Protein AF-A0A1B6LNS9-F1 (afdb_monomer_lite)

Sequence (409 aa):
MNVAPANTCTLLCARPTGAHHRATQEPPLPLADITKCLQHINFNLSKGTQAITKIANSSTQQGFLENQSQLHEGCPKKGENLPAFSAVLKTSTVKKISEDALFKELREEKDKRQRTENQVKSLKDELKKTQLELQEKADSISQLEKELKDTLNKLEEAKLMLEKHTQEHRCSEYIWPVKFNNICKELQEEQVKRKEAEINLQKMQDMLQRMYVDIEEQFTVKKTVDWLKDQNQKLMCLTDKLQSEIDVMSGNAARKDKTIEENLRRMKQLTCLCERLRDQLILARETTAAGEEKLRMSGLRCQRLTDKFLETQLTLEGFKKCQIQNQQETTRLSELLKTVKATNGSLQVRVDEMSEIMNHQNSVISHQYETINDKEEQLKLAYENIKLQSQRLEDLERKSHSTPEDLEA

Foldseek 3Di:
DDDDDDDDDDDDDDDDDDDDDDDDDDDDDDPVVVVVVVVVVVVVVVVVVVVVVVVVVVVVPPPPDDDDDDDDDDDDDDDDDDPDPVVVPPPDPDDPDDPVNVVVVVVVVVVVVVVVVVVVVVVVVVVVVVVVVVVVVVVVVVVVVVVVVVVVVVVVVVVVVVVVVVVPDDDDDPCVVVVVVVVVVVVVVVVVVVVVVVVVVVVVVVVVVVVVVVVVVVVVVVVVVVVVVVVVVVVVVVVVVVVVVVVVVVVVVVVVVVVVVVVVVVVVVVVVVVVVVVVVVVVVVVVVVVVVVVVVVVVVVVVVVVVVVVVVVVVVVVVVVVVVVVVVVVVVVVVVVVVVVVVVVVVVVVVVVVVVVVVVVVVVVVVVVVVVVVVVVVVVVVVVVVVVVVVVVVVVVVVPDDDDDDDDD

Organism: NCBI:txid36148

Secondary structure (DSSP, 8-state):
----PPPP----------------PPPPP-HHHHHHHHHHHHHHHHHHHHHHHHHHHHTTSTTS-----------------PPPTTSGGGS-------HHHHHHHHHHHHHHHHHHHHHHHHHHHHHHHHHHHHHHHHHHHHHHHHHHHHHHHHHHHHHHHHHHHHHS-S--S--HHHHHHHHHHHHHHHHHHHHHHHHHHHHHHHHHHHHHHHHHHTTHHHHHHHHHHHHHHHHHHHHHHHHHHHHHHHHHHHHHHHHHHHHHHHHHHHHHHHHHHHHHHHHHHHHHHHHHHHHHHHHHHHHHHHHHHHHHHHHHHHHHHHHHHHHHHHHHHHHHHHHHHHHHHHHHHHHHHHHHHHHHHHHHHHHHHHHHHHHHHHHHHHHHHHHHHHHHHHHHHTTSS--------

pLDDT: mean 74.54, std 21.71, range [28.25, 98.0]

Radius of gyration: 95.23 Å; chains: 1; bounding box: 154×95×312 Å

Structure (mmCIF, N/CA/C/O backbone):
data_AF-A0A1B6LNS9-F1
#
_entry.id   AF-A0A1B6LNS9-F1
#
loop_
_atom_site.group_PDB
_atom_site.id
_atom_site.type_symbol
_atom_site.label_atom_id
_atom_site.label_alt_id
_atom_site.label_comp_id
_atom_site.label_asym_id
_atom_site.label_entity_id
_atom_site.label_seq_id
_atom_site.pdbx_PDB_ins_code
_atom_site.Cartn_x
_atom_site.Cartn_y
_atom_site.Cartn_z
_atom_site.occupancy
_atom_site.B_iso_or_equiv
_atom_site.auth_seq_id
_atom_site.auth_comp_id
_atom_site.auth_asym_id
_atom_site.auth_atom_id
_atom_site.pdbx_PDB_model_num
ATOM 1 N N . MET A 1 1 ? 27.261 30.081 11.780 1.00 39.28 1 MET A N 1
ATOM 2 C CA . MET A 1 1 ? 28.380 29.324 12.382 1.00 39.28 1 MET A CA 1
ATOM 3 C C . MET A 1 1 ? 27.928 28.797 13.736 1.00 39.28 1 MET A C 1
ATOM 5 O O . MET A 1 1 ? 27.213 29.517 14.418 1.00 39.28 1 MET A O 1
ATOM 9 N N . ASN A 1 2 ? 28.355 27.577 14.072 1.00 33.09 2 ASN A N 1
ATOM 10 C CA . ASN A 1 2 ? 28.093 26.779 15.281 1.00 33.09 2 ASN A CA 1
ATOM 11 C C . ASN A 1 2 ? 26.891 25.823 15.229 1.00 33.09 2 ASN A C 1
ATOM 13 O O . ASN A 1 2 ? 25.733 26.165 15.440 1.00 33.09 2 ASN A O 1
ATOM 17 N N . VAL A 1 3 ? 27.290 24.593 14.905 1.00 33.69 3 VAL A N 1
ATOM 18 C CA . VAL A 1 3 ? 26.586 23.323 14.779 1.00 33.69 3 VAL A CA 1
ATOM 19 C C . VAL A 1 3 ? 26.727 22.586 16.113 1.00 33.69 3 VAL A C 1
ATOM 21 O O . VAL A 1 3 ? 27.832 22.516 16.648 1.00 33.69 3 VAL A O 1
ATOM 24 N N . ALA A 1 4 ? 25.639 22.008 16.619 1.00 34.44 4 ALA A N 1
ATOM 25 C CA . ALA A 1 4 ? 25.660 20.968 17.649 1.00 34.44 4 ALA A CA 1
ATOM 26 C C . ALA A 1 4 ? 25.230 19.631 17.005 1.00 34.44 4 ALA A C 1
ATOM 28 O O . ALA A 1 4 ? 24.354 19.653 16.135 1.00 34.44 4 ALA A O 1
ATOM 29 N N . PRO A 1 5 ? 25.842 18.483 17.358 1.00 42.62 5 PRO A N 1
ATOM 30 C CA . PRO A 1 5 ? 25.693 17.254 16.588 1.00 42.62 5 PRO A CA 1
ATOM 31 C C . PRO A 1 5 ? 24.476 16.428 17.020 1.00 42.62 5 PRO A C 1
ATOM 33 O O . PRO A 1 5 ? 24.202 16.247 18.206 1.00 42.62 5 PRO A O 1
ATOM 36 N N . ALA A 1 6 ? 23.779 15.887 16.022 1.00 34.38 6 ALA A N 1
ATOM 37 C CA . ALA A 1 6 ? 22.733 14.889 16.172 1.00 34.38 6 ALA A CA 1
ATOM 38 C C . ALA A 1 6 ? 23.346 13.480 16.142 1.00 34.38 6 ALA A C 1
ATOM 40 O O . ALA A 1 6 ? 24.061 13.120 15.205 1.00 34.38 6 ALA A O 1
ATOM 41 N N . ASN A 1 7 ? 23.033 12.677 17.160 1.00 32.75 7 ASN A N 1
ATOM 42 C CA . ASN A 1 7 ? 23.381 11.262 17.218 1.00 32.75 7 ASN A CA 1
ATOM 43 C C . ASN A 1 7 ? 22.667 10.488 16.105 1.00 32.75 7 ASN A C 1
ATOM 45 O O . ASN A 1 7 ? 21.440 10.460 16.020 1.00 32.75 7 ASN A O 1
ATOM 49 N N . THR A 1 8 ? 23.467 9.849 15.259 1.00 34.00 8 THR A N 1
ATOM 50 C CA . THR A 1 8 ? 23.050 8.973 14.166 1.0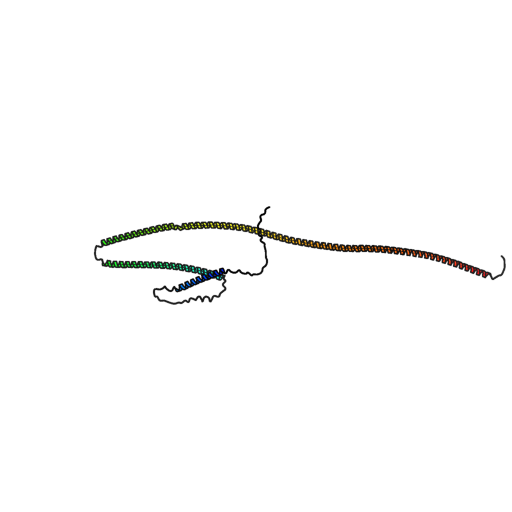0 34.00 8 THR A CA 1
ATOM 51 C C . THR A 1 8 ? 23.047 7.533 14.678 1.00 34.00 8 THR A C 1
ATOM 53 O O . THR A 1 8 ? 24.064 7.055 15.173 1.00 34.00 8 THR A O 1
ATOM 56 N N . CYS A 1 9 ? 21.921 6.827 14.557 1.00 30.69 9 CYS A N 1
ATOM 57 C CA . CYS A 1 9 ? 21.875 5.375 14.719 1.00 30.69 9 CYS A CA 1
ATOM 58 C C . CYS A 1 9 ? 21.388 4.758 13.409 1.00 30.69 9 CYS A C 1
ATOM 60 O O . CYS A 1 9 ? 20.229 4.886 13.016 1.00 30.69 9 CYS A O 1
ATOM 62 N N . THR A 1 10 ? 22.340 4.156 12.709 1.00 32.84 10 THR A N 1
ATOM 63 C CA . THR A 1 10 ? 22.212 3.487 11.420 1.00 32.84 10 THR A CA 1
ATOM 64 C C . THR A 1 10 ? 21.592 2.107 11.628 1.00 32.84 10 THR A C 1
ATOM 66 O O . THR A 1 10 ? 22.176 1.275 12.317 1.00 32.84 10 THR A O 1
ATOM 69 N N . LEU A 1 11 ? 20.444 1.828 11.006 1.00 30.53 11 LEU A N 1
ATOM 70 C CA . LEU A 1 11 ? 19.939 0.462 10.846 1.00 30.53 11 LEU A CA 1
ATOM 71 C C . LEU A 1 11 ? 20.036 0.070 9.372 1.00 30.53 11 LEU A C 1
ATOM 73 O O . LEU A 1 11 ? 19.261 0.506 8.523 1.00 30.53 11 LEU A O 1
ATOM 77 N N . LEU A 1 12 ? 21.059 -0.736 9.096 1.00 30.47 12 LEU A N 1
ATOM 78 C CA . LEU A 1 12 ? 21.311 -1.412 7.832 1.00 30.47 12 LEU A CA 1
ATOM 79 C C . LEU A 1 12 ? 20.279 -2.524 7.616 1.00 30.47 12 LEU A C 1
ATOM 81 O O . LEU A 1 12 ? 20.099 -3.401 8.458 1.00 30.47 12 LEU A O 1
ATOM 85 N N . CYS A 1 13 ? 19.644 -2.506 6.445 1.00 29.80 13 CYS A N 1
ATOM 86 C CA . CYS A 1 13 ? 18.943 -3.655 5.888 1.00 29.80 13 CYS A CA 1
ATOM 87 C C . CYS A 1 13 ? 19.957 -4.681 5.370 1.00 29.80 13 CYS A C 1
ATOM 89 O O . CYS A 1 13 ? 20.807 -4.345 4.548 1.00 29.80 13 CYS A O 1
ATOM 91 N N . ALA A 1 14 ? 19.789 -5.946 5.751 1.00 31.16 14 ALA A N 1
ATOM 92 C CA . ALA A 1 14 ? 20.340 -7.079 5.020 1.00 31.16 14 ALA A CA 1
ATOM 93 C C . ALA A 1 14 ? 19.259 -8.159 4.866 1.00 31.16 14 ALA A C 1
ATOM 95 O O . ALA A 1 14 ? 18.731 -8.688 5.841 1.00 31.16 14 ALA A O 1
ATOM 96 N N . ARG A 1 15 ? 18.924 -8.459 3.608 1.00 34.47 15 ARG A N 1
ATOM 97 C CA . ARG A 1 15 ? 18.214 -9.673 3.178 1.00 34.47 15 ARG A CA 1
ATOM 98 C C . ARG A 1 15 ? 19.166 -10.869 3.297 1.00 34.47 15 ARG A C 1
ATOM 100 O O . ARG A 1 15 ? 20.350 -10.708 3.008 1.00 34.47 15 ARG A O 1
ATOM 107 N N . PRO A 1 16 ? 18.638 -12.076 3.552 1.00 36.22 16 PRO A N 1
ATOM 108 C CA . PRO A 1 16 ? 18.945 -13.153 2.611 1.00 36.22 16 PRO A CA 1
ATOM 109 C C . PRO A 1 16 ? 17.730 -14.008 2.226 1.00 36.22 16 PRO A C 1
ATOM 111 O O . PRO A 1 16 ? 16.860 -14.343 3.025 1.00 36.22 16 PRO A O 1
ATOM 114 N N . THR A 1 17 ? 17.719 -14.363 0.947 1.00 37.78 17 THR A N 1
ATOM 115 C CA . THR A 1 17 ? 16.977 -15.450 0.304 1.00 37.78 17 THR A CA 1
ATOM 116 C C . THR A 1 17 ? 17.564 -16.816 0.666 1.00 37.78 17 THR A C 1
ATOM 118 O O . THR A 1 17 ? 18.783 -16.936 0.745 1.00 37.78 17 THR A O 1
ATOM 121 N N . GLY A 1 18 ? 16.726 -17.857 0.731 1.00 29.67 18 GLY A N 1
ATOM 122 C CA . GLY A 1 18 ? 17.164 -19.249 0.557 1.00 29.67 18 GLY A CA 1
ATOM 123 C C . GLY A 1 18 ? 16.618 -20.226 1.595 1.00 29.67 18 GLY A C 1
ATOM 124 O O . GLY A 1 18 ? 17.073 -20.262 2.730 1.00 29.67 18 GLY A O 1
ATOM 125 N N . ALA A 1 19 ? 15.647 -21.036 1.180 1.00 34.97 19 ALA A N 1
ATOM 126 C CA . ALA A 1 19 ? 15.143 -22.187 1.918 1.00 34.97 19 ALA A CA 1
ATOM 127 C C . ALA A 1 19 ? 16.135 -23.365 1.856 1.00 34.97 19 ALA A C 1
ATOM 129 O O . ALA A 1 19 ? 16.691 -23.608 0.792 1.00 34.97 19 ALA A O 1
ATOM 130 N N . HIS A 1 20 ? 16.310 -24.106 2.959 1.00 32.81 20 HIS A N 1
ATOM 131 C CA . HIS A 1 20 ? 16.128 -25.569 3.041 1.00 32.81 20 HIS A CA 1
ATOM 132 C C . HIS A 1 20 ? 16.375 -26.108 4.474 1.00 32.81 20 HIS A C 1
ATOM 134 O O . HIS A 1 20 ? 17.384 -25.825 5.104 1.00 32.81 20 HIS A O 1
ATOM 140 N N . HIS A 1 21 ? 15.400 -26.898 4.940 1.00 33.62 21 HIS A N 1
ATOM 141 C CA . HIS A 1 21 ? 15.407 -27.985 5.937 1.00 33.62 21 HIS A CA 1
ATOM 142 C C . HIS A 1 21 ? 16.047 -27.854 7.343 1.00 33.62 21 HIS A C 1
ATOM 144 O O . HIS A 1 21 ? 17.241 -28.018 7.544 1.00 33.62 21 HIS A O 1
ATOM 150 N N . ARG A 1 22 ? 15.134 -27.745 8.329 1.00 38.44 22 ARG A N 1
ATOM 151 C CA . ARG A 1 22 ? 15.019 -28.483 9.614 1.00 38.44 22 ARG A CA 1
ATOM 152 C C . ARG A 1 22 ? 16.282 -29.150 10.193 1.00 38.44 22 ARG A C 1
ATOM 154 O O . ARG A 1 22 ? 16.620 -30.262 9.805 1.00 38.44 22 ARG A O 1
ATOM 161 N N . ALA A 1 23 ? 16.770 -28.578 11.294 1.00 34.66 23 ALA A N 1
ATOM 162 C CA . ALA A 1 23 ? 17.200 -29.305 12.493 1.00 34.66 23 ALA A CA 1
ATOM 163 C C . ALA A 1 23 ? 17.217 -28.327 13.685 1.00 34.66 23 ALA A C 1
ATOM 165 O O . ALA A 1 23 ? 18.172 -27.582 13.875 1.00 34.66 23 ALA A O 1
ATOM 166 N N . THR A 1 24 ? 16.136 -28.272 14.464 1.00 29.97 24 THR A N 1
ATOM 167 C CA . THR A 1 24 ? 16.111 -27.554 15.747 1.00 29.97 24 THR A CA 1
ATOM 168 C C . THR A 1 24 ? 16.654 -28.473 16.834 1.00 29.97 24 THR A C 1
ATOM 170 O O . THR A 1 24 ? 16.001 -29.445 17.206 1.00 29.97 24 THR A O 1
ATOM 173 N N . GLN A 1 25 ? 17.855 -28.159 17.321 1.00 36.62 25 GLN A N 1
ATOM 174 C CA . GLN A 1 25 ? 18.319 -28.563 18.646 1.00 36.62 25 GLN A CA 1
ATOM 175 C C . GLN A 1 25 ? 17.427 -27.878 19.693 1.00 36.62 25 GLN A C 1
ATOM 177 O O . GLN A 1 25 ? 17.315 -26.652 19.705 1.00 36.62 25 GLN A O 1
ATOM 182 N N . GLU A 1 26 ? 16.769 -28.673 20.535 1.00 35.00 26 GLU A N 1
ATOM 183 C CA . GLU A 1 26 ? 16.069 -28.202 21.732 1.00 35.00 26 GLU A CA 1
ATOM 184 C C . GLU A 1 26 ? 17.075 -27.825 22.840 1.00 35.00 26 GLU A C 1
ATOM 186 O O . GLU A 1 26 ? 18.115 -28.477 22.973 1.00 35.00 26 GLU A O 1
ATOM 191 N N . PRO A 1 27 ? 16.789 -26.792 23.655 1.00 40.00 27 PRO A N 1
ATOM 192 C CA . PRO A 1 27 ? 17.593 -26.446 24.825 1.00 40.00 27 PRO A CA 1
ATOM 193 C C . PRO A 1 27 ? 17.356 -27.446 25.980 1.00 40.00 27 PRO A C 1
ATOM 195 O O . PRO A 1 27 ? 16.276 -28.034 26.067 1.00 40.00 27 PRO A O 1
ATOM 198 N N . PRO A 1 28 ? 18.319 -27.645 26.902 1.00 42.25 28 PRO A N 1
ATOM 199 C CA . PRO A 1 28 ? 18.177 -28.617 27.982 1.00 42.25 28 PRO A CA 1
ATOM 200 C C . PRO A 1 28 ? 17.119 -28.157 28.998 1.00 42.25 28 PRO A C 1
ATOM 202 O O . PRO A 1 28 ? 17.176 -27.044 29.521 1.00 42.25 28 PRO A O 1
ATOM 205 N N . LEU A 1 29 ? 16.151 -29.036 29.272 1.00 47.78 29 LEU A N 1
ATOM 206 C CA . LEU A 1 29 ? 15.084 -28.854 30.261 1.00 47.78 29 LEU A CA 1
ATOM 207 C C . LEU A 1 29 ? 15.648 -28.583 31.673 1.00 47.78 29 LEU A C 1
ATOM 209 O O . LEU A 1 29 ? 16.642 -29.198 32.072 1.00 47.78 29 LEU A O 1
ATOM 213 N N . PRO A 1 30 ? 14.998 -27.722 32.478 1.00 48.38 30 PRO A N 1
ATOM 214 C CA . PRO A 1 30 ? 15.446 -27.408 33.826 1.00 48.38 30 PRO A CA 1
ATOM 215 C C . PRO A 1 30 ? 15.121 -28.578 34.770 1.00 48.38 30 PRO A C 1
ATOM 217 O O . PRO A 1 30 ? 13.993 -28.737 35.234 1.00 48.38 30 PRO A O 1
ATOM 220 N N . LEU A 1 31 ? 16.128 -29.391 35.110 1.00 50.38 31 LEU A N 1
ATOM 221 C CA . LEU A 1 31 ? 16.019 -30.496 36.085 1.00 50.38 31 LEU A CA 1
ATOM 222 C C . LEU A 1 31 ? 15.485 -30.060 37.475 1.00 50.38 31 LEU A C 1
ATOM 224 O O . LEU A 1 31 ? 15.042 -30.893 38.271 1.00 50.38 31 LEU A O 1
ATOM 228 N N . ALA A 1 32 ? 15.491 -28.758 37.774 1.00 52.38 32 ALA A N 1
ATOM 229 C CA . ALA A 1 32 ? 14.985 -28.198 39.025 1.00 52.38 32 ALA A CA 1
ATOM 230 C C . ALA A 1 32 ? 13.457 -28.357 39.202 1.00 52.38 32 ALA A C 1
ATOM 232 O O . ALA A 1 32 ? 12.999 -28.588 40.324 1.00 52.38 32 ALA A O 1
ATOM 233 N N . ASP A 1 33 ? 12.672 -28.311 38.119 1.00 51.47 33 ASP A N 1
ATOM 234 C CA . ASP A 1 33 ? 11.202 -28.367 38.200 1.00 51.47 33 ASP A CA 1
ATOM 235 C C . ASP A 1 33 ? 10.659 -29.799 38.278 1.00 51.47 33 ASP A C 1
ATOM 237 O O . ASP A 1 33 ? 9.651 -30.054 38.945 1.00 51.47 33 ASP A O 1
ATOM 241 N N . ILE A 1 34 ? 11.378 -30.765 37.698 1.00 57.44 34 ILE A N 1
ATOM 242 C CA . ILE A 1 34 ? 11.050 -32.194 37.818 1.00 57.44 34 ILE A CA 1
ATOM 243 C C . ILE A 1 34 ? 11.251 -32.658 39.264 1.00 57.44 34 ILE A C 1
ATOM 245 O O . ILE A 1 34 ? 10.415 -33.376 39.811 1.00 57.44 34 ILE A O 1
ATOM 249 N N . THR A 1 35 ? 12.310 -32.186 39.926 1.00 58.03 35 THR A N 1
ATOM 250 C CA . THR A 1 35 ? 12.601 -32.537 41.324 1.00 58.03 35 THR A CA 1
ATOM 251 C C . THR A 1 35 ? 11.508 -32.021 42.270 1.00 58.03 35 THR A C 1
ATOM 253 O O . THR A 1 35 ? 11.054 -32.758 43.145 1.00 58.03 35 THR A O 1
ATOM 256 N N . LYS A 1 36 ? 11.004 -30.797 42.050 1.00 55.41 36 LYS A N 1
ATOM 257 C CA . LYS A 1 36 ? 9.860 -30.246 42.799 1.00 55.41 36 LYS A CA 1
ATOM 258 C C . LYS A 1 36 ? 8.555 -30.992 42.516 1.00 55.41 36 LYS A C 1
ATOM 260 O O . LYS A 1 36 ? 7.812 -31.277 43.453 1.00 55.41 36 LYS A O 1
ATOM 265 N N . CYS A 1 37 ? 8.289 -31.360 41.261 1.00 54.53 37 CYS A N 1
ATOM 266 C CA . CYS A 1 37 ? 7.107 -32.154 40.914 1.00 54.53 37 CYS A CA 1
ATOM 267 C C . CYS A 1 37 ? 7.145 -33.545 41.562 1.00 54.53 37 CYS A C 1
ATOM 269 O O . CYS A 1 37 ? 6.148 -33.978 42.136 1.00 54.53 37 CYS A O 1
ATOM 271 N N . LEU A 1 38 ? 8.301 -34.216 41.561 1.00 61.97 38 LEU A N 1
ATOM 272 C CA . LEU A 1 38 ? 8.476 -35.524 42.200 1.00 61.97 38 LEU A CA 1
ATOM 273 C C . LEU A 1 38 ? 8.368 -35.450 43.731 1.00 61.97 38 LEU A C 1
ATOM 275 O O . LEU A 1 38 ? 7.767 -36.334 44.341 1.00 61.97 38 LEU A O 1
ATOM 279 N N . GLN A 1 39 ? 8.863 -34.379 44.360 1.00 63.72 39 GLN A N 1
ATOM 280 C CA . GLN A 1 39 ? 8.659 -34.136 45.794 1.00 63.72 39 GLN A CA 1
ATOM 281 C C . GLN A 1 39 ? 7.177 -33.920 46.133 1.00 63.72 39 GLN A C 1
ATOM 283 O O . GLN A 1 39 ? 6.690 -34.462 47.125 1.00 63.72 39 GLN A O 1
ATOM 288 N N . HIS A 1 40 ? 6.439 -33.192 45.292 1.00 60.50 40 HIS A N 1
ATOM 289 C CA . HIS A 1 40 ? 5.009 -32.946 45.485 1.00 60.50 40 HIS A CA 1
ATOM 290 C C . HIS A 1 40 ? 4.166 -34.216 45.271 1.00 60.50 40 HIS A C 1
ATOM 292 O O . HIS A 1 40 ? 3.213 -34.467 46.010 1.00 60.50 40 HIS A O 1
ATOM 298 N N . ILE A 1 41 ? 4.550 -35.064 44.310 1.00 68.19 41 ILE A N 1
ATOM 299 C CA . ILE A 1 41 ? 3.931 -36.378 44.084 1.00 68.19 41 ILE A CA 1
ATOM 300 C C . ILE A 1 41 ? 4.200 -37.310 45.272 1.00 68.19 41 ILE A C 1
ATOM 302 O O . ILE A 1 41 ? 3.255 -37.884 45.808 1.00 68.19 41 ILE A O 1
ATOM 306 N N . ASN A 1 42 ? 5.443 -37.400 45.758 1.00 62.19 42 ASN A N 1
ATOM 307 C CA . ASN A 1 42 ? 5.776 -38.214 46.934 1.00 62.19 42 ASN A CA 1
ATOM 308 C C . ASN A 1 42 ? 5.078 -37.722 48.210 1.00 62.19 42 ASN A C 1
ATOM 310 O O . ASN A 1 42 ? 4.626 -38.533 49.019 1.00 62.19 42 ASN A O 1
ATOM 314 N N . PHE A 1 43 ? 4.927 -36.407 48.382 1.00 72.56 43 PHE A N 1
ATOM 315 C CA . PHE A 1 43 ? 4.188 -35.828 49.504 1.00 72.56 43 PHE A CA 1
ATOM 316 C C . PHE A 1 43 ? 2.692 -36.173 49.453 1.00 72.56 43 PHE A C 1
ATOM 318 O O . PHE A 1 43 ? 2.109 -36.572 50.465 1.00 72.56 43 PHE A O 1
ATOM 325 N N . ASN A 1 44 ? 2.073 -36.081 48.273 1.00 68.69 44 ASN A N 1
ATOM 326 C CA . ASN A 1 44 ? 0.660 -36.414 48.091 1.00 68.69 44 ASN A CA 1
ATOM 327 C C . ASN A 1 44 ? 0.395 -37.920 48.197 1.00 68.69 44 ASN A C 1
ATOM 329 O O . ASN A 1 44 ? -0.605 -38.311 48.796 1.00 68.69 44 ASN A O 1
ATOM 333 N N . LEU A 1 45 ? 1.308 -38.765 47.706 1.00 69.69 45 LEU A N 1
ATOM 334 C CA . LEU A 1 45 ? 1.246 -40.214 47.910 1.00 69.69 45 LEU A CA 1
ATOM 335 C C . LEU A 1 45 ? 1.407 -40.569 49.392 1.00 69.69 45 LEU A C 1
ATOM 337 O O . LEU A 1 45 ? 0.626 -41.360 49.901 1.00 69.69 45 LEU A O 1
ATOM 341 N N . SER A 1 46 ? 2.327 -39.928 50.121 1.00 69.31 46 SER A N 1
ATOM 342 C CA . SER A 1 46 ? 2.489 -40.123 51.571 1.00 69.31 46 SER A CA 1
ATOM 343 C C . SER A 1 46 ? 1.230 -39.732 52.360 1.00 69.31 46 SER A C 1
AT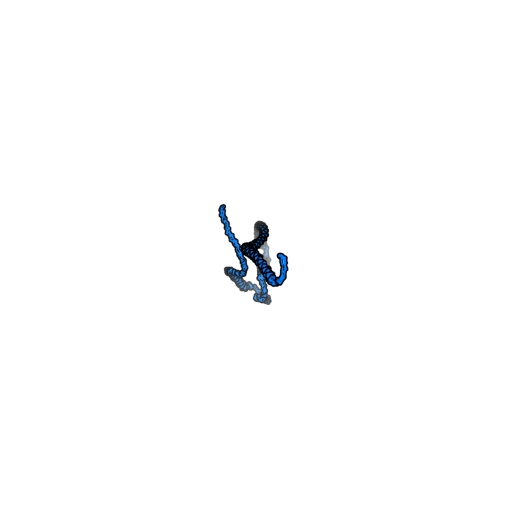OM 345 O O . SER A 1 46 ? 0.773 -40.495 53.214 1.00 69.31 46 SER A O 1
ATOM 347 N N . LYS A 1 47 ? 0.593 -38.598 52.030 1.00 70.19 47 LYS A N 1
ATOM 348 C CA . LYS A 1 47 ? -0.697 -38.207 52.629 1.00 70.19 47 LYS A CA 1
ATOM 349 C C . LYS A 1 47 ? -1.840 -39.146 52.249 1.00 70.19 47 LYS A C 1
ATOM 351 O O . LYS A 1 47 ? -2.667 -39.453 53.106 1.00 70.19 47 LYS A O 1
ATOM 356 N N . GLY A 1 48 ? -1.875 -39.617 51.003 1.00 66.88 48 GLY A N 1
ATOM 357 C CA . GLY A 1 48 ? -2.830 -40.624 50.542 1.00 66.88 48 GLY A CA 1
ATOM 358 C C . GLY A 1 48 ? -2.687 -41.931 51.321 1.00 66.88 48 GLY A C 1
ATOM 359 O O . GLY A 1 48 ? -3.669 -42.432 51.861 1.00 66.88 48 GLY A O 1
ATOM 360 N N . THR A 1 49 ? -1.458 -42.422 51.485 1.00 69.25 49 THR A N 1
ATOM 361 C CA . THR A 1 49 ? -1.156 -43.625 52.269 1.00 69.25 49 THR A CA 1
ATOM 362 C C . THR A 1 49 ? -1.518 -43.436 53.741 1.00 69.25 49 THR A C 1
ATOM 364 O O . THR A 1 49 ? -2.164 -44.303 54.312 1.00 69.25 49 THR A O 1
ATOM 367 N N . GLN A 1 50 ? -1.219 -42.286 54.358 1.00 65.25 50 GLN A N 1
ATOM 368 C CA . GLN A 1 50 ? -1.640 -42.007 55.739 1.00 65.25 50 GLN A CA 1
ATOM 369 C C . GLN A 1 50 ? -3.166 -41.932 55.902 1.00 65.25 50 GLN A C 1
ATOM 371 O O . GLN A 1 50 ? -3.687 -42.371 56.928 1.00 65.25 50 GLN A O 1
ATOM 376 N N . ALA A 1 51 ? -3.892 -41.396 54.917 1.00 64.50 51 ALA A N 1
ATOM 377 C CA . ALA A 1 51 ? -5.353 -41.361 54.932 1.00 64.50 51 ALA A CA 1
ATOM 378 C C . ALA A 1 51 ? -5.949 -42.769 54.796 1.00 64.50 51 ALA A C 1
ATOM 380 O O . ALA A 1 51 ? -6.854 -43.120 55.549 1.00 64.50 51 ALA A O 1
ATOM 381 N N . ILE A 1 52 ? -5.394 -43.601 53.910 1.00 64.81 52 ILE A N 1
ATOM 382 C CA . ILE A 1 52 ? -5.810 -44.998 53.738 1.00 64.81 52 ILE A CA 1
ATOM 383 C C . ILE A 1 52 ? -5.498 -45.814 54.999 1.00 64.81 52 ILE A C 1
ATOM 385 O O . ILE A 1 52 ? -6.370 -46.536 55.470 1.00 64.81 52 ILE A O 1
ATOM 389 N N . THR A 1 53 ? -4.322 -45.646 55.613 1.00 62.91 53 THR A N 1
ATOM 390 C CA . THR A 1 53 ? -3.972 -46.313 56.880 1.00 62.91 53 THR A CA 1
ATOM 391 C C . THR A 1 53 ? -4.878 -45.865 58.033 1.00 62.91 53 THR A C 1
ATOM 393 O O . THR A 1 53 ? -5.268 -46.687 58.857 1.00 62.91 53 THR A O 1
ATOM 396 N N . LYS A 1 54 ? -5.282 -44.586 58.089 1.00 66.69 54 LYS A N 1
ATOM 397 C CA . LYS A 1 54 ? -6.268 -44.104 59.076 1.00 66.69 54 LYS A CA 1
ATOM 398 C C . LYS A 1 54 ? -7.655 -44.703 58.856 1.00 66.69 54 LYS A C 1
ATOM 400 O O . LYS A 1 54 ? -8.282 -45.098 59.831 1.00 66.69 54 LYS A O 1
ATOM 405 N N . ILE A 1 55 ? -8.105 -44.804 57.605 1.00 62.22 55 ILE A N 1
ATOM 406 C CA . ILE A 1 55 ? -9.390 -45.429 57.264 1.00 62.22 55 ILE A CA 1
ATOM 407 C C . ILE A 1 55 ? -9.355 -46.920 57.628 1.00 62.22 55 ILE A C 1
ATOM 409 O O . ILE A 1 55 ? -10.224 -47.379 58.364 1.00 62.22 55 ILE A O 1
ATOM 413 N N . ALA A 1 56 ? -8.302 -47.639 57.228 1.00 48.78 56 ALA A N 1
ATOM 414 C CA . ALA A 1 56 ? -8.118 -49.058 57.529 1.00 48.78 56 ALA A CA 1
ATOM 415 C C . ALA A 1 56 ? -8.057 -49.352 59.041 1.00 48.78 56 ALA A C 1
ATOM 417 O O . ALA A 1 56 ? -8.642 -50.335 59.492 1.00 48.78 56 ALA A O 1
ATOM 418 N N . ASN A 1 57 ? -7.423 -48.478 59.833 1.00 48.25 57 ASN A N 1
ATOM 419 C CA . ASN A 1 57 ? -7.348 -48.626 61.291 1.00 48.25 57 ASN A CA 1
ATOM 420 C C . ASN A 1 57 ? -8.635 -48.187 62.017 1.00 48.25 57 ASN A C 1
ATOM 422 O O . ASN A 1 57 ? -8.936 -48.708 63.088 1.00 48.25 57 ASN A O 1
ATOM 426 N N . SER A 1 58 ? -9.424 -47.264 61.448 1.00 49.12 58 SER A N 1
ATOM 427 C CA . SER A 1 58 ? -10.750 -46.911 61.985 1.00 49.12 58 SER A CA 1
ATOM 428 C C . SER A 1 58 ? -11.800 -48.003 61.762 1.00 49.12 58 SER A C 1
ATOM 430 O O . SER A 1 58 ? -12.685 -48.170 62.598 1.00 49.12 58 SER A O 1
ATOM 432 N N . SER A 1 59 ? -11.668 -48.810 60.703 1.00 46.47 59 SER A N 1
ATOM 433 C CA . SER A 1 59 ? -12.544 -49.964 60.454 1.00 46.47 59 SER A CA 1
ATOM 434 C C . SER A 1 59 ? -12.301 -51.156 61.391 1.00 46.47 59 SER A C 1
ATOM 436 O O . SER A 1 59 ? -13.163 -52.022 61.491 1.00 46.47 59 SER A O 1
ATOM 438 N N . THR A 1 60 ? -11.177 -51.209 62.115 1.00 43.38 60 THR A N 1
ATOM 439 C CA . THR A 1 60 ? -10.887 -52.265 63.106 1.00 43.38 60 THR A CA 1
ATOM 440 C C . THR A 1 60 ? -11.322 -51.914 64.531 1.00 43.38 60 THR A C 1
ATOM 442 O O . THR A 1 60 ? -11.395 -52.808 65.369 1.00 43.38 60 THR A O 1
ATOM 445 N N . GLN A 1 61 ? -11.645 -50.648 64.828 1.00 42.31 61 GLN A N 1
ATOM 446 C CA . GLN A 1 61 ? -12.090 -50.216 66.166 1.00 42.31 61 GLN A CA 1
ATOM 447 C C . GLN A 1 61 ? -13.613 -50.083 66.317 1.00 42.31 61 GLN A C 1
ATOM 449 O O . GLN A 1 61 ? -14.099 -49.858 67.422 1.00 42.31 61 GLN A O 1
ATOM 454 N N . GLN A 1 62 ? -14.387 -50.300 65.255 1.00 38.25 62 GLN A N 1
ATOM 455 C CA . GLN A 1 62 ? -15.849 -50.195 65.276 1.00 38.25 62 GLN A CA 1
ATOM 456 C C . GLN A 1 62 ? -16.533 -51.554 65.529 1.00 38.25 62 GLN A C 1
ATOM 458 O O . GLN A 1 62 ? -17.491 -51.920 64.858 1.00 38.25 62 GLN A O 1
ATOM 463 N N . GLY A 1 63 ? -15.994 -52.327 66.480 1.00 37.69 63 GLY A N 1
ATOM 464 C CA . GLY A 1 63 ? -16.514 -53.637 66.903 1.00 37.69 63 GLY A CA 1
ATOM 465 C C . GLY A 1 63 ? -16.770 -53.768 68.409 1.00 37.69 63 GLY A C 1
ATOM 466 O O . GLY A 1 63 ? -17.053 -54.860 68.884 1.00 37.69 63 GLY A O 1
ATOM 467 N N . PHE A 1 64 ? -16.663 -52.684 69.178 1.00 32.69 64 PHE A N 1
ATOM 468 C CA . PHE A 1 64 ? -16.857 -52.694 70.630 1.00 32.69 64 PHE A CA 1
ATOM 469 C C . PHE A 1 64 ? -17.685 -51.477 71.040 1.00 32.69 64 PHE A C 1
ATOM 471 O O . PHE A 1 64 ? -17.118 -50.454 71.403 1.00 32.69 64 PHE A O 1
ATOM 478 N N . LEU A 1 65 ? -19.010 -51.576 70.902 1.00 33.00 65 LEU A N 1
ATOM 479 C CA . LEU A 1 65 ? -20.045 -50.948 71.744 1.00 33.00 65 LEU A CA 1
ATOM 480 C C . LEU A 1 65 ? -21.393 -51.015 71.015 1.00 33.00 65 LEU A C 1
ATOM 482 O O . LEU A 1 65 ? -21.856 -50.034 70.452 1.00 33.00 65 LEU A O 1
ATOM 486 N N . GLU A 1 66 ? -22.022 -52.187 71.045 1.00 30.45 66 GLU A N 1
ATOM 487 C CA . GLU A 1 66 ? -23.482 -52.292 71.009 1.00 30.45 66 GLU A CA 1
ATOM 488 C C . GLU A 1 66 ? -23.892 -53.665 71.553 1.00 30.45 66 GLU A C 1
ATOM 490 O O . GLU A 1 66 ? -23.572 -54.697 70.962 1.00 30.45 66 GLU A O 1
ATOM 495 N N . ASN A 1 67 ? -24.515 -53.658 72.739 1.00 31.41 67 ASN A N 1
ATOM 496 C CA . ASN A 1 67 ? -25.735 -54.400 73.094 1.00 31.41 67 ASN A CA 1
ATOM 497 C C . ASN A 1 67 ? -25.789 -54.764 74.587 1.00 31.41 67 ASN A C 1
ATOM 499 O O . ASN A 1 67 ? -25.088 -55.655 75.065 1.00 31.41 67 ASN A O 1
ATOM 503 N N . GLN A 1 68 ? -26.717 -54.121 75.299 1.00 38.38 68 GLN A N 1
ATOM 504 C CA . GLN A 1 68 ? -27.513 -54.793 76.321 1.00 38.38 68 GLN A CA 1
ATOM 505 C C . GLN A 1 68 ? -28.921 -55.015 75.761 1.00 38.38 68 GLN A C 1
ATOM 507 O O . GLN A 1 68 ? -29.459 -54.145 75.080 1.00 38.38 68 GLN A O 1
ATOM 512 N N . SER A 1 69 ? -29.492 -56.155 76.155 1.00 30.33 69 SER A N 1
ATOM 513 C CA . SER A 1 69 ? -30.900 -56.568 76.056 1.00 30.33 69 SER A CA 1
ATOM 514 C C . SER A 1 69 ? -31.251 -57.534 74.920 1.00 30.33 69 SER A C 1
ATOM 516 O O . SER A 1 69 ? -30.922 -57.363 73.753 1.00 30.33 69 SER A O 1
ATOM 518 N N . GLN A 1 70 ? -31.880 -58.622 75.356 1.00 30.88 70 GLN A N 1
ATOM 519 C CA . GLN A 1 70 ? -32.083 -59.899 74.691 1.00 30.88 70 GLN A CA 1
ATOM 520 C C . GLN A 1 70 ? -33.384 -59.968 73.873 1.00 30.88 70 GLN A C 1
ATOM 522 O O . GLN A 1 70 ? -34.388 -59.373 74.243 1.00 30.88 70 GLN A O 1
ATOM 527 N N . LEU A 1 71 ? -33.337 -60.862 72.876 1.00 29.33 71 LEU A N 1
ATOM 528 C CA . LEU A 1 71 ? -34.404 -61.748 72.380 1.00 29.33 71 LEU A CA 1
ATOM 529 C C . LEU A 1 71 ? -35.621 -61.131 71.663 1.00 29.33 71 LEU A C 1
ATOM 531 O O . LEU A 1 71 ? -36.628 -60.798 72.275 1.00 29.33 71 LEU A O 1
ATOM 535 N N . HIS A 1 72 ? -35.607 -61.240 70.330 1.00 28.94 72 HIS A N 1
ATOM 536 C CA . HIS A 1 72 ? -36.622 -62.050 69.647 1.00 28.94 72 HIS A CA 1
ATOM 537 C C . HIS A 1 72 ? -36.076 -62.651 68.338 1.00 28.94 72 HIS A C 1
ATOM 539 O O . HIS A 1 72 ? -35.417 -61.981 67.545 1.00 28.94 72 HIS A O 1
ATOM 545 N N . GLU A 1 73 ? -36.313 -63.953 68.172 1.00 33.84 73 GLU A N 1
ATOM 546 C CA . GLU A 1 73 ? -35.911 -64.808 67.051 1.00 33.84 73 GLU A CA 1
ATOM 547 C C . GLU A 1 73 ? -36.518 -64.382 65.706 1.00 33.84 73 GLU A C 1
ATOM 549 O O . GLU A 1 73 ? -37.674 -63.968 65.641 1.00 33.84 73 GLU A O 1
ATOM 554 N N . GLY A 1 74 ? -35.771 -64.596 64.614 1.00 30.25 74 GLY A N 1
ATOM 555 C CA . GLY A 1 74 ? -36.328 -64.551 63.258 1.00 30.25 74 GLY A CA 1
ATOM 556 C C . GLY A 1 74 ? -35.329 -64.208 62.155 1.00 30.25 74 GLY A C 1
ATOM 557 O O . GLY A 1 74 ? -35.460 -63.187 61.492 1.00 30.25 74 GLY A O 1
ATOM 558 N N . CYS A 1 75 ? -34.323 -65.058 61.933 1.00 28.25 75 CYS A N 1
ATOM 559 C CA . CYS A 1 75 ? -33.477 -64.991 60.736 1.00 28.25 75 CYS A CA 1
ATOM 560 C C . CYS A 1 75 ? -34.289 -65.417 59.491 1.00 28.25 75 CYS A C 1
ATOM 562 O O . CYS A 1 75 ? -35.075 -66.361 59.577 1.00 28.25 75 CYS A O 1
ATOM 564 N N . PRO A 1 76 ? -34.032 -64.826 58.310 1.00 36.69 76 PRO A N 1
ATOM 565 C CA . PRO A 1 76 ? -33.343 -65.654 57.327 1.00 36.69 76 PRO A CA 1
ATOM 566 C C . PRO A 1 76 ? -32.185 -64.934 56.629 1.00 36.69 76 PRO A C 1
ATOM 568 O O . PRO A 1 76 ? -32.262 -63.792 56.184 1.00 36.69 76 PRO A O 1
ATOM 571 N N . LYS A 1 77 ? -31.097 -65.693 56.502 1.00 43.44 77 LYS A N 1
ATOM 572 C CA . LYS A 1 77 ? -29.898 -65.396 55.726 1.00 43.44 77 LYS A CA 1
ATOM 573 C C . LYS A 1 77 ? -30.257 -65.238 54.245 1.00 43.44 77 LYS A C 1
ATOM 575 O O . LYS A 1 77 ? -30.752 -66.181 53.632 1.00 43.44 77 LYS A O 1
ATOM 580 N N . LYS A 1 78 ? -29.886 -64.110 53.640 1.00 34.78 78 LYS A N 1
ATOM 581 C CA . LYS A 1 78 ? -29.596 -64.025 52.204 1.00 34.78 78 LYS A CA 1
ATOM 582 C C . LYS A 1 78 ? -28.251 -63.330 52.039 1.00 34.78 78 LYS A C 1
ATOM 584 O O . LYS A 1 78 ? -28.141 -62.117 52.153 1.00 34.78 78 LYS A O 1
ATOM 589 N N . GLY A 1 79 ? -27.215 -64.145 51.856 1.00 39.41 79 GLY A N 1
ATOM 590 C CA . GLY A 1 79 ? -25.919 -63.678 51.390 1.00 39.41 79 GLY A CA 1
ATOM 591 C C . GLY A 1 79 ? -26.060 -63.250 49.937 1.00 39.41 79 GLY A C 1
ATOM 592 O O . GLY A 1 79 ? -26.177 -64.097 49.053 1.00 39.41 79 GLY A O 1
ATOM 593 N N . GLU A 1 80 ? -26.081 -61.945 49.700 1.00 34.88 80 GLU A N 1
ATOM 594 C CA . GLU A 1 80 ? -25.855 -61.391 48.373 1.00 34.88 80 GLU A CA 1
ATOM 595 C C . GLU A 1 80 ? -24.350 -61.227 48.177 1.00 34.88 80 GLU A C 1
ATOM 597 O O . GLU A 1 80 ? -23.663 -60.503 48.897 1.00 34.88 80 GLU A O 1
ATOM 602 N N . ASN A 1 81 ? -23.835 -61.985 47.213 1.00 40.44 81 ASN A N 1
ATOM 603 C CA . ASN A 1 81 ? -22.465 -61.903 46.744 1.00 40.44 81 ASN A CA 1
ATOM 604 C C . ASN A 1 81 ? -22.193 -60.488 46.215 1.00 40.44 81 ASN A C 1
ATOM 606 O O . ASN A 1 81 ? -22.657 -60.126 45.135 1.00 40.44 81 ASN A O 1
ATOM 610 N N . LEU A 1 82 ? -21.398 -59.710 46.949 1.00 39.03 82 LEU A N 1
ATOM 611 C CA . LEU A 1 82 ? -20.706 -58.546 46.402 1.00 39.03 82 LEU A CA 1
ATOM 612 C C . LEU A 1 82 ? -19.768 -59.030 45.283 1.00 39.03 82 LEU A C 1
ATOM 614 O O . LEU A 1 82 ? -18.895 -59.862 45.551 1.00 39.03 82 LEU A O 1
ATOM 618 N N . PRO A 1 83 ? -19.892 -58.536 44.038 1.00 40.84 83 PRO A N 1
ATOM 619 C CA . PRO A 1 83 ? -18.905 -58.838 43.023 1.00 40.84 83 PRO A CA 1
ATOM 620 C C . PRO A 1 83 ? -17.588 -58.185 43.440 1.00 40.84 83 PRO A C 1
ATOM 622 O O . PRO A 1 83 ? -17.500 -56.968 43.608 1.00 40.84 83 PRO A O 1
ATOM 625 N N . ALA A 1 84 ? -16.552 -59.005 43.609 1.00 36.97 84 ALA A N 1
ATOM 626 C CA . ALA A 1 84 ? -15.196 -58.520 43.779 1.00 36.97 84 ALA A CA 1
ATOM 627 C C . ALA A 1 84 ? -14.850 -57.572 42.617 1.00 36.97 84 ALA A C 1
ATOM 629 O O . ALA A 1 84 ? -15.009 -57.917 41.444 1.00 36.97 84 ALA A O 1
ATOM 630 N N . PHE A 1 85 ? -14.331 -56.391 42.955 1.00 35.78 85 PHE A N 1
ATOM 631 C CA . PHE A 1 85 ? -13.916 -55.318 42.038 1.00 35.78 85 PHE A CA 1
ATOM 632 C C . PHE A 1 85 ? -12.925 -55.770 40.934 1.00 35.78 85 PHE A C 1
ATOM 634 O O . PHE A 1 85 ? -12.657 -55.023 39.998 1.00 35.78 85 PHE A O 1
ATOM 641 N N . SER A 1 86 ? -12.395 -57.000 41.003 1.00 43.53 86 SER A N 1
ATOM 642 C CA . SER A 1 86 ? -11.498 -57.589 40.000 1.00 43.53 86 SER A CA 1
ATOM 643 C C . SER A 1 86 ? -12.208 -58.156 38.759 1.00 43.53 86 SER A C 1
ATOM 645 O O . SER A 1 86 ? -11.546 -58.404 37.750 1.00 43.53 86 SER A O 1
ATOM 647 N N . ALA A 1 87 ? -13.535 -58.341 38.789 1.00 45.28 87 ALA A N 1
ATOM 648 C CA . ALA A 1 87 ? -14.288 -58.918 37.669 1.00 45.28 87 ALA A CA 1
ATOM 649 C C . ALA A 1 87 ? -14.753 -57.886 36.618 1.00 45.28 87 ALA A C 1
ATOM 651 O O . ALA A 1 87 ? -15.069 -58.265 35.493 1.00 45.28 87 ALA A O 1
ATOM 652 N N . VAL A 1 88 ? -14.747 -56.586 36.939 1.00 39.38 88 VAL A N 1
ATOM 653 C CA . VAL A 1 88 ? -15.253 -55.518 36.047 1.00 39.38 88 VAL A CA 1
ATOM 654 C C . VAL A 1 88 ? -14.206 -55.046 35.022 1.00 39.38 88 VAL A C 1
ATOM 656 O O . VAL A 1 88 ? -14.551 -54.473 33.995 1.00 39.38 88 VAL A O 1
ATOM 659 N N . LEU A 1 89 ? -12.921 -55.355 35.220 1.00 38.97 89 LEU A N 1
ATOM 660 C CA . LEU A 1 89 ? -11.848 -54.926 34.308 1.00 38.97 89 LEU A CA 1
ATOM 661 C C . LEU A 1 89 ? -11.599 -55.867 33.114 1.00 38.97 89 LEU A C 1
ATOM 663 O O . LEU A 1 89 ? -10.739 -55.576 32.288 1.00 38.97 89 LEU A O 1
ATOM 667 N N . LYS A 1 90 ? -12.331 -56.983 32.984 1.00 43.94 90 LYS A N 1
ATOM 668 C CA . LYS A 1 90 ? -12.071 -57.997 31.940 1.00 43.94 90 LYS A CA 1
ATOM 669 C C . LYS A 1 90 ? -12.948 -57.903 30.684 1.00 43.94 90 LYS A C 1
ATOM 671 O O . LYS A 1 90 ? -12.780 -58.729 29.794 1.00 43.94 90 LYS A O 1
ATOM 676 N N . THR A 1 91 ? -13.837 -56.915 30.563 1.00 43.59 91 THR A N 1
ATOM 677 C CA . THR A 1 91 ? -14.759 -56.811 29.407 1.00 43.59 91 THR A CA 1
ATOM 678 C C . THR A 1 91 ? -14.753 -55.469 28.671 1.00 43.59 91 THR A C 1
ATOM 680 O O . THR A 1 91 ? -15.565 -55.274 27.770 1.00 43.59 91 THR A O 1
ATOM 683 N N . SER A 1 92 ? -13.820 -54.554 28.953 1.00 37.88 92 SER A N 1
ATOM 684 C CA . SER A 1 92 ? -13.742 -53.304 28.186 1.00 37.88 92 SER A CA 1
ATOM 685 C C . SER A 1 92 ? -12.878 -53.469 26.935 1.00 37.88 92 SER A C 1
ATOM 687 O O . SER A 1 92 ? -11.652 -53.366 26.967 1.00 37.88 92 SER A O 1
ATOM 689 N N . THR A 1 93 ? -13.532 -53.724 25.802 1.00 42.66 93 THR A N 1
ATOM 690 C CA . THR A 1 93 ? -12.999 -53.411 24.473 1.00 42.66 93 THR A CA 1
ATOM 691 C C . THR A 1 93 ? -12.633 -51.929 24.423 1.00 42.66 93 THR A C 1
ATOM 693 O O . THR A 1 93 ? -13.509 -51.072 24.294 1.00 42.66 93 THR A O 1
ATOM 696 N N . VAL A 1 94 ? -11.337 -51.630 24.512 1.00 40.62 94 VAL A N 1
ATOM 697 C CA . VAL A 1 94 ? -10.781 -50.285 24.341 1.00 40.62 94 VAL A CA 1
ATOM 698 C C . VAL A 1 94 ? -10.990 -49.852 22.886 1.00 40.62 94 VAL A C 1
ATOM 700 O O . VAL A 1 94 ? -10.150 -50.076 22.016 1.00 40.62 94 VAL A O 1
ATOM 703 N N . LYS A 1 95 ? -12.138 -49.232 22.593 1.00 51.19 95 LYS A N 1
ATOM 704 C CA . LYS A 1 95 ? -12.241 -48.312 21.455 1.00 51.19 95 LYS A CA 1
ATOM 705 C C . LYS A 1 95 ? -11.313 -47.134 21.757 1.00 51.19 95 LYS A C 1
ATOM 707 O O . LYS A 1 95 ? -11.276 -46.670 22.890 1.00 51.19 95 LYS A O 1
ATOM 712 N N . LYS A 1 96 ? -10.557 -46.660 20.761 1.00 49.66 96 LYS A N 1
ATOM 713 C CA . LYS A 1 96 ? -9.784 -45.410 20.848 1.00 49.66 96 LYS A CA 1
ATOM 714 C C . LYS A 1 96 ? -10.742 -44.258 21.174 1.00 49.66 96 LYS A C 1
ATOM 716 O O . LYS A 1 96 ? -11.379 -43.717 20.276 1.00 49.66 96 LYS A O 1
ATOM 721 N N . ILE A 1 97 ? -10.874 -43.930 22.453 1.00 58.47 97 ILE A N 1
ATOM 722 C CA . ILE A 1 97 ? -11.524 -42.708 22.921 1.00 58.47 97 ILE A CA 1
ATOM 723 C C . ILE A 1 97 ? -10.510 -41.584 22.672 1.00 58.47 97 ILE A C 1
ATOM 725 O O . ILE A 1 97 ? -9.342 -41.723 23.036 1.00 58.47 97 ILE A O 1
ATOM 729 N N . SER A 1 98 ? -10.909 -40.518 21.976 1.00 60.22 98 SER A N 1
ATOM 730 C CA . SER A 1 98 ? -10.050 -39.343 21.796 1.00 60.22 98 SER A CA 1
ATOM 731 C C . SER A 1 98 ? -9.788 -38.674 23.150 1.00 60.22 98 SER A C 1
ATOM 733 O O . SER A 1 98 ? -10.652 -38.706 24.027 1.00 60.22 98 SER A O 1
ATOM 735 N N . GLU A 1 99 ? -8.621 -38.049 23.331 1.00 62.16 99 GLU A N 1
ATOM 736 C CA . GLU A 1 99 ? -8.294 -37.316 24.570 1.00 62.16 99 GLU A CA 1
ATOM 737 C C . GLU A 1 99 ? -9.391 -36.303 24.937 1.00 62.16 99 GLU A C 1
ATOM 739 O O . GLU A 1 99 ? -9.793 -36.221 26.095 1.00 62.16 99 GLU A O 1
ATOM 744 N N . ASP A 1 100 ? -9.978 -35.629 23.944 1.00 68.25 100 ASP A N 1
ATOM 745 C CA . ASP A 1 100 ? -11.100 -34.701 24.137 1.00 68.25 100 ASP A CA 1
ATOM 746 C C . ASP A 1 100 ? -12.355 -35.359 24.734 1.00 68.25 100 ASP A C 1
ATOM 748 O O . ASP A 1 100 ? -13.050 -34.750 25.552 1.00 68.25 100 ASP A O 1
ATOM 752 N N . ALA A 1 101 ? -12.657 -36.606 24.362 1.00 71.00 101 ALA A N 1
ATOM 753 C CA . ALA A 1 101 ? -13.795 -37.337 24.914 1.00 71.00 101 ALA A CA 1
ATOM 754 C C . ALA A 1 101 ? -13.529 -37.780 26.363 1.00 71.00 101 ALA A C 1
ATOM 756 O O . ALA A 1 101 ? -14.420 -37.660 27.202 1.00 71.00 101 ALA A O 1
ATOM 757 N N . LEU A 1 102 ? -12.289 -38.173 26.681 1.00 69.81 102 LEU A N 1
ATOM 758 C CA . LEU A 1 102 ? -11.863 -38.473 28.053 1.00 69.81 102 LEU A CA 1
ATOM 759 C C . LEU A 1 102 ? -11.937 -37.238 28.961 1.00 69.81 102 LEU A C 1
ATOM 761 O O . LEU A 1 102 ? -12.460 -37.324 30.071 1.00 69.81 102 LEU A O 1
ATOM 765 N N . PHE A 1 103 ? -11.467 -36.073 28.505 1.00 74.31 103 PHE A N 1
ATOM 766 C CA . PHE A 1 103 ? -11.542 -34.841 29.301 1.00 74.31 103 PHE A CA 1
ATOM 767 C C . PHE A 1 103 ? -12.978 -34.362 29.519 1.00 74.31 103 PHE A C 1
ATOM 769 O O . PHE A 1 103 ? -13.289 -33.815 30.583 1.00 74.31 103 PHE A O 1
ATOM 776 N N . LYS A 1 104 ? -13.860 -34.572 28.537 1.00 80.44 104 LYS A N 1
ATOM 777 C CA . LYS A 1 104 ? -15.285 -34.264 28.669 1.00 80.44 104 LYS A CA 1
ATOM 778 C C . LYS A 1 104 ? -15.960 -35.176 29.696 1.00 80.44 104 LYS A C 1
ATOM 780 O O . LYS A 1 104 ? -16.608 -34.671 30.609 1.00 80.44 104 LYS A O 1
ATOM 785 N N . GLU A 1 105 ? -15.739 -36.484 29.601 1.00 76.50 105 GLU A N 1
ATOM 786 C CA . GLU A 1 105 ? -16.287 -37.474 30.534 1.00 76.50 105 GLU A CA 1
ATOM 787 C C . GLU A 1 105 ? -15.766 -37.257 31.966 1.00 76.50 105 GLU A C 1
ATOM 789 O O . GLU A 1 105 ? -16.543 -37.260 32.918 1.00 76.50 105 GLU A O 1
ATOM 794 N N . LEU A 1 106 ? -14.479 -36.925 32.128 1.00 77.62 106 LEU A N 1
ATOM 795 C CA . LEU A 1 106 ? -13.887 -36.597 33.431 1.00 77.62 106 LEU A CA 1
ATOM 796 C C . LEU A 1 106 ? -14.507 -35.336 34.060 1.00 77.62 106 LEU A C 1
ATOM 798 O O . LEU A 1 106 ? -14.681 -35.266 35.279 1.00 77.62 106 LEU A O 1
ATOM 802 N N . ARG A 1 107 ? -14.839 -34.326 33.245 1.00 79.94 107 ARG A N 1
ATOM 803 C CA . ARG A 1 107 ? -15.500 -33.098 33.713 1.00 79.94 107 ARG A CA 1
ATOM 804 C C . ARG A 1 107 ? -16.938 -33.383 34.145 1.00 79.94 107 ARG A C 1
ATOM 806 O O . ARG A 1 107 ? -17.331 -32.966 35.229 1.00 79.94 107 ARG A O 1
ATOM 813 N N . GLU A 1 108 ? -17.685 -34.137 33.344 1.00 85.31 108 GLU A N 1
ATOM 814 C CA . GLU A 1 108 ? -19.055 -34.540 33.675 1.00 85.31 108 GLU A CA 1
ATOM 815 C C . GLU A 1 108 ? -19.107 -35.396 34.949 1.00 85.31 108 GLU A C 1
ATOM 817 O O . GLU A 1 108 ? -19.983 -35.194 35.793 1.00 85.31 108 GLU A O 1
ATOM 822 N N . GLU A 1 109 ? -18.145 -36.302 35.135 1.00 81.94 109 GLU A N 1
ATOM 823 C CA . GLU A 1 109 ? -18.056 -37.143 36.329 1.00 81.94 109 GLU A CA 1
ATOM 824 C C . GLU A 1 109 ? -17.655 -36.340 37.575 1.00 81.94 109 GLU A C 1
ATOM 826 O O . GLU A 1 109 ? -18.209 -36.543 38.657 1.00 81.94 109 GLU A O 1
ATOM 831 N N . LYS A 1 110 ? -16.772 -35.344 37.426 1.00 82.56 110 LYS A N 1
ATOM 832 C CA . LYS A 1 110 ? -16.464 -34.383 38.495 1.00 82.56 110 LYS A CA 1
ATOM 833 C C . LYS A 1 110 ? -17.705 -33.584 38.907 1.00 82.56 110 LYS A C 1
ATOM 835 O O . LYS A 1 110 ? -17.959 -33.430 40.102 1.00 82.56 110 LYS A O 1
ATOM 840 N N . ASP A 1 111 ? -18.499 -33.124 37.945 1.00 86.06 111 ASP A N 1
ATOM 841 C CA . ASP A 1 111 ? -19.720 -32.357 38.213 1.00 86.06 111 ASP A CA 1
ATOM 842 C C . ASP A 1 111 ? -20.825 -33.223 38.837 1.00 86.06 111 ASP A C 1
ATOM 844 O O . ASP A 1 111 ? -21.601 -32.744 39.670 1.00 86.06 111 ASP A O 1
ATOM 848 N N . LYS A 1 112 ? -20.923 -34.505 38.459 1.00 84.12 112 LYS A N 1
ATOM 849 C CA . LYS A 1 112 ? -21.805 -35.478 39.126 1.00 84.12 112 LYS A CA 1
ATOM 850 C C . LYS A 1 112 ? -21.353 -35.734 40.559 1.00 84.12 112 LYS A C 1
ATOM 852 O O . LYS A 1 112 ? -22.173 -35.646 41.470 1.00 84.12 112 LYS A O 1
ATOM 857 N N . ARG A 1 113 ? -20.055 -35.964 40.772 1.00 85.25 113 ARG A N 1
ATOM 858 C CA . ARG A 1 113 ? -19.484 -36.179 42.104 1.00 85.25 113 ARG A CA 1
ATOM 859 C C . ARG A 1 113 ? -19.741 -34.989 43.024 1.00 85.25 113 ARG A C 1
ATOM 861 O O . ARG A 1 113 ? -20.238 -35.178 44.132 1.00 85.25 113 ARG A O 1
ATOM 868 N N . GLN A 1 114 ? -19.511 -33.766 42.547 1.00 88.69 114 GLN A N 1
ATOM 869 C CA . GLN A 1 114 ? -19.787 -32.554 43.319 1.00 88.69 114 GLN A CA 1
ATOM 870 C C . GLN A 1 114 ? -21.270 -32.441 43.705 1.00 88.69 114 GLN A C 1
ATOM 872 O O . GLN A 1 114 ? -21.595 -32.080 44.837 1.00 88.69 114 GLN A O 1
ATOM 877 N N . ARG A 1 115 ? -22.186 -32.788 42.789 1.00 85.12 115 ARG A N 1
ATOM 878 C CA . ARG A 1 115 ? -23.629 -32.826 43.075 1.00 85.12 115 ARG A CA 1
ATOM 879 C C . ARG A 1 115 ? -23.974 -33.861 44.144 1.00 85.12 115 ARG A C 1
ATOM 881 O O . ARG A 1 115 ? -24.705 -33.531 45.075 1.00 85.12 115 ARG A O 1
ATOM 888 N N . THR A 1 116 ? -23.417 -35.068 44.058 1.00 85.06 116 THR A N 1
ATOM 889 C CA . THR A 1 116 ? -23.646 -36.111 45.070 1.00 85.06 116 THR A CA 1
ATOM 890 C C . THR A 1 116 ? -23.052 -35.749 46.430 1.00 85.06 116 THR A C 1
ATOM 892 O O . THR A 1 116 ? -23.696 -35.970 47.448 1.00 85.06 116 THR A O 1
ATOM 895 N N . GLU A 1 117 ? -21.873 -35.122 46.479 1.00 86.00 117 GLU A N 1
ATOM 896 C CA . GLU A 1 117 ? -21.258 -34.668 47.734 1.00 86.00 117 GLU A CA 1
ATOM 897 C C . GLU A 1 117 ? -22.109 -33.585 48.414 1.00 86.00 117 GLU A C 1
ATOM 899 O O . GLU A 1 117 ? -22.322 -33.637 49.628 1.00 86.00 117 GLU A O 1
ATOM 904 N N . ASN A 1 118 ? -22.674 -32.656 47.636 1.00 89.06 118 ASN A N 1
ATOM 905 C CA . ASN A 1 118 ? -23.603 -31.650 48.150 1.00 89.06 118 ASN A CA 1
ATOM 906 C C . ASN A 1 118 ? -24.903 -32.282 48.683 1.00 89.06 118 ASN A C 1
ATOM 908 O O . ASN A 1 118 ? -25.377 -31.890 49.749 1.00 89.06 118 ASN A O 1
ATOM 912 N N . GLN A 1 119 ? -25.455 -33.288 47.994 1.00 88.44 119 GLN A N 1
ATOM 913 C CA . GLN A 1 119 ? -26.637 -34.028 48.460 1.00 88.44 119 GLN A CA 1
ATOM 914 C C . GLN A 1 119 ? -26.358 -34.806 49.751 1.00 88.44 119 GLN A C 1
ATOM 916 O O . GLN A 1 119 ? -27.132 -34.722 50.700 1.00 88.44 119 GLN A O 1
ATOM 921 N N . VAL A 1 120 ? -25.223 -35.507 49.831 1.00 88.56 120 VAL A N 1
ATOM 922 C CA . VAL A 1 120 ? -24.804 -36.226 51.046 1.00 88.56 120 VAL A CA 1
ATOM 923 C C . VAL A 1 120 ? -24.614 -35.262 52.215 1.00 88.56 120 VAL A C 1
ATOM 925 O O . VAL A 1 120 ? -24.964 -35.597 53.346 1.00 88.56 120 VAL A O 1
ATOM 928 N N . LYS A 1 121 ? -24.081 -34.061 51.967 1.00 87.12 121 LYS A N 1
ATOM 929 C CA . LYS A 1 121 ? -23.954 -33.030 53.000 1.00 87.12 121 LYS A CA 1
ATOM 930 C C . LYS A 1 121 ? -25.327 -32.578 53.509 1.00 87.12 121 LYS A C 1
ATOM 932 O O . LYS A 1 121 ? -25.531 -32.578 54.716 1.00 87.12 121 LYS A O 1
ATOM 937 N N . SER A 1 122 ? -26.267 -32.303 52.603 1.00 85.44 122 SER A N 1
ATOM 938 C CA . SER A 1 122 ? -27.647 -31.939 52.954 1.00 85.44 122 SER A CA 1
ATOM 939 C C . SER A 1 122 ? -28.326 -33.010 53.810 1.00 85.44 122 SER A C 1
ATOM 941 O O . SER A 1 122 ? -28.881 -32.697 54.857 1.00 85.44 122 SER A O 1
ATOM 943 N N . LEU A 1 123 ? -28.214 -34.284 53.421 1.00 88.69 123 LEU A N 1
ATOM 944 C CA . LEU A 1 123 ? -28.799 -35.399 54.173 1.00 88.69 123 LEU A CA 1
ATOM 945 C C . LEU A 1 123 ? -28.157 -35.580 55.556 1.00 88.69 123 LEU A C 1
ATOM 947 O O . LEU A 1 123 ? -28.840 -35.930 56.515 1.00 88.69 123 LEU A O 1
ATOM 951 N N . LYS A 1 124 ? -26.848 -35.329 55.692 1.00 88.56 124 LYS A N 1
ATOM 952 C CA . LYS A 1 124 ? -26.170 -35.357 57.000 1.00 88.56 124 LYS A CA 1
ATOM 953 C C . LYS A 1 124 ? -26.630 -34.226 57.913 1.00 88.56 124 LYS A C 1
ATOM 955 O O . LYS A 1 124 ? -26.736 -34.439 59.119 1.00 88.56 124 LYS A O 1
ATOM 960 N N . ASP A 1 125 ? -26.864 -33.045 57.357 1.00 89.81 125 ASP A N 1
ATOM 961 C CA . ASP A 1 125 ? -27.339 -31.894 58.120 1.00 89.81 125 ASP A CA 1
ATOM 962 C C . ASP A 1 125 ? -28.802 -32.096 58.558 1.00 89.81 125 ASP A C 1
ATOM 964 O O . ASP A 1 125 ? -29.128 -31.844 59.718 1.00 89.81 125 ASP A O 1
ATOM 968 N N . GLU A 1 126 ? -29.652 -32.664 57.694 1.00 90.00 126 GLU A N 1
ATOM 969 C CA . GLU A 1 126 ? -31.011 -33.089 58.060 1.00 90.00 126 GLU A CA 1
ATOM 970 C C . GLU A 1 126 ? -31.004 -34.168 59.148 1.00 90.00 126 GLU A C 1
ATOM 972 O O . GLU A 1 126 ? -31.697 -34.018 60.151 1.00 90.00 126 GLU A O 1
ATOM 977 N N . LEU A 1 127 ? -30.163 -35.201 59.025 1.00 89.94 127 LEU A N 1
ATOM 978 C CA . LEU A 1 127 ? -30.057 -36.257 60.035 1.00 89.94 127 LEU A CA 1
ATOM 979 C C . LEU A 1 127 ? -29.652 -35.705 61.410 1.00 89.94 127 LEU A C 1
ATOM 981 O O . LEU A 1 127 ? -30.223 -36.103 62.424 1.00 89.94 127 LEU A O 1
ATOM 985 N N . LYS A 1 128 ? -28.696 -34.768 61.459 1.00 88.25 128 LYS A N 1
ATOM 986 C CA . LYS A 1 128 ? -28.304 -34.098 62.711 1.00 88.25 128 LYS A CA 1
ATOM 987 C C . LYS A 1 128 ? -29.458 -33.311 63.319 1.00 88.25 128 LYS A C 1
ATOM 989 O O . LYS A 1 128 ? -29.636 -33.347 64.533 1.00 88.25 128 LYS A O 1
ATOM 994 N N . LYS A 1 129 ? -30.238 -32.613 62.489 1.00 89.38 129 LYS A N 1
ATOM 995 C CA . LYS A 1 129 ? -31.418 -31.876 62.945 1.00 89.38 129 LYS A CA 1
ATOM 996 C C . LYS A 1 129 ? -32.444 -32.826 63.567 1.00 89.38 129 LYS A C 1
ATOM 998 O O . LYS A 1 129 ? -32.884 -32.585 64.684 1.00 89.38 129 LYS A O 1
ATOM 1003 N N . THR A 1 130 ? -32.759 -33.935 62.898 1.00 86.06 130 THR A N 1
ATOM 1004 C CA . THR A 1 130 ? -33.714 -34.927 63.417 1.00 86.06 130 THR A CA 1
ATOM 1005 C C . THR A 1 130 ? -33.215 -35.599 64.699 1.00 86.06 130 THR A C 1
ATOM 1007 O O . THR A 1 130 ? -34.005 -35.867 65.599 1.00 86.06 130 THR A O 1
ATOM 1010 N N . GLN A 1 131 ? -31.906 -35.848 64.822 1.00 88.00 131 GLN A N 1
ATOM 1011 C CA . GLN A 1 131 ? -31.311 -36.380 66.054 1.00 88.00 131 GLN A CA 1
ATOM 1012 C C . GLN A 1 131 ? -31.452 -35.413 67.235 1.00 88.00 131 GLN A C 1
ATOM 1014 O O . GLN A 1 131 ? -31.780 -35.854 68.333 1.00 88.00 131 GLN A O 1
ATOM 1019 N N . LEU A 1 132 ? -31.243 -34.112 67.014 1.00 84.81 132 LEU A N 1
ATOM 1020 C CA . LEU A 1 132 ? -31.454 -33.095 68.048 1.00 84.81 132 LEU A CA 1
ATOM 1021 C C . LEU A 1 132 ? -32.927 -33.016 68.463 1.00 84.81 132 LEU A C 1
ATOM 1023 O O . LEU A 1 132 ? -33.220 -33.046 69.653 1.00 84.81 132 LEU A O 1
ATOM 1027 N N . GLU A 1 133 ? -33.850 -33.006 67.498 1.00 88.56 133 GLU A N 1
ATOM 1028 C CA . GLU A 1 133 ? -35.291 -33.002 67.781 1.00 88.56 133 GLU A CA 1
ATOM 1029 C C . GLU A 1 133 ? -35.720 -34.239 68.589 1.00 88.56 133 GLU A C 1
ATOM 1031 O O . GLU A 1 133 ? -36.502 -34.125 69.531 1.00 88.56 133 GLU A O 1
ATOM 1036 N N . LEU A 1 134 ? -35.191 -35.425 68.272 1.00 86.81 134 LEU A N 1
ATOM 1037 C CA . LEU A 1 134 ? -35.457 -36.643 69.044 1.00 86.81 134 LEU A CA 1
ATOM 1038 C C . LEU A 1 134 ? -34.906 -36.567 70.471 1.00 86.81 134 LEU A C 1
ATOM 1040 O O . LEU A 1 134 ? -35.590 -37.002 71.398 1.00 86.81 134 LEU A O 1
ATOM 1044 N N . GLN A 1 135 ? -33.711 -36.003 70.657 1.00 88.25 135 GLN A N 1
ATOM 1045 C CA . GLN A 1 135 ? -33.121 -35.823 71.983 1.00 88.25 135 GLN A CA 1
ATOM 1046 C C . GLN A 1 135 ? -33.975 -34.887 72.847 1.00 88.25 135 GLN A C 1
ATOM 1048 O O . GLN A 1 135 ? -34.320 -35.241 73.970 1.00 88.25 135 GLN A O 1
ATOM 1053 N N . GLU A 1 136 ? -34.403 -33.746 72.301 1.00 87.94 136 GLU A N 1
ATOM 1054 C CA . GLU A 1 136 ? -35.286 -32.808 73.006 1.00 87.94 136 GLU A CA 1
ATOM 1055 C C . GLU A 1 136 ? -36.618 -33.463 73.406 1.00 87.94 136 GLU A C 1
ATOM 1057 O O . GLU A 1 136 ? -37.139 -33.235 74.501 1.00 87.94 136 GLU A O 1
ATOM 1062 N N . LYS A 1 137 ? -37.179 -34.318 72.538 1.00 87.50 137 LYS A N 1
ATOM 1063 C CA . LYS A 1 137 ? -38.392 -35.084 72.858 1.00 87.50 137 LYS A CA 1
ATOM 1064 C C . LYS A 1 137 ? -38.152 -36.118 73.957 1.00 87.50 137 LYS A C 1
ATOM 1066 O O . LYS A 1 137 ? -39.006 -36.254 74.830 1.00 87.50 137 LYS A O 1
ATOM 1071 N N . ALA A 1 138 ? -37.019 -36.817 73.947 1.00 87.81 138 ALA A N 1
ATOM 1072 C CA . ALA A 1 138 ? -36.661 -37.778 74.991 1.00 87.81 138 ALA A CA 1
ATOM 1073 C C . ALA A 1 138 ? -36.464 -37.098 76.359 1.00 87.81 138 ALA A C 1
ATOM 1075 O O . ALA A 1 138 ? -36.959 -37.593 77.377 1.00 87.81 138 ALA A O 1
ATOM 1076 N N . ASP A 1 139 ? -35.818 -35.931 76.377 1.00 87.31 139 ASP A N 1
ATOM 1077 C CA . ASP A 1 139 ? -35.627 -35.132 77.590 1.00 87.31 139 ASP A CA 1
ATOM 1078 C C . ASP A 1 139 ? -36.980 -34.645 78.144 1.00 87.31 139 ASP A C 1
ATOM 1080 O O . ASP A 1 139 ? -37.245 -34.743 79.344 1.00 87.31 139 ASP A O 1
ATOM 1084 N N . SER A 1 140 ? -37.888 -34.206 77.263 1.00 87.62 140 SER A N 1
ATOM 1085 C CA . SER A 1 140 ? -39.248 -33.802 77.641 1.00 87.62 140 SER A CA 1
ATOM 1086 C C . SER A 1 140 ? -40.071 -34.959 78.221 1.00 87.62 140 SER A C 1
ATOM 1088 O O . SER A 1 140 ? -40.777 -34.763 79.211 1.00 87.62 140 SER A O 1
ATOM 1090 N N . ILE A 1 141 ? -39.967 -36.165 77.654 1.00 87.81 141 ILE A N 1
ATOM 1091 C CA . ILE A 1 141 ? -40.631 -37.365 78.191 1.00 87.81 141 ILE A CA 1
ATOM 1092 C C . ILE A 1 141 ? -40.088 -37.696 79.584 1.00 87.81 141 ILE A C 1
ATOM 1094 O O . ILE A 1 141 ? -40.869 -37.905 80.509 1.00 87.81 141 ILE A O 1
ATOM 1098 N N . SER A 1 142 ? -38.766 -37.658 79.761 1.00 86.06 142 SER A N 1
ATOM 1099 C CA . SER A 1 142 ? -38.124 -37.927 81.055 1.00 86.06 142 SER A CA 1
ATOM 1100 C C . SER A 1 142 ? -38.581 -36.947 82.144 1.00 86.06 142 SER A C 1
ATOM 1102 O O . SER A 1 142 ? -38.775 -37.327 83.302 1.00 86.06 142 SER A O 1
ATOM 1104 N N . GLN A 1 143 ? -38.790 -35.676 81.785 1.00 88.31 143 GLN A N 1
ATOM 1105 C CA . GLN A 1 143 ? -39.339 -34.683 82.706 1.00 88.31 143 GLN A CA 1
ATOM 1106 C C . GLN A 1 143 ? -40.792 -35.000 83.093 1.00 88.31 143 GLN A C 1
ATOM 1108 O O . GLN A 1 143 ? -41.123 -34.970 84.280 1.00 88.31 143 GLN A O 1
ATOM 1113 N N . LEU A 1 144 ? -41.635 -35.365 82.123 1.00 86.56 144 LEU A N 1
ATOM 1114 C CA . LEU A 1 144 ? -43.027 -35.747 82.376 1.00 86.56 144 LEU A CA 1
ATOM 1115 C C . LEU A 1 144 ? -43.139 -36.999 83.255 1.00 86.56 144 LEU A C 1
ATOM 1117 O O . LEU A 1 144 ? -43.988 -37.051 84.141 1.00 86.56 144 LEU A O 1
ATOM 1121 N N . GLU A 1 145 ? -42.268 -37.992 83.068 1.00 85.69 145 GLU A N 1
ATOM 1122 C CA . GLU A 1 145 ? -42.223 -39.184 83.926 1.00 85.69 145 GLU A CA 1
ATOM 1123 C C . GLU A 1 145 ? -41.896 -38.832 85.381 1.00 85.69 145 GLU A C 1
ATOM 1125 O O . GLU A 1 145 ? -42.495 -39.378 86.313 1.00 85.69 145 GLU A O 1
ATOM 1130 N N . LYS A 1 146 ? -40.974 -37.885 85.592 1.00 88.25 146 LYS A N 1
ATOM 1131 C CA . LYS A 1 146 ? -40.632 -37.396 86.930 1.00 88.25 146 LYS A CA 1
ATOM 1132 C C . LYS A 1 146 ? -41.815 -36.678 87.583 1.00 88.25 146 LYS A C 1
ATOM 1134 O O . LYS A 1 146 ? -42.139 -36.968 88.733 1.00 88.25 146 LYS A O 1
ATOM 1139 N N . GLU A 1 147 ? -42.488 -35.797 86.847 1.00 84.25 147 GLU A N 1
ATOM 1140 C CA . GLU A 1 147 ? -43.684 -35.088 87.322 1.00 84.25 147 GLU A CA 1
ATOM 1141 C C . GLU A 1 147 ? -44.835 -36.058 87.644 1.00 84.25 147 GLU A C 1
ATOM 1143 O O . GLU A 1 147 ? -45.507 -35.926 88.672 1.00 84.25 147 GLU A O 1
ATOM 1148 N N . LEU A 1 148 ? -45.031 -37.090 86.819 1.00 85.44 148 LEU A N 1
ATOM 1149 C CA . LEU A 1 148 ? -46.027 -38.131 87.062 1.00 85.44 148 LEU A CA 1
ATOM 1150 C C . LEU A 1 148 ? -45.717 -38.931 88.336 1.00 85.44 148 LEU A C 1
ATOM 1152 O O . LEU A 1 148 ? -46.608 -39.217 89.133 1.00 85.44 148 LEU A O 1
ATOM 1156 N N . LYS A 1 149 ? -44.446 -39.263 88.572 1.00 86.94 149 LYS A N 1
ATOM 1157 C CA . LYS A 1 149 ? -44.029 -39.969 89.788 1.00 86.94 149 LYS A CA 1
ATOM 1158 C C . LYS A 1 149 ? -44.252 -39.124 91.043 1.00 86.94 149 LYS A C 1
ATOM 1160 O O . LYS A 1 149 ? -44.774 -39.628 92.036 1.00 86.94 149 LYS A O 1
ATOM 1165 N N . ASP A 1 150 ? -43.914 -37.840 90.988 1.00 87.56 150 ASP A N 1
ATOM 1166 C CA . ASP A 1 150 ? -44.127 -36.918 92.105 1.00 87.56 150 ASP A CA 1
ATOM 1167 C C . ASP A 1 150 ? -45.620 -36.710 92.400 1.00 87.56 150 ASP A C 1
ATOM 1169 O O . ASP A 1 150 ? -46.018 -36.608 93.562 1.00 87.56 150 ASP A O 1
ATOM 1173 N N . THR A 1 151 ? -46.471 -36.676 91.370 1.00 81.88 151 THR A N 1
ATOM 1174 C CA . THR A 1 151 ? -47.929 -36.573 91.552 1.00 81.88 151 THR A CA 1
ATOM 1175 C C . THR A 1 151 ? -48.543 -37.853 92.114 1.00 81.88 151 THR A C 1
ATOM 1177 O O . THR A 1 151 ? -49.388 -37.763 93.005 1.00 81.88 151 THR A O 1
ATOM 1180 N N . LEU A 1 152 ? -48.087 -39.030 91.678 1.00 86.31 152 LEU A N 1
ATOM 1181 C CA . LEU A 1 152 ? -48.494 -40.311 92.264 1.00 86.31 152 LEU A CA 1
ATOM 1182 C C . LEU A 1 152 ? -48.117 -40.402 93.746 1.00 86.31 152 LEU A C 1
ATOM 1184 O O . LEU A 1 152 ? -48.975 -40.727 94.562 1.00 86.31 152 LEU A O 1
ATOM 1188 N N . ASN A 1 153 ? -46.890 -40.020 94.111 1.00 83.62 153 ASN A N 1
ATOM 1189 C CA . ASN A 1 153 ? -46.455 -40.006 95.511 1.00 83.62 153 ASN A CA 1
ATOM 1190 C C . ASN A 1 153 ? -47.344 -39.097 96.377 1.00 83.62 153 ASN A C 1
ATOM 1192 O O . ASN A 1 153 ? -47.778 -39.499 97.453 1.00 83.62 153 ASN A O 1
ATOM 1196 N N . LYS A 1 154 ? -47.683 -37.896 95.888 1.00 83.56 154 LYS A N 1
ATOM 1197 C CA . LYS A 1 154 ? -48.587 -36.971 96.595 1.00 83.56 154 LYS A CA 1
ATOM 1198 C C . LYS A 1 154 ? -50.000 -37.533 96.756 1.00 83.56 154 LYS A C 1
ATOM 1200 O O . LYS A 1 154 ? -50.639 -37.293 97.777 1.00 83.56 154 LYS A O 1
ATOM 1205 N N . LEU A 1 155 ? -50.506 -38.260 95.760 1.00 78.06 155 LEU A N 1
ATOM 1206 C CA . LEU A 1 155 ? -51.813 -38.919 95.836 1.00 78.06 155 LEU A CA 1
ATOM 1207 C C . LEU A 1 155 ? -51.811 -40.074 96.844 1.00 78.06 155 LEU A C 1
ATOM 1209 O O . LEU A 1 155 ? -52.776 -40.228 97.590 1.00 78.06 155 LEU A O 1
ATOM 1213 N N . GLU A 1 156 ? -50.728 -40.847 96.900 1.00 82.56 156 GLU A N 1
ATOM 1214 C CA . GLU A 1 156 ? -50.532 -41.919 97.880 1.00 82.56 156 GLU A CA 1
ATOM 1215 C C . GLU A 1 156 ? -50.477 -41.355 99.313 1.00 82.56 156 GLU A C 1
ATOM 1217 O O . GLU A 1 156 ? -51.179 -41.834 100.205 1.00 82.56 156 GLU A O 1
ATOM 1222 N N . GLU A 1 157 ? -49.723 -40.270 99.521 1.00 82.50 157 GLU A N 1
ATOM 1223 C CA . GLU A 1 157 ? -49.669 -39.540 100.794 1.00 82.50 157 GLU A CA 1
ATOM 1224 C C . GLU A 1 157 ? -51.040 -38.966 101.188 1.00 82.50 157 GLU A C 1
ATOM 1226 O O . GLU A 1 157 ? -51.465 -39.096 102.340 1.00 82.50 157 GLU A O 1
ATOM 1231 N N . ALA A 1 158 ? -51.772 -38.376 100.237 1.00 75.44 158 ALA A N 1
ATOM 1232 C CA . ALA A 1 158 ? -53.116 -37.852 100.474 1.00 75.44 158 ALA A CA 1
ATOM 1233 C C . ALA A 1 158 ? -54.116 -38.963 100.838 1.00 75.44 158 ALA A C 1
ATOM 1235 O O . ALA A 1 158 ? -54.953 -38.776 101.725 1.00 75.44 158 ALA A O 1
ATOM 1236 N N . LYS A 1 159 ? -54.013 -40.134 100.199 1.00 76.50 159 LYS A N 1
ATOM 1237 C CA . LYS A 1 159 ? -54.832 -41.310 100.514 1.00 76.50 159 LYS A CA 1
ATOM 1238 C C . LYS A 1 159 ? -54.554 -41.825 101.931 1.00 76.50 159 LYS A C 1
ATOM 1240 O O . LYS A 1 159 ? -55.500 -42.043 102.684 1.00 76.50 159 LYS A O 1
ATOM 1245 N N . LEU A 1 160 ? -53.282 -41.939 102.321 1.00 74.19 160 LEU A N 1
ATOM 1246 C CA . LEU A 1 160 ? -52.876 -42.323 103.681 1.00 74.19 160 LEU A CA 1
ATOM 1247 C C . LEU A 1 160 ? -53.389 -41.335 104.741 1.00 74.19 160 LEU A C 1
ATOM 1249 O O . LEU A 1 160 ? -53.855 -41.740 105.806 1.00 74.19 160 LEU A O 1
ATOM 1253 N N . MET A 1 161 ? -53.345 -40.034 104.447 1.00 69.88 161 MET A N 1
ATOM 1254 C CA . MET A 1 161 ? -53.891 -38.995 105.327 1.00 69.88 161 MET A CA 1
ATOM 1255 C C . MET A 1 161 ? -55.413 -39.115 105.484 1.00 69.88 161 MET A C 1
ATOM 1257 O O . MET A 1 161 ? -55.920 -38.981 106.596 1.00 69.88 161 MET A O 1
ATOM 1261 N N . LEU A 1 162 ? -56.143 -39.414 104.405 1.00 68.56 162 LEU A N 1
ATOM 1262 C CA . LEU A 1 162 ? -57.595 -39.622 104.440 1.00 68.56 162 LEU A CA 1
ATOM 1263 C C . LEU A 1 162 ? -57.999 -40.864 105.246 1.00 68.56 162 LEU A C 1
ATOM 1265 O O . LEU A 1 162 ? -58.942 -40.780 106.035 1.00 68.56 162 LEU A O 1
ATOM 1269 N N . GLU A 1 163 ? -57.279 -41.980 105.101 1.00 66.38 163 GLU A N 1
ATOM 1270 C CA . GLU A 1 163 ? -57.494 -43.206 105.890 1.00 66.38 163 GLU A CA 1
ATOM 1271 C C . GLU A 1 163 ? -57.272 -42.956 107.391 1.00 66.38 163 GLU A C 1
ATOM 1273 O O . GLU A 1 163 ? -58.047 -43.417 108.233 1.00 66.38 163 GLU A O 1
ATOM 1278 N N . LYS A 1 164 ? -56.272 -42.135 107.734 1.00 61.88 164 LYS A N 1
ATOM 1279 C CA . LYS A 1 164 ? -56.013 -41.711 109.115 1.00 61.88 164 LYS A CA 1
ATOM 1280 C C . LYS A 1 164 ? -57.115 -40.787 109.655 1.00 61.88 164 LYS A C 1
ATOM 1282 O O . LYS A 1 164 ? -57.593 -40.967 110.773 1.00 61.88 164 LYS A O 1
ATOM 1287 N N . HIS A 1 165 ? -57.598 -39.862 108.827 1.00 56.00 165 HIS A N 1
ATOM 1288 C CA . HIS A 1 165 ? -58.649 -38.902 109.182 1.00 56.00 165 HIS A CA 1
ATOM 1289 C C . HIS A 1 165 ? -60.042 -39.548 109.341 1.00 56.00 165 HIS A C 1
ATOM 1291 O O . HIS A 1 165 ? -60.904 -39.000 110.032 1.00 56.00 165 HIS A O 1
ATOM 1297 N N . THR A 1 166 ? -60.285 -40.717 108.735 1.00 54.28 166 THR A N 1
ATOM 1298 C CA . THR A 1 166 ? -61.542 -41.468 108.919 1.00 54.28 166 THR A CA 1
ATOM 1299 C C . THR A 1 166 ? -61.564 -42.297 110.208 1.00 54.28 166 THR A C 1
ATOM 1301 O O . THR A 1 166 ? -62.647 -42.541 110.739 1.00 54.28 166 THR A O 1
ATOM 1304 N N . GLN A 1 167 ? -60.406 -42.681 110.762 1.00 51.47 167 GLN A N 1
ATOM 1305 C CA . GLN A 1 167 ? -60.323 -43.370 112.061 1.00 51.47 167 GLN A CA 1
ATOM 1306 C C . GLN A 1 167 ? -60.473 -42.428 113.270 1.00 51.47 167 GLN A C 1
ATOM 1308 O O . GLN A 1 167 ? -60.940 -42.860 114.322 1.00 51.47 167 GLN A O 1
ATOM 1313 N N . GLU A 1 168 ? -60.126 -41.146 113.134 1.00 51.28 168 GLU A N 1
ATOM 1314 C CA . GLU A 1 168 ? -60.015 -40.210 114.268 1.00 51.28 168 GLU A CA 1
ATOM 1315 C C . GLU A 1 168 ? -61.295 -39.406 114.593 1.00 51.28 168 GLU A C 1
ATOM 1317 O O . GLU A 1 168 ? -61.302 -38.605 115.528 1.00 51.28 168 GLU A O 1
ATOM 1322 N N . HIS A 1 169 ? -62.418 -39.613 113.896 1.00 47.09 169 HIS A N 1
ATOM 1323 C CA . HIS A 1 169 ? -63.634 -38.817 114.124 1.00 47.09 169 HIS A CA 1
ATOM 1324 C C . HIS A 1 169 ? -64.812 -39.590 114.728 1.00 47.09 169 HIS A C 1
ATOM 1326 O O . HIS A 1 169 ? -65.848 -39.820 114.106 1.00 47.09 169 HIS A O 1
ATOM 1332 N N . ARG A 1 170 ? -64.698 -39.846 116.038 1.00 46.50 170 ARG A N 1
ATOM 1333 C CA . ARG A 1 170 ? -65.808 -39.630 116.979 1.00 46.50 170 ARG A CA 1
ATOM 1334 C C . ARG A 1 170 ? -65.401 -38.545 117.988 1.00 46.50 170 ARG A C 1
ATOM 1336 O O . ARG A 1 170 ? -64.408 -38.711 118.682 1.00 46.50 170 ARG A O 1
ATOM 1343 N N . CYS A 1 171 ? -66.243 -37.510 118.084 1.00 39.41 171 CYS A N 1
ATOM 1344 C CA . CYS A 1 171 ? -66.345 -36.468 119.125 1.00 39.41 171 CYS A CA 1
ATOM 1345 C C . CYS A 1 171 ? -65.680 -35.086 118.897 1.00 39.41 171 CYS A C 1
ATOM 1347 O O . CYS A 1 171 ? -64.465 -34.952 118.839 1.00 39.41 171 CYS A O 1
ATOM 1349 N N . SER A 1 172 ? -66.546 -34.061 119.010 1.00 44.44 172 SER A N 1
ATOM 1350 C CA . SER A 1 172 ? -66.410 -32.856 119.860 1.00 44.44 172 SER A CA 1
ATOM 1351 C C . SER A 1 172 ? -66.153 -31.487 119.200 1.00 44.44 172 SER A C 1
ATOM 1353 O O . SER A 1 172 ? -65.270 -31.302 118.370 1.00 44.44 172 SER A O 1
ATOM 1355 N N . GLU A 1 173 ? -66.927 -30.501 119.669 1.00 49.69 173 GLU A N 1
ATOM 1356 C CA . GLU A 1 173 ? -67.038 -29.066 119.340 1.00 49.69 173 GLU A CA 1
ATOM 1357 C C . GLU A 1 173 ? -65.763 -28.204 119.529 1.00 49.69 173 GLU A C 1
ATOM 1359 O O . GLU A 1 173 ? -65.835 -26.979 119.519 1.00 49.69 173 GLU A O 1
ATOM 1364 N N . TYR A 1 174 ? -64.566 -28.792 119.624 1.00 52.66 174 TYR A N 1
ATOM 1365 C CA . TYR A 1 174 ? -63.297 -28.061 119.817 1.00 52.66 174 TYR A CA 1
ATOM 1366 C C . TYR A 1 174 ? -62.514 -27.790 118.512 1.00 52.66 174 TYR A C 1
ATOM 1368 O O . TYR A 1 174 ? -61.320 -27.498 118.527 1.00 52.66 174 TYR A O 1
ATOM 1376 N N . ILE A 1 175 ? -63.171 -27.898 117.353 1.00 57.41 175 ILE A N 1
ATOM 1377 C CA . ILE A 1 175 ? -62.525 -27.825 116.026 1.00 57.41 175 ILE A CA 1
ATOM 1378 C C . ILE A 1 175 ? -62.385 -26.373 115.525 1.00 57.41 175 ILE A C 1
ATOM 1380 O O . ILE A 1 175 ? -61.576 -26.084 114.643 1.00 57.41 175 ILE A O 1
ATOM 1384 N N . TRP A 1 176 ? -63.148 -25.431 116.086 1.00 61.03 176 TRP A N 1
ATOM 1385 C CA . TRP A 1 176 ? -63.215 -24.056 115.580 1.00 61.03 176 TRP A CA 1
ATOM 1386 C C . TRP A 1 176 ? -61.898 -23.265 115.721 1.00 61.03 176 TRP A C 1
ATOM 1388 O O . TRP A 1 176 ? -61.487 -22.656 114.736 1.00 61.03 176 TRP A O 1
ATOM 1398 N N . PRO A 1 177 ? -61.164 -23.317 116.853 1.00 64.19 177 PRO A N 1
ATOM 1399 C CA . PRO A 1 177 ? -59.864 -22.644 116.972 1.00 64.19 177 PRO A CA 1
ATOM 1400 C C . PRO A 1 177 ? -58.796 -23.207 116.019 1.00 64.19 177 PRO A C 1
ATOM 1402 O O . PRO A 1 177 ? -57.974 -22.460 115.493 1.00 64.19 177 PRO A O 1
ATOM 1405 N N . VAL A 1 178 ? -58.833 -24.517 115.745 1.00 70.31 178 VAL A N 1
ATOM 1406 C CA . VAL A 1 178 ? -57.924 -25.177 114.789 1.00 70.31 178 VAL A CA 1
ATOM 1407 C C . VAL A 1 178 ? -58.277 -24.789 113.352 1.00 70.31 178 VAL A C 1
ATOM 1409 O O . VAL A 1 178 ? -57.391 -24.428 112.581 1.00 70.31 178 VAL A O 1
ATOM 1412 N N . LYS A 1 179 ? -59.570 -24.773 113.000 1.00 69.94 179 LYS A N 1
ATOM 1413 C CA . LYS A 1 179 ? -60.043 -24.270 111.701 1.00 69.94 179 LYS A CA 1
ATOM 1414 C C . LYS A 1 179 ? -59.695 -22.797 111.497 1.00 69.94 179 LYS A C 1
ATOM 1416 O O . LYS A 1 179 ? -59.252 -22.442 110.414 1.00 69.94 179 LYS A O 1
ATOM 1421 N N . PHE A 1 180 ? -59.838 -21.959 112.522 1.00 73.56 180 PHE A N 1
ATOM 1422 C CA . PHE A 1 180 ? -59.475 -20.544 112.448 1.00 73.56 180 PHE A CA 1
ATOM 1423 C C . PHE A 1 180 ? -57.971 -20.352 112.211 1.00 73.56 180 PHE A C 1
ATOM 1425 O O . PHE A 1 180 ? -57.590 -19.614 111.309 1.00 73.56 180 PHE A O 1
ATOM 1432 N N . ASN A 1 181 ? -57.115 -21.077 112.939 1.00 78.38 181 ASN A N 1
ATOM 1433 C CA . ASN A 1 181 ? -55.668 -21.040 112.706 1.00 78.38 181 ASN A CA 1
ATOM 1434 C C . ASN A 1 181 ? -55.281 -21.545 111.308 1.00 78.38 181 ASN A C 1
ATOM 1436 O O . ASN A 1 181 ? -54.398 -20.958 110.684 1.00 78.38 181 ASN A O 1
ATOM 1440 N N . ASN A 1 182 ? -55.950 -22.581 110.794 1.00 81.31 182 ASN A N 1
ATOM 1441 C CA . ASN A 1 182 ? -55.731 -23.053 109.426 1.00 81.31 182 ASN A CA 1
ATOM 1442 C C . ASN A 1 182 ? -56.141 -21.994 108.395 1.00 81.31 182 ASN A C 1
ATOM 1444 O O . ASN A 1 182 ? -55.352 -21.699 107.506 1.00 81.31 182 ASN A O 1
ATOM 1448 N N . ILE A 1 183 ? -57.295 -21.342 108.566 1.00 80.25 183 ILE A N 1
ATOM 1449 C CA . ILE A 1 183 ? -57.744 -20.249 107.686 1.00 80.25 183 ILE A CA 1
ATOM 1450 C C . ILE A 1 183 ? -56.760 -19.072 107.727 1.00 80.25 183 ILE A C 1
ATOM 1452 O O . ILE A 1 183 ? -56.414 -18.521 106.685 1.00 80.25 183 ILE A O 1
ATOM 1456 N N . CYS A 1 184 ? -56.263 -18.685 108.905 1.00 81.38 184 CYS A N 1
ATOM 1457 C CA . CYS A 1 184 ? -55.252 -17.631 109.017 1.00 81.38 184 CYS A CA 1
ATOM 1458 C C . CYS A 1 184 ? -53.936 -18.017 108.328 1.00 81.38 184 CYS A C 1
ATOM 1460 O O . CYS A 1 184 ? -53.314 -17.171 107.687 1.00 81.38 184 CYS A O 1
ATOM 1462 N N . LYS A 1 185 ? -53.521 -19.284 108.427 1.00 85.06 185 LYS A N 1
ATOM 1463 C CA . LYS A 1 185 ? -52.320 -19.797 107.761 1.00 85.06 185 LYS A CA 1
ATOM 1464 C C . LYS A 1 185 ? -52.487 -19.832 106.239 1.00 85.06 185 LYS A C 1
ATOM 1466 O O . LYS A 1 185 ? -51.608 -19.349 105.534 1.00 85.06 185 LYS A O 1
ATOM 1471 N N . GLU A 1 186 ? -53.628 -20.303 105.742 1.00 84.12 186 GLU A N 1
ATOM 1472 C CA . GLU A 1 186 ? -53.981 -20.280 104.316 1.00 84.12 186 GLU A CA 1
ATOM 1473 C C . GLU A 1 186 ? -54.016 -18.846 103.772 1.00 84.12 186 GLU A C 1
ATOM 1475 O O . GLU A 1 186 ? -53.468 -18.570 102.706 1.00 84.12 186 GLU A O 1
ATOM 1480 N N . LEU A 1 187 ? -54.579 -17.899 104.529 1.00 85.19 187 LEU A N 1
ATOM 1481 C CA . LEU A 1 187 ? -54.593 -16.484 104.152 1.00 85.19 187 LEU A CA 1
ATOM 1482 C C . LEU A 1 187 ? -53.172 -15.899 104.075 1.00 85.19 187 LEU A C 1
ATOM 1484 O O . LEU A 1 187 ? -52.872 -15.111 103.177 1.00 85.19 187 LEU A O 1
ATOM 1488 N N . GLN A 1 188 ? -52.291 -16.288 105.001 1.00 85.12 188 GLN A N 1
ATOM 1489 C CA . GLN A 1 188 ? -50.885 -15.882 105.009 1.00 85.12 188 GLN A CA 1
ATOM 1490 C C . GLN A 1 188 ? -50.135 -16.456 103.795 1.00 85.12 188 GLN A C 1
ATOM 1492 O O . GLN A 1 188 ? -49.394 -15.732 103.130 1.00 85.12 188 GLN A O 1
ATOM 1497 N N . GLU A 1 189 ? -50.349 -17.735 103.481 1.00 87.12 189 GLU A N 1
ATOM 1498 C CA . GLU A 1 189 ? -49.762 -18.411 102.319 1.00 87.12 189 GLU A CA 1
ATOM 1499 C C . GLU A 1 189 ? -50.248 -17.786 101.001 1.00 87.12 189 GLU A C 1
ATOM 1501 O O . GLU A 1 189 ? -49.439 -17.510 100.115 1.00 87.12 189 GLU A O 1
ATOM 1506 N N . GLU A 1 190 ? -51.538 -17.462 100.885 1.00 83.88 190 GLU A N 1
ATOM 1507 C CA . GLU A 1 190 ? -52.086 -16.750 99.723 1.00 83.88 190 GLU A CA 1
ATOM 1508 C C . GLU A 1 190 ? -51.546 -15.318 99.592 1.00 83.88 190 GLU A C 1
ATOM 1510 O O . GLU A 1 190 ? -51.291 -14.851 98.478 1.00 83.88 190 GLU A O 1
ATOM 1515 N N . GLN A 1 191 ? -51.286 -14.615 100.701 1.00 86.56 191 GLN A N 1
ATOM 1516 C CA . GLN A 1 191 ? -50.601 -13.320 100.639 1.00 86.56 191 GLN A CA 1
ATOM 1517 C C . GLN A 1 191 ? -49.160 -13.436 100.131 1.00 86.56 191 GLN A C 1
ATOM 1519 O O . GLN A 1 191 ? -48.717 -12.572 99.372 1.00 86.56 191 GLN A O 1
ATOM 1524 N N . VAL A 1 192 ? -48.427 -14.484 100.520 1.00 92.38 192 VAL A N 1
ATOM 1525 C CA . VAL A 1 192 ? -47.071 -14.731 100.006 1.00 92.38 192 VAL A CA 1
ATOM 1526 C C . VAL A 1 192 ? -47.118 -15.020 98.505 1.00 92.38 192 VAL A C 1
ATOM 1528 O O . VAL A 1 192 ? -46.395 -14.371 97.751 1.00 92.38 192 VAL A O 1
ATOM 1531 N N . LYS A 1 193 ? -48.035 -15.885 98.049 1.00 89.44 193 LYS A N 1
ATOM 1532 C CA . LYS A 1 193 ? -48.216 -16.188 96.618 1.00 89.44 193 LYS A CA 1
ATOM 1533 C C . LYS A 1 193 ? -48.579 -14.953 95.794 1.00 89.44 193 LYS A C 1
ATOM 1535 O O . LYS A 1 193 ? -48.053 -14.781 94.697 1.00 89.44 193 LYS A O 1
ATOM 1540 N N . ARG A 1 194 ? -49.436 -14.060 96.311 1.00 86.38 194 ARG A N 1
ATOM 1541 C CA . ARG A 1 194 ? -49.755 -12.786 95.637 1.00 86.38 194 ARG A CA 1
ATOM 1542 C C . ARG A 1 194 ? -48.529 -11.893 95.476 1.00 86.38 194 ARG A C 1
ATOM 1544 O O . ARG A 1 194 ? -48.303 -11.395 94.379 1.00 86.38 194 ARG A O 1
ATOM 1551 N N . LYS A 1 195 ? -47.722 -11.733 96.528 1.00 89.50 195 LYS A N 1
ATOM 1552 C CA . LYS A 1 195 ? -46.476 -10.950 96.454 1.00 89.50 195 LYS A CA 1
ATOM 1553 C C . LYS A 1 195 ? -45.490 -11.549 95.454 1.00 89.50 195 LYS A C 1
ATOM 1555 O O . LYS A 1 195 ? -44.836 -10.826 94.712 1.00 89.50 195 LYS A O 1
ATOM 1560 N N . GLU A 1 196 ? -45.399 -12.872 95.404 1.00 91.31 196 GLU A N 1
ATOM 1561 C CA . GLU A 1 196 ? -44.533 -13.575 94.460 1.00 91.31 196 GLU A CA 1
ATOM 1562 C C . GLU A 1 196 ? -45.019 -13.422 93.005 1.00 91.31 196 GLU A C 1
ATOM 1564 O O . GLU A 1 196 ? -44.216 -13.192 92.098 1.00 91.31 196 GLU A O 1
ATOM 1569 N N . ALA A 1 197 ? -46.337 -13.434 92.781 1.00 87.69 197 ALA A N 1
ATOM 1570 C CA . ALA A 1 197 ? -46.945 -13.135 91.485 1.00 87.69 197 ALA A CA 1
ATOM 1571 C C . ALA A 1 197 ? -46.735 -11.672 91.050 1.00 87.69 197 ALA A C 1
ATOM 1573 O O . ALA A 1 197 ? -46.424 -11.433 89.884 1.00 87.69 197 ALA A O 1
ATOM 1574 N N . GLU A 1 198 ? -46.835 -10.704 91.967 1.00 92.06 198 GLU A N 1
ATOM 1575 C CA . GLU A 1 198 ? -46.518 -9.290 91.700 1.00 92.06 198 GLU A CA 1
ATOM 1576 C C . GLU A 1 198 ? -45.054 -9.104 91.293 1.00 92.06 198 GLU A C 1
ATOM 1578 O O . GLU A 1 198 ? -44.768 -8.432 90.304 1.00 92.06 198 GLU A O 1
ATOM 1583 N N . ILE A 1 199 ? -44.121 -9.760 91.990 1.00 92.75 199 ILE A N 1
ATOM 1584 C CA . ILE A 1 199 ? -42.695 -9.736 91.631 1.00 92.75 199 ILE A CA 1
ATOM 1585 C C . ILE A 1 199 ? -42.475 -10.310 90.223 1.00 92.75 199 ILE A C 1
ATOM 1587 O O . ILE A 1 199 ? -41.680 -9.773 89.450 1.00 92.75 199 ILE A O 1
ATOM 1591 N N . ASN A 1 200 ? -43.168 -11.392 89.862 1.00 89.94 200 ASN A N 1
ATOM 1592 C CA . ASN A 1 200 ? -43.057 -11.988 88.530 1.00 89.94 200 ASN A CA 1
ATOM 1593 C C . ASN A 1 200 ? -43.684 -11.113 87.437 1.00 89.94 200 ASN A C 1
ATOM 1595 O O . ASN A 1 200 ? -43.106 -10.999 86.355 1.00 89.94 200 ASN A O 1
ATOM 1599 N N . LEU A 1 201 ? -44.811 -10.453 87.719 1.00 91.50 201 LEU A N 1
ATOM 1600 C CA . LEU A 1 201 ? -45.403 -9.456 86.826 1.00 91.50 201 LEU A CA 1
ATOM 1601 C C . LEU A 1 201 ? -44.446 -8.289 86.589 1.00 91.50 201 LEU A C 1
ATOM 1603 O O . LEU A 1 201 ? -44.216 -7.935 85.435 1.00 91.50 201 LEU A O 1
ATOM 1607 N N . GLN A 1 202 ? -43.814 -7.768 87.644 1.00 91.44 202 GLN A N 1
ATOM 1608 C CA . GLN A 1 202 ? -42.827 -6.698 87.514 1.00 91.44 202 GLN A CA 1
ATOM 1609 C C . GLN A 1 202 ? -41.637 -7.133 86.648 1.00 91.44 202 GLN A C 1
ATOM 1611 O O . GLN A 1 202 ? -41.253 -6.425 85.723 1.00 91.44 202 GLN A O 1
ATOM 1616 N N . LYS A 1 203 ? -41.101 -8.342 86.865 1.00 92.31 203 LYS A N 1
ATOM 1617 C CA . LYS A 1 203 ? -40.015 -8.889 86.032 1.00 92.31 203 LYS A CA 1
ATOM 1618 C C . LYS A 1 203 ? -40.412 -9.034 84.563 1.00 92.31 203 LYS A C 1
ATOM 1620 O O . LYS A 1 203 ? -39.588 -8.772 83.688 1.00 92.31 203 LYS A O 1
ATOM 1625 N N . MET A 1 204 ? -41.643 -9.468 84.283 1.00 90.44 204 MET A N 1
ATOM 1626 C CA . MET A 1 204 ? -42.156 -9.551 82.912 1.00 90.44 204 MET A CA 1
ATOM 1627 C C . MET A 1 204 ? -42.284 -8.164 82.285 1.00 90.44 204 MET A C 1
ATOM 1629 O O . MET A 1 204 ? -41.906 -7.983 81.130 1.00 90.44 204 MET A O 1
ATOM 1633 N N . GLN A 1 205 ? -42.745 -7.177 83.047 1.00 92.00 205 GLN A N 1
ATOM 1634 C CA . GLN A 1 205 ? -42.864 -5.797 82.590 1.00 92.00 205 GLN A CA 1
ATOM 1635 C C . GLN A 1 205 ? -41.487 -5.191 82.270 1.00 92.00 205 GLN A C 1
ATOM 1637 O O . GLN A 1 205 ? -41.290 -4.660 81.179 1.00 92.00 205 GLN A O 1
ATOM 1642 N N . ASP A 1 206 ? -40.499 -5.393 83.145 1.00 91.88 206 ASP A N 1
ATOM 1643 C CA . ASP A 1 206 ? -39.112 -4.958 82.935 1.00 91.88 206 ASP A CA 1
ATOM 1644 C C . ASP A 1 206 ? -38.446 -5.675 81.745 1.00 91.88 206 ASP A C 1
ATOM 1646 O O . ASP A 1 206 ? -37.579 -5.122 81.065 1.00 91.88 206 ASP A O 1
ATOM 1650 N N . MET A 1 207 ? -38.805 -6.937 81.491 1.00 91.31 207 MET A N 1
ATOM 1651 C CA . MET A 1 207 ? -38.316 -7.691 80.333 1.00 91.31 207 MET A CA 1
ATOM 1652 C C . MET A 1 207 ? -38.925 -7.164 79.032 1.00 91.31 207 MET A C 1
ATOM 1654 O O . MET A 1 207 ? -38.188 -6.912 78.083 1.00 91.31 207 MET A O 1
ATOM 1658 N N . LEU A 1 208 ? -40.240 -6.939 79.001 1.00 88.25 208 LEU A N 1
ATOM 1659 C CA . LEU A 1 208 ? -40.932 -6.366 77.846 1.00 88.25 208 LEU A CA 1
ATOM 1660 C C . LEU A 1 208 ? -40.417 -4.963 77.519 1.00 88.25 208 LEU A C 1
ATOM 1662 O O . LEU A 1 208 ? -40.218 -4.642 76.351 1.00 88.25 208 LEU A O 1
ATOM 1666 N N . GLN A 1 209 ? -40.142 -4.148 78.536 1.00 86.62 209 GLN A N 1
ATOM 1667 C CA . GLN A 1 209 ? -39.619 -2.800 78.342 1.00 86.62 209 GLN A CA 1
ATOM 1668 C C . GLN A 1 209 ? -38.185 -2.808 77.797 1.00 86.62 209 GLN A C 1
ATOM 1670 O O . GLN A 1 209 ? -37.874 -2.028 76.899 1.00 86.62 209 GLN A O 1
ATOM 1675 N N . ARG A 1 210 ? -37.334 -3.736 78.257 1.00 83.56 210 ARG A N 1
ATOM 1676 C CA . ARG A 1 210 ? -36.006 -3.962 77.659 1.00 83.56 210 ARG A CA 1
ATOM 1677 C C . ARG A 1 210 ? -36.098 -4.453 76.217 1.00 83.56 210 ARG A C 1
ATOM 1679 O O . ARG A 1 210 ? -35.428 -3.899 75.359 1.00 83.56 210 ARG A O 1
ATOM 1686 N N . MET A 1 211 ? -36.976 -5.415 75.930 1.00 79.19 211 MET A N 1
ATOM 1687 C CA . MET A 1 211 ? -37.193 -5.898 74.562 1.00 79.19 211 MET A CA 1
ATOM 1688 C C . MET A 1 211 ? -37.688 -4.794 73.621 1.00 79.19 211 MET A C 1
ATOM 1690 O O . MET A 1 211 ? -37.293 -4.765 72.461 1.00 79.19 211 MET A O 1
ATOM 1694 N N . TYR A 1 212 ? -38.536 -3.882 74.101 1.00 73.94 212 TYR A N 1
ATOM 1695 C CA . TYR A 1 212 ? -39.017 -2.751 73.310 1.00 73.94 212 TYR A CA 1
ATOM 1696 C C . TYR A 1 212 ? -37.872 -1.791 72.935 1.00 73.94 212 TYR A C 1
ATOM 1698 O O . TYR A 1 212 ? -37.740 -1.430 71.767 1.00 73.94 212 TYR A O 1
ATOM 1706 N N . VAL A 1 213 ? -36.996 -1.458 73.893 1.00 74.38 213 VAL A N 1
ATOM 1707 C CA . VAL A 1 213 ? -35.785 -0.651 73.645 1.00 74.38 213 VAL A CA 1
ATOM 1708 C C . VAL A 1 213 ? -34.816 -1.375 72.703 1.00 74.38 213 VAL A C 1
ATOM 1710 O O . VAL A 1 213 ? -34.327 -0.767 71.756 1.00 74.38 213 VAL A O 1
ATOM 1713 N N . ASP A 1 214 ? -34.601 -2.680 72.887 1.00 70.31 214 ASP A N 1
ATOM 1714 C CA . ASP A 1 214 ? -33.728 -3.479 72.019 1.00 70.31 214 ASP A CA 1
ATOM 1715 C C . ASP A 1 214 ? -34.257 -3.551 70.572 1.00 70.31 214 ASP A C 1
ATOM 1717 O O . ASP A 1 214 ? -33.472 -3.518 69.625 1.00 70.31 214 ASP A O 1
ATOM 1721 N N . ILE A 1 215 ? -35.579 -3.617 70.362 1.00 68.50 215 ILE A N 1
ATOM 1722 C CA . ILE A 1 215 ? -36.199 -3.583 69.023 1.00 68.50 215 ILE A CA 1
ATOM 1723 C C . ILE A 1 215 ? -36.046 -2.196 68.377 1.00 68.50 215 ILE A C 1
ATOM 1725 O O . ILE A 1 215 ? -35.760 -2.110 67.179 1.00 68.50 215 ILE A O 1
ATOM 1729 N N . GLU A 1 216 ? -36.190 -1.113 69.148 1.00 66.25 216 GLU A N 1
ATOM 1730 C CA . GLU A 1 216 ? -35.939 0.253 68.669 1.00 66.25 216 GLU A CA 1
ATOM 1731 C C . GLU A 1 216 ? -34.452 0.491 68.347 1.00 66.25 216 GLU A C 1
ATOM 1733 O O . GLU A 1 216 ? -34.140 1.136 67.344 1.00 66.25 216 GLU A O 1
ATOM 1738 N N . GLU A 1 217 ? -33.516 -0.080 69.112 1.00 64.31 217 GLU A N 1
ATOM 1739 C CA . GLU A 1 217 ? -32.075 -0.024 68.823 1.00 64.31 217 GLU A CA 1
ATOM 1740 C C . GLU A 1 217 ? -31.652 -0.954 67.668 1.00 64.31 217 GLU A C 1
ATOM 1742 O O . GLU A 1 217 ? -30.721 -0.635 66.917 1.00 64.31 217 GLU A O 1
ATOM 1747 N N . GLN A 1 218 ? -32.378 -2.056 67.428 1.00 59.94 218 GLN A N 1
ATOM 1748 C CA . GLN A 1 218 ? -32.187 -2.948 66.275 1.00 59.94 218 GLN A CA 1
ATOM 1749 C C . GLN A 1 218 ? -32.494 -2.305 64.909 1.00 59.94 218 GLN A C 1
ATOM 1751 O O . GLN A 1 218 ? -32.250 -2.934 63.873 1.00 59.94 218 GLN A O 1
ATOM 1756 N N . PHE A 1 219 ? -32.816 -1.006 64.853 1.00 56.69 219 PHE A N 1
ATOM 1757 C CA . PHE A 1 219 ? -32.714 -0.138 63.663 1.00 56.69 219 PHE A CA 1
ATOM 1758 C C . PHE A 1 219 ? -31.289 -0.024 63.050 1.00 56.69 219 PHE A C 1
ATOM 1760 O O . PHE A 1 219 ? -30.966 0.903 62.304 1.00 56.69 219 PHE A O 1
ATOM 1767 N N . THR A 1 220 ? -30.431 -1.018 63.272 1.00 62.38 220 THR A N 1
ATOM 1768 C CA . THR A 1 220 ? -29.247 -1.387 62.478 1.00 62.38 220 THR A CA 1
ATOM 1769 C C . THR A 1 220 ? -29.529 -1.525 60.972 1.00 62.38 220 THR A C 1
ATOM 1771 O O . THR A 1 220 ? -28.630 -1.304 60.153 1.00 62.38 220 THR A O 1
ATOM 1774 N N . VAL A 1 221 ? -30.787 -1.771 60.580 1.00 70.25 221 VAL A N 1
ATOM 1775 C CA . VAL A 1 221 ? -31.252 -1.727 59.181 1.00 70.25 221 VAL A CA 1
ATOM 1776 C C . VAL A 1 221 ? -31.007 -0.353 58.545 1.00 70.25 221 VAL A C 1
ATOM 1778 O O . VAL A 1 221 ? -30.612 -0.271 57.389 1.00 70.25 221 VAL A O 1
ATOM 1781 N N . LYS A 1 222 ? -31.144 0.753 59.288 1.00 80.00 222 LYS A N 1
ATOM 1782 C CA . LYS A 1 222 ? -30.873 2.091 58.736 1.00 80.00 222 LYS A CA 1
ATOM 1783 C C . LYS A 1 222 ? -29.387 2.305 58.454 1.00 80.00 222 LYS A C 1
ATOM 1785 O O . LYS A 1 222 ? -29.043 2.761 57.371 1.00 80.00 222 LYS A O 1
ATOM 1790 N N . LYS A 1 223 ? -28.500 1.902 59.374 1.00 81.94 223 LYS A N 1
ATOM 1791 C CA . LYS A 1 223 ? -27.040 1.990 59.167 1.00 81.94 223 LYS A CA 1
ATOM 1792 C C . LYS A 1 223 ? -26.581 1.153 57.970 1.00 81.94 223 LYS A C 1
ATOM 1794 O O . LYS A 1 223 ? -25.746 1.606 57.193 1.00 81.94 223 LYS A O 1
ATOM 1799 N N . THR A 1 224 ? -27.133 -0.049 57.807 1.00 83.75 224 THR A N 1
ATOM 1800 C CA . THR A 1 224 ? -26.824 -0.913 56.656 1.00 83.75 224 THR A CA 1
ATOM 1801 C C . THR A 1 224 ? -27.384 -0.349 55.349 1.00 83.75 224 THR A C 1
ATOM 1803 O O . THR A 1 224 ? -26.665 -0.326 54.354 1.00 83.75 224 THR A O 1
ATOM 1806 N N . VAL A 1 225 ? -28.607 0.190 55.345 1.00 86.62 225 VAL A N 1
ATOM 1807 C CA . VAL A 1 225 ? -29.195 0.874 54.178 1.00 86.62 225 VAL A CA 1
ATOM 1808 C C . VAL A 1 225 ? -28.399 2.121 53.785 1.00 86.62 225 VAL A C 1
ATOM 1810 O O . VAL A 1 225 ? -28.139 2.319 52.600 1.00 86.62 225 VAL A O 1
ATOM 1813 N N . ASP A 1 226 ? -27.980 2.946 54.743 1.00 87.62 226 ASP A N 1
ATOM 1814 C CA . ASP A 1 226 ? -27.192 4.152 54.468 1.00 87.62 226 ASP A CA 1
ATOM 1815 C C . ASP A 1 226 ? -25.797 3.796 53.927 1.00 87.62 226 ASP A C 1
ATOM 1817 O O . ASP A 1 226 ? -25.331 4.415 52.969 1.00 87.62 226 ASP A O 1
ATOM 1821 N N . TRP A 1 227 ? -25.166 2.738 54.450 1.00 90.50 227 TRP A N 1
ATOM 1822 C CA . TRP A 1 227 ? -23.921 2.207 53.889 1.00 90.50 227 TRP A CA 1
ATOM 1823 C C . TRP A 1 227 ? -24.111 1.683 52.459 1.00 90.50 227 TRP A C 1
ATOM 1825 O O . TRP A 1 227 ? -23.319 2.010 51.577 1.00 90.50 227 TRP A O 1
ATOM 1835 N N . LEU A 1 228 ? -25.183 0.928 52.193 1.00 92.50 228 LEU A N 1
ATOM 1836 C CA . LEU A 1 228 ? -25.501 0.439 50.846 1.00 92.50 228 LEU A CA 1
ATOM 1837 C C . LEU A 1 228 ? -25.775 1.585 49.863 1.00 92.50 228 LEU A C 1
ATOM 1839 O O . LEU A 1 228 ? -25.354 1.509 48.710 1.00 92.50 228 LEU A O 1
ATOM 1843 N N . LYS A 1 229 ? -26.428 2.667 50.305 1.00 94.75 229 LYS A N 1
ATOM 1844 C CA . LYS A 1 229 ? -26.619 3.879 49.492 1.00 94.75 229 LYS A CA 1
ATOM 1845 C C . LYS A 1 229 ? -25.290 4.540 49.136 1.00 94.75 229 LYS A C 1
ATOM 1847 O O . LYS A 1 229 ? -25.089 4.875 47.973 1.00 94.75 229 LYS A O 1
ATOM 1852 N N . ASP A 1 230 ? -24.380 4.687 50.098 1.00 96.31 230 ASP A N 1
ATOM 1853 C CA . ASP A 1 230 ? -23.043 5.243 49.854 1.00 96.31 230 ASP A CA 1
ATOM 1854 C C . ASP A 1 230 ? -22.228 4.369 48.882 1.00 96.31 230 ASP A C 1
ATOM 1856 O O . ASP A 1 230 ? -21.616 4.883 47.943 1.00 96.31 230 ASP A O 1
ATOM 1860 N N . GLN A 1 231 ? -22.274 3.041 49.036 1.00 95.62 231 GLN A N 1
ATOM 1861 C CA . GLN A 1 231 ? -21.623 2.123 48.094 1.00 95.62 231 GLN A CA 1
ATOM 1862 C C . GLN A 1 231 ? -22.227 2.208 46.687 1.00 95.62 231 GLN A C 1
ATOM 1864 O O . GLN A 1 231 ? -21.482 2.296 45.712 1.00 95.62 231 GLN A O 1
ATOM 1869 N N . ASN A 1 232 ? -23.557 2.25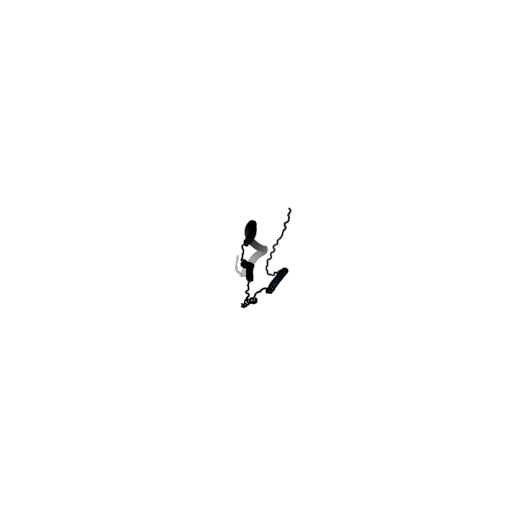2 46.562 1.00 95.19 232 ASN A N 1
ATOM 1870 C CA . ASN A 1 232 ? -24.216 2.427 45.266 1.00 95.19 232 ASN A CA 1
ATOM 1871 C C . ASN A 1 232 ? -23.848 3.764 44.614 1.00 95.19 232 ASN A C 1
ATOM 1873 O O . ASN A 1 232 ? -23.571 3.800 43.417 1.00 95.19 232 ASN A O 1
ATOM 1877 N N . GLN A 1 233 ? -23.768 4.849 45.386 1.00 96.88 233 GLN A N 1
ATOM 1878 C CA . GLN A 1 233 ? -23.340 6.150 44.872 1.00 96.88 233 GLN A CA 1
ATOM 1879 C C . GLN A 1 233 ? -21.900 6.094 44.339 1.00 96.88 233 GLN A C 1
ATOM 1881 O O . GLN A 1 233 ? -21.613 6.607 43.258 1.00 96.88 233 GLN A O 1
ATOM 1886 N N . LYS A 1 234 ? -20.991 5.430 45.064 1.00 97.00 234 LYS A N 1
ATOM 1887 C CA . LYS A 1 234 ? -19.603 5.220 44.623 1.00 97.00 234 LYS A CA 1
ATOM 1888 C C . LYS A 1 234 ? -19.528 4.399 43.337 1.00 97.00 234 LYS A C 1
ATOM 1890 O O . LYS A 1 234 ? -18.757 4.754 42.447 1.00 97.00 234 LYS A O 1
ATOM 1895 N N . LEU A 1 235 ? -20.334 3.343 43.221 1.00 97.06 235 LEU A N 1
ATOM 1896 C CA . LEU A 1 235 ? -20.414 2.520 42.011 1.00 97.06 235 LEU A CA 1
ATOM 1897 C C . LEU A 1 235 ? -20.946 3.308 40.810 1.00 97.06 235 LEU A C 1
ATOM 1899 O O . LEU A 1 235 ? -20.384 3.190 39.723 1.00 97.06 235 LEU A O 1
ATOM 1903 N N . MET A 1 236 ? -21.958 4.155 41.002 1.00 96.75 236 MET A N 1
ATOM 1904 C CA . MET A 1 236 ? -22.455 5.052 39.952 1.00 96.75 236 MET A CA 1
ATOM 1905 C C . MET A 1 236 ? -21.358 6.010 39.474 1.00 96.75 236 MET A C 1
ATOM 1907 O O . MET A 1 236 ? -21.059 6.053 38.285 1.00 96.75 236 MET A O 1
ATOM 1911 N N . CYS A 1 237 ? -20.654 6.672 40.398 1.00 96.69 237 CYS A N 1
ATOM 1912 C CA . CYS A 1 237 ? -19.536 7.553 40.052 1.00 96.69 237 CYS A CA 1
ATOM 1913 C C . CYS A 1 237 ? -18.399 6.827 39.308 1.00 96.69 237 CYS A C 1
ATOM 1915 O O . CYS A 1 237 ? -17.749 7.415 38.444 1.00 96.69 237 CYS A O 1
ATOM 1917 N N . LEU A 1 238 ? -18.108 5.568 39.654 1.00 97.62 238 LEU A N 1
ATOM 1918 C CA . LEU A 1 238 ? -17.121 4.756 38.933 1.00 97.62 238 LEU A CA 1
ATOM 1919 C C . LEU A 1 238 ? -17.614 4.375 37.537 1.00 97.62 238 LEU A C 1
ATOM 1921 O O . LEU A 1 238 ? -16.832 4.409 36.590 1.00 97.62 238 LEU A O 1
ATOM 1925 N N . THR A 1 239 ? -18.900 4.058 37.409 1.00 97.31 239 THR A N 1
ATOM 1926 C CA . THR A 1 239 ? -19.535 3.737 36.127 1.00 97.31 239 THR A CA 1
ATOM 1927 C C . THR A 1 239 ? -19.456 4.928 35.175 1.00 97.31 239 THR A C 1
ATOM 1929 O O . THR A 1 239 ? -19.006 4.762 34.046 1.00 97.31 239 THR A O 1
ATOM 1932 N N . ASP A 1 240 ? -19.763 6.139 35.648 1.00 97.44 240 ASP A N 1
ATOM 1933 C CA . ASP A 1 240 ? -19.666 7.364 34.843 1.00 97.44 240 ASP A CA 1
ATOM 1934 C C . ASP A 1 240 ? -18.225 7.649 34.388 1.00 97.44 240 ASP A C 1
ATOM 1936 O O . ASP A 1 240 ? -17.987 8.052 33.247 1.00 97.44 240 ASP A O 1
ATOM 1940 N N . LYS A 1 241 ? -17.235 7.405 35.260 1.00 97.94 241 LYS A N 1
ATOM 1941 C CA . LYS A 1 241 ? -15.813 7.548 34.906 1.00 97.94 241 LYS A CA 1
ATOM 1942 C C . LYS A 1 241 ? -15.392 6.554 33.831 1.00 97.94 241 LYS A C 1
ATOM 1944 O O . LYS A 1 241 ? -14.781 6.962 32.849 1.00 97.94 241 LYS A O 1
ATOM 1949 N N . LEU A 1 242 ? -15.738 5.277 33.997 1.00 97.19 242 LEU A N 1
ATOM 1950 C CA . LEU A 1 242 ? -15.432 4.243 33.010 1.00 97.19 242 LEU A CA 1
ATOM 1951 C C . LEU A 1 242 ? -16.124 4.527 31.675 1.00 97.19 242 LEU A C 1
ATOM 1953 O O . LEU A 1 242 ? -15.508 4.361 30.626 1.00 97.19 242 LEU A O 1
ATOM 1957 N N . GLN A 1 243 ? -17.367 5.011 31.701 1.00 97.81 243 GLN A N 1
ATOM 1958 C CA . GLN A 1 243 ? -18.079 5.400 30.489 1.00 97.81 243 GLN A CA 1
ATOM 1959 C C . GLN A 1 243 ? -17.377 6.564 29.774 1.00 97.81 243 GLN A C 1
ATOM 1961 O O . GLN A 1 243 ? -17.125 6.481 28.576 1.00 97.81 243 GLN A O 1
ATOM 1966 N N . SER A 1 244 ? -16.967 7.599 30.512 1.00 97.81 244 SER A N 1
ATOM 1967 C CA . SER A 1 244 ? -16.188 8.720 29.966 1.00 97.81 244 SER A CA 1
ATOM 1968 C C . SER A 1 244 ? -14.854 8.265 29.356 1.00 97.81 244 SER A C 1
ATOM 1970 O O . SER A 1 244 ? -14.487 8.687 28.257 1.00 97.81 244 SER A O 1
ATOM 1972 N N . GLU A 1 245 ? -14.134 7.351 30.016 1.00 97.94 245 GLU A N 1
ATOM 1973 C CA . GLU A 1 245 ? -12.899 6.769 29.478 1.00 97.94 245 GLU A CA 1
ATOM 1974 C C . GLU A 1 245 ? -13.148 5.969 28.191 1.00 97.94 245 GLU A C 1
ATOM 1976 O O . GLU A 1 245 ? -12.394 6.111 27.222 1.00 97.94 245 GLU A O 1
ATOM 1981 N N . ILE A 1 246 ? -14.223 5.176 28.140 1.00 97.75 246 ILE A N 1
ATOM 1982 C CA . ILE A 1 246 ? -14.645 4.445 26.938 1.00 97.75 246 ILE A CA 1
ATOM 1983 C C . ILE A 1 246 ? -14.959 5.415 25.796 1.00 97.75 246 ILE A C 1
ATOM 1985 O O . ILE A 1 246 ? -14.517 5.184 24.667 1.00 97.75 246 ILE A O 1
ATOM 1989 N N . ASP A 1 247 ? -15.660 6.513 26.068 1.00 97.56 247 ASP A N 1
ATOM 1990 C CA . ASP A 1 247 ? -16.022 7.511 25.058 1.00 97.56 247 ASP A CA 1
ATOM 1991 C C . ASP A 1 247 ? -14.774 8.211 24.496 1.00 97.56 247 ASP A C 1
ATOM 1993 O O . ASP A 1 247 ? -14.627 8.368 23.278 1.00 97.56 247 ASP A O 1
ATOM 1997 N N . VAL A 1 248 ? -13.816 8.561 25.363 1.00 97.69 248 VAL A N 1
ATOM 1998 C CA . VAL A 1 248 ? -12.522 9.135 24.959 1.00 97.69 248 VAL A CA 1
ATOM 1999 C C . VAL A 1 248 ? -11.718 8.145 24.114 1.00 97.69 248 VAL A C 1
ATOM 2001 O O . VAL A 1 248 ? -11.184 8.519 23.063 1.00 97.69 248 VAL A O 1
ATOM 2004 N N . MET A 1 249 ? -11.629 6.880 24.535 1.00 96.62 249 MET A N 1
ATOM 2005 C CA . MET A 1 249 ? -10.933 5.842 23.770 1.00 96.62 249 MET A CA 1
ATOM 2006 C C . MET A 1 249 ? -11.592 5.602 22.410 1.00 96.62 249 MET A C 1
ATOM 2008 O O . MET A 1 249 ? -10.888 5.532 21.401 1.00 96.62 249 MET A O 1
ATOM 2012 N N . SER A 1 250 ? -12.922 5.559 22.361 1.00 96.75 250 SER A N 1
ATOM 2013 C CA . SER A 1 250 ? -13.700 5.381 21.130 1.00 96.75 250 SER A CA 1
ATOM 2014 C C . SER A 1 250 ? -13.512 6.560 20.172 1.00 96.75 250 SER A C 1
ATOM 2016 O O . SER A 1 250 ? -13.257 6.370 18.981 1.00 96.75 250 SER A O 1
ATOM 2018 N N . GLY A 1 251 ? -13.527 7.792 20.690 1.00 97.44 251 GLY A N 1
ATOM 2019 C CA . GLY A 1 251 ? -13.224 8.992 19.910 1.00 97.44 251 GLY A CA 1
ATOM 2020 C C . GLY A 1 251 ? -11.797 8.991 19.350 1.00 97.44 251 GLY A C 1
ATOM 2021 O O . GLY A 1 251 ? -11.578 9.361 18.194 1.00 97.44 251 GLY A O 1
ATOM 2022 N N . ASN A 1 252 ? -10.818 8.535 20.134 1.00 96.31 252 ASN A N 1
ATOM 2023 C CA . ASN A 1 252 ? -9.432 8.397 19.684 1.00 96.31 252 ASN A CA 1
ATOM 2024 C C . ASN A 1 252 ? -9.263 7.297 18.626 1.00 96.31 252 ASN A C 1
ATOM 2026 O O . ASN A 1 252 ? -8.507 7.499 17.673 1.00 96.31 252 ASN A O 1
ATOM 2030 N N . ALA A 1 253 ? -9.966 6.170 18.758 1.00 95.94 253 ALA A N 1
ATOM 2031 C CA . ALA A 1 253 ? -9.987 5.113 17.750 1.00 95.94 253 ALA A CA 1
ATOM 2032 C C . ALA A 1 253 ? -10.531 5.643 16.414 1.00 95.94 253 ALA A C 1
ATOM 2034 O O . ALA A 1 253 ? -9.833 5.573 15.405 1.00 95.94 253 ALA A O 1
ATOM 2035 N N . ALA A 1 254 ? -11.676 6.333 16.428 1.00 96.88 254 ALA A N 1
ATOM 2036 C CA . ALA A 1 254 ? -12.260 6.926 15.224 1.00 96.88 254 ALA A CA 1
ATOM 2037 C C . ALA A 1 254 ? -11.336 7.958 14.542 1.00 96.88 254 ALA A C 1
ATOM 2039 O O . ALA A 1 254 ? -11.289 8.056 13.314 1.00 96.88 254 ALA A O 1
ATOM 2040 N N . ARG A 1 255 ? -10.569 8.742 15.317 1.00 96.88 255 ARG A N 1
ATOM 2041 C CA . ARG A 1 255 ? -9.547 9.651 14.760 1.00 96.88 255 ARG A CA 1
ATOM 2042 C C . ARG A 1 255 ? -8.400 8.884 14.104 1.00 96.88 255 ARG A C 1
ATOM 2044 O O . ARG A 1 255 ? -7.947 9.285 13.035 1.00 96.88 255 ARG A O 1
ATOM 2051 N N . LYS A 1 256 ? -7.926 7.800 14.728 1.00 97.00 256 LYS A N 1
ATOM 2052 C CA . LYS A 1 256 ? -6.877 6.944 14.154 1.00 97.00 256 LYS A CA 1
ATOM 2053 C C . LYS A 1 256 ? -7.345 6.286 12.859 1.00 97.00 256 LYS A C 1
ATOM 2055 O O . LYS A 1 256 ? -6.586 6.310 11.895 1.00 97.00 256 LYS A O 1
ATOM 2060 N N . ASP A 1 257 ? -8.584 5.808 12.802 1.00 97.12 257 ASP A N 1
ATOM 2061 C CA . ASP A 1 257 ? -9.159 5.207 11.594 1.00 97.12 257 ASP A CA 1
ATOM 2062 C C . ASP A 1 257 ? -9.201 6.201 10.429 1.00 97.12 257 ASP A C 1
ATOM 2064 O O . ASP A 1 257 ? -8.751 5.878 9.330 1.00 97.12 257 ASP A O 1
ATOM 2068 N N . LYS A 1 258 ? -9.613 7.454 10.678 1.00 97.50 258 LYS A N 1
ATOM 2069 C CA . LYS A 1 258 ? -9.561 8.524 9.662 1.00 97.50 258 LYS A CA 1
ATOM 2070 C C . LYS A 1 258 ? -8.144 8.758 9.133 1.00 97.50 258 LYS A C 1
ATOM 2072 O O . LYS A 1 258 ? -7.951 8.884 7.924 1.00 97.50 258 LYS A O 1
ATOM 2077 N N . THR A 1 259 ? -7.147 8.791 10.019 1.00 97.31 259 THR A N 1
ATOM 2078 C CA . THR A 1 259 ? -5.736 8.954 9.631 1.00 97.31 259 THR A CA 1
ATOM 2079 C C . THR A 1 259 ? -5.226 7.755 8.827 1.00 97.31 259 THR A C 1
ATOM 2081 O O . THR A 1 259 ? -4.506 7.934 7.844 1.00 97.31 259 THR A O 1
ATOM 2084 N N . ILE A 1 260 ? -5.600 6.529 9.208 1.00 97.38 260 ILE A N 1
ATOM 2085 C CA . ILE A 1 260 ? -5.259 5.305 8.468 1.00 97.38 260 ILE A CA 1
ATOM 2086 C C . ILE A 1 260 ? -5.871 5.351 7.066 1.00 97.38 260 ILE A C 1
ATOM 2088 O O . ILE A 1 260 ? -5.178 5.083 6.086 1.00 97.38 260 ILE A O 1
ATOM 2092 N N . GLU A 1 261 ? -7.137 5.741 6.949 1.00 97.69 261 GLU A N 1
ATOM 2093 C CA . GLU A 1 261 ? -7.838 5.834 5.670 1.00 97.69 261 GLU A CA 1
ATOM 2094 C C . GLU A 1 261 ? -7.239 6.913 4.750 1.00 97.69 261 GLU A C 1
ATOM 2096 O O . GLU A 1 261 ? -7.109 6.713 3.538 1.00 97.69 261 GLU A O 1
ATOM 2101 N N . GLU A 1 262 ? -6.818 8.051 5.307 1.00 97.88 262 GLU A N 1
ATOM 2102 C CA . GLU A 1 262 ? -6.094 9.080 4.559 1.00 97.88 262 GLU A CA 1
ATOM 2103 C C . GLU A 1 262 ? -4.715 8.589 4.091 1.00 97.88 262 GLU A C 1
ATOM 2105 O O . GLU A 1 262 ? -4.362 8.754 2.920 1.00 97.88 262 GLU A O 1
ATOM 2110 N N . ASN A 1 263 ? -3.953 7.923 4.961 1.00 97.19 263 ASN A N 1
ATOM 2111 C CA . ASN A 1 263 ? -2.664 7.336 4.594 1.00 97.19 263 ASN A CA 1
ATOM 2112 C C . ASN A 1 263 ? -2.814 6.248 3.525 1.00 97.19 263 ASN A C 1
ATOM 2114 O O . ASN A 1 263 ? -2.010 6.191 2.594 1.00 97.19 263 ASN A O 1
ATOM 2118 N N . LEU A 1 264 ? -3.872 5.436 3.591 1.00 98.00 264 LEU A N 1
ATOM 2119 C CA . LEU A 1 264 ? -4.184 4.442 2.568 1.00 98.00 264 LEU A CA 1
ATOM 2120 C C . LEU A 1 264 ? -4.484 5.106 1.216 1.00 98.00 264 LEU A C 1
ATOM 2122 O O . LEU A 1 264 ? -4.011 4.634 0.180 1.00 98.00 264 LEU A O 1
ATOM 2126 N N . ARG A 1 265 ? -5.224 6.225 1.208 1.00 97.81 265 ARG A N 1
ATOM 2127 C CA . ARG A 1 265 ? -5.450 7.026 -0.008 1.00 97.81 265 ARG A CA 1
ATOM 2128 C C . ARG A 1 265 ? -4.139 7.564 -0.584 1.00 97.81 265 ARG A C 1
ATOM 2130 O O . ARG A 1 265 ? -3.910 7.409 -1.783 1.00 97.81 265 ARG A O 1
ATOM 2137 N N . ARG A 1 266 ? -3.256 8.119 0.253 1.00 97.88 266 ARG A N 1
ATOM 2138 C CA . ARG A 1 266 ? -1.928 8.608 -0.171 1.00 97.88 266 ARG A CA 1
ATOM 2139 C C . ARG A 1 266 ? -1.049 7.485 -0.725 1.00 97.88 266 ARG A C 1
ATOM 2141 O O . ARG A 1 266 ? -0.423 7.660 -1.765 1.00 97.88 266 ARG A O 1
ATOM 2148 N N . MET A 1 267 ? -1.046 6.314 -0.088 1.00 97.56 267 MET A N 1
ATOM 2149 C CA . MET A 1 267 ? -0.333 5.137 -0.592 1.00 97.56 267 MET A CA 1
ATOM 2150 C C . MET A 1 267 ? -0.833 4.711 -1.974 1.00 97.56 267 MET A C 1
ATOM 2152 O O . MET A 1 267 ? -0.018 4.506 -2.864 1.00 97.56 267 MET A O 1
ATOM 2156 N N . LYS A 1 268 ? -2.154 4.640 -2.187 1.00 97.56 268 LYS A N 1
ATOM 2157 C CA . LYS A 1 268 ? -2.727 4.306 -3.505 1.00 97.56 268 LYS A CA 1
ATOM 2158 C C . LYS A 1 268 ? -2.303 5.307 -4.586 1.00 97.56 268 LYS A C 1
ATOM 2160 O O . LYS A 1 268 ? -1.970 4.904 -5.698 1.00 97.56 268 LYS A O 1
ATOM 2165 N N . GLN A 1 269 ? -2.274 6.601 -4.257 1.00 97.75 269 GLN A N 1
ATOM 2166 C CA . GLN A 1 269 ? -1.783 7.641 -5.168 1.00 97.75 269 GLN A CA 1
ATOM 2167 C C . GLN A 1 269 ? -0.296 7.453 -5.500 1.00 97.75 269 GLN A C 1
ATOM 2169 O O . GLN A 1 269 ? 0.078 7.513 -6.670 1.00 97.75 269 GLN A O 1
ATOM 2174 N N . LEU A 1 270 ? 0.543 7.170 -4.498 1.00 97.75 270 LEU A N 1
ATOM 2175 C CA . LEU A 1 270 ? 1.967 6.886 -4.697 1.00 97.75 270 LEU A CA 1
ATOM 2176 C C . LEU A 1 270 ? 2.194 5.640 -5.559 1.00 97.75 270 LEU A C 1
ATOM 2178 O O . LEU A 1 270 ? 3.042 5.673 -6.445 1.00 97.75 270 LEU A O 1
ATOM 2182 N N . THR A 1 271 ? 1.425 4.567 -5.359 1.00 97.25 271 THR A N 1
ATOM 2183 C CA . THR A 1 271 ? 1.506 3.361 -6.197 1.00 97.25 271 THR A CA 1
ATOM 2184 C C . THR A 1 271 ? 1.232 3.681 -7.667 1.00 97.25 271 THR A C 1
ATOM 2186 O O . THR A 1 271 ? 2.035 3.311 -8.520 1.00 97.25 271 THR A O 1
ATOM 2189 N N . CYS A 1 272 ? 0.173 4.446 -7.954 1.00 97.00 272 CYS A N 1
ATOM 2190 C CA . CYS A 1 272 ? -0.162 4.876 -9.314 1.00 97.00 272 CYS A CA 1
ATOM 2191 C C . CYS A 1 272 ? 0.945 5.749 -9.940 1.00 97.00 272 CYS A C 1
ATOM 2193 O O . CYS A 1 272 ? 1.320 5.560 -11.098 1.00 97.00 272 CYS A O 1
ATOM 2195 N N . LEU A 1 273 ? 1.540 6.669 -9.168 1.00 97.69 273 LEU A N 1
ATOM 2196 C CA . LEU A 1 273 ? 2.682 7.466 -9.634 1.00 97.69 273 LEU A CA 1
ATOM 2197 C C . LEU A 1 273 ? 3.907 6.596 -9.944 1.00 97.69 273 LEU A C 1
ATOM 2199 O O . LEU A 1 273 ? 4.549 6.791 -10.974 1.00 97.69 273 LEU A O 1
ATOM 2203 N N . CYS A 1 274 ? 4.217 5.621 -9.089 1.00 96.12 274 CYS A N 1
ATOM 2204 C CA . CYS A 1 274 ? 5.320 4.687 -9.303 1.00 96.12 274 CYS A CA 1
ATOM 2205 C C . CYS A 1 274 ? 5.112 3.808 -10.544 1.00 96.12 274 CYS A C 1
ATOM 2207 O O . CYS A 1 274 ? 6.074 3.530 -11.258 1.00 96.12 274 CYS A O 1
ATOM 2209 N N . GLU A 1 275 ? 3.883 3.368 -10.815 1.00 96.88 275 GLU A N 1
ATOM 2210 C CA . GLU A 1 275 ? 3.535 2.644 -12.045 1.00 96.88 275 GLU A CA 1
ATOM 2211 C C . GLU A 1 275 ? 3.736 3.529 -13.275 1.00 96.88 275 GLU A C 1
ATOM 2213 O O . GLU A 1 275 ? 4.470 3.152 -14.185 1.00 96.88 275 GLU A O 1
ATOM 2218 N N . ARG A 1 276 ? 3.227 4.765 -13.247 1.00 97.50 276 ARG A N 1
ATOM 2219 C CA . ARG A 1 276 ? 3.412 5.716 -14.350 1.00 97.50 276 ARG A CA 1
ATOM 2220 C C . ARG A 1 276 ? 4.885 6.030 -14.626 1.00 97.50 276 ARG A C 1
ATOM 2222 O O . ARG A 1 276 ? 5.286 6.106 -15.784 1.00 97.50 276 ARG A O 1
ATOM 2229 N N . LEU A 1 277 ? 5.695 6.211 -13.582 1.00 97.69 277 LEU A N 1
ATOM 2230 C CA . LEU A 1 277 ? 7.140 6.434 -13.720 1.00 97.69 277 LEU A CA 1
ATOM 2231 C C . LEU A 1 277 ? 7.857 5.203 -14.285 1.00 97.69 277 LEU A C 1
ATOM 2233 O O . LEU A 1 277 ? 8.779 5.345 -15.087 1.00 97.69 277 LEU A O 1
ATOM 2237 N N . ARG A 1 278 ? 7.433 3.995 -13.898 1.00 97.38 278 ARG A N 1
ATOM 2238 C CA . ARG A 1 278 ? 7.967 2.743 -14.448 1.00 97.38 278 ARG A CA 1
ATOM 2239 C C . ARG A 1 278 ? 7.698 2.647 -15.946 1.00 97.38 278 ARG A C 1
ATOM 2241 O O . ARG A 1 278 ? 8.631 2.383 -16.698 1.00 97.38 278 ARG A O 1
ATOM 2248 N N . ASP A 1 279 ? 6.471 2.924 -16.372 1.00 97.62 279 ASP A N 1
ATOM 2249 C CA . ASP A 1 279 ? 6.091 2.885 -17.787 1.00 97.62 279 ASP A CA 1
ATOM 2250 C C . ASP A 1 279 ? 6.853 3.942 -18.596 1.00 97.62 279 ASP A C 1
ATOM 2252 O O . ASP A 1 279 ? 7.363 3.656 -19.678 1.00 97.62 279 ASP A O 1
ATOM 2256 N N . GLN A 1 280 ? 7.028 5.148 -18.042 1.00 97.56 280 GLN A N 1
ATOM 2257 C CA . GLN A 1 280 ? 7.859 6.189 -18.654 1.00 97.56 280 GLN A CA 1
ATOM 2258 C C . GLN A 1 280 ? 9.324 5.764 -18.804 1.00 97.56 280 GLN A C 1
ATOM 2260 O O . GLN A 1 280 ? 9.932 6.042 -19.834 1.00 97.56 280 GLN A O 1
ATOM 2265 N N . LEU A 1 281 ? 9.896 5.078 -17.811 1.00 96.75 281 LEU A N 1
ATOM 2266 C CA . LEU A 1 281 ? 11.263 4.556 -17.891 1.00 96.75 281 LEU A CA 1
ATOM 2267 C C . LEU A 1 281 ? 11.403 3.454 -18.946 1.00 96.75 281 LEU A C 1
ATOM 2269 O O . LEU A 1 281 ? 12.422 3.409 -19.635 1.00 96.75 281 LEU A O 1
ATOM 2273 N N . ILE A 1 282 ? 10.403 2.578 -19.079 1.00 97.00 282 ILE A N 1
ATOM 2274 C CA . ILE A 1 282 ? 10.375 1.542 -20.122 1.00 97.00 282 ILE A CA 1
ATOM 2275 C C . ILE A 1 282 ? 10.346 2.204 -21.502 1.00 97.00 282 ILE A C 1
ATOM 2277 O O . ILE A 1 282 ? 11.231 1.940 -22.315 1.00 97.00 282 ILE A O 1
ATOM 2281 N N . LEU A 1 283 ? 9.418 3.140 -21.724 1.00 97.00 283 LEU A N 1
ATOM 2282 C CA . LEU A 1 283 ? 9.318 3.884 -22.981 1.00 97.00 283 LEU A CA 1
ATOM 2283 C C . LEU A 1 283 ? 10.609 4.648 -23.299 1.00 97.00 283 LEU A C 1
ATOM 2285 O O . LEU A 1 283 ? 11.105 4.586 -24.421 1.00 97.00 283 LEU A O 1
ATOM 2289 N N . ALA A 1 284 ? 11.198 5.330 -22.313 1.00 95.19 284 ALA A N 1
ATOM 2290 C CA . ALA A 1 284 ? 12.462 6.034 -22.499 1.00 95.19 284 ALA A CA 1
ATOM 2291 C C . ALA A 1 284 ? 13.570 5.072 -22.957 1.00 95.19 284 ALA A C 1
ATOM 2293 O O . ALA A 1 284 ? 14.234 5.344 -23.954 1.00 95.19 284 ALA A O 1
ATOM 2294 N N . ARG A 1 285 ? 13.714 3.909 -22.308 1.00 95.81 285 ARG A N 1
ATOM 2295 C CA . ARG A 1 285 ? 14.700 2.888 -22.701 1.00 95.81 285 ARG A CA 1
ATOM 2296 C C . ARG A 1 285 ? 14.487 2.379 -24.123 1.00 95.81 285 ARG A C 1
ATOM 2298 O O . ARG A 1 285 ? 15.456 2.275 -24.867 1.00 95.81 285 ARG A O 1
ATOM 2305 N N . GLU A 1 286 ? 13.247 2.093 -24.509 1.00 95.75 286 GLU A N 1
ATOM 2306 C CA . GLU A 1 286 ? 12.921 1.652 -25.870 1.00 95.75 286 GLU A CA 1
ATOM 2307 C C . GLU A 1 286 ? 13.258 2.730 -26.906 1.00 95.75 286 GLU A C 1
ATOM 2309 O O . GLU A 1 286 ? 13.867 2.436 -27.936 1.00 95.75 286 GLU A O 1
ATOM 2314 N N . THR A 1 287 ? 12.939 3.997 -26.619 1.00 95.75 287 THR A N 1
ATOM 2315 C CA . THR A 1 287 ? 13.283 5.112 -27.516 1.00 95.75 287 THR A CA 1
ATOM 2316 C C . THR A 1 287 ? 14.790 5.330 -27.630 1.00 95.75 287 THR A C 1
ATOM 2318 O O . THR A 1 287 ? 15.281 5.577 -28.733 1.00 95.75 287 THR A O 1
ATOM 2321 N N . THR A 1 288 ? 15.541 5.190 -26.531 1.00 95.12 288 THR A N 1
ATOM 2322 C CA . THR A 1 288 ? 17.007 5.263 -26.543 1.00 95.12 288 THR A CA 1
ATOM 2323 C C . THR A 1 288 ? 17.602 4.125 -27.365 1.00 95.12 288 THR A C 1
ATOM 2325 O O . THR A 1 288 ? 18.389 4.400 -28.264 1.00 95.12 288 THR A O 1
ATOM 2328 N N . ALA A 1 289 ? 17.167 2.880 -27.148 1.00 94.19 289 ALA A N 1
ATOM 2329 C CA . ALA A 1 289 ? 17.634 1.727 -27.920 1.00 94.19 289 ALA A CA 1
ATOM 2330 C C . ALA A 1 289 ? 17.337 1.880 -29.424 1.00 94.19 289 ALA A C 1
ATOM 2332 O O . ALA A 1 289 ? 18.195 1.621 -30.268 1.00 94.19 289 ALA A O 1
ATOM 2333 N N . ALA A 1 290 ? 16.147 2.376 -29.781 1.00 94.06 290 ALA A N 1
ATOM 2334 C CA . ALA A 1 290 ? 15.808 2.678 -31.171 1.00 94.06 290 ALA A CA 1
ATOM 2335 C C . ALA A 1 290 ? 16.682 3.803 -31.761 1.00 94.06 290 ALA A C 1
ATOM 2337 O O . ALA A 1 290 ? 17.029 3.769 -32.944 1.00 94.06 290 ALA A O 1
ATOM 2338 N N . GLY A 1 291 ? 17.038 4.808 -30.955 1.00 94.19 291 GLY A N 1
ATOM 2339 C CA . GLY A 1 291 ? 17.965 5.876 -31.332 1.00 94.19 291 GLY A CA 1
ATOM 2340 C C . GLY A 1 291 ? 19.388 5.367 -31.573 1.00 94.19 291 GLY A C 1
ATOM 2341 O O . GLY A 1 291 ? 19.989 5.696 -32.596 1.00 94.19 291 GLY A O 1
ATOM 2342 N N . GLU A 1 292 ? 19.901 4.522 -30.679 1.00 94.69 292 GLU A N 1
ATOM 2343 C CA . GLU A 1 292 ? 21.207 3.865 -30.807 1.00 94.69 292 GLU A CA 1
ATOM 2344 C C . GLU A 1 292 ? 21.278 2.993 -32.063 1.00 94.69 292 GLU A C 1
ATOM 2346 O O . GLU A 1 292 ? 22.242 3.084 -32.823 1.00 94.69 292 GLU A O 1
ATOM 2351 N N . GLU A 1 293 ? 20.230 2.220 -32.353 1.00 94.31 293 GLU A N 1
ATOM 2352 C CA . GLU A 1 293 ? 20.167 1.401 -33.564 1.00 94.31 293 GLU A CA 1
ATOM 2353 C C . GLU A 1 293 ? 20.156 2.260 -34.839 1.00 94.31 293 GLU A C 1
ATOM 2355 O O . GLU A 1 293 ? 20.868 1.966 -35.803 1.00 94.31 293 GLU A O 1
ATOM 2360 N N . LYS A 1 294 ? 19.421 3.383 -34.849 1.00 94.44 294 LYS A N 1
ATOM 2361 C CA . LYS A 1 294 ? 19.462 4.345 -35.965 1.00 94.44 294 LYS A CA 1
ATOM 2362 C C . LYS A 1 294 ? 20.860 4.932 -36.160 1.00 94.44 294 LYS A C 1
ATOM 2364 O O . LYS A 1 294 ? 21.319 5.032 -37.299 1.00 94.44 294 LYS A O 1
ATOM 2369 N N . LEU A 1 295 ? 21.543 5.300 -35.075 1.00 93.25 295 LEU A N 1
ATOM 2370 C CA . LEU A 1 295 ? 22.922 5.792 -35.126 1.00 93.25 295 LEU A CA 1
ATOM 2371 C C . LEU A 1 295 ? 23.877 4.719 -35.654 1.00 93.25 295 LEU A C 1
ATOM 2373 O O . LEU A 1 295 ? 24.684 5.015 -36.534 1.00 93.25 295 LEU A O 1
ATOM 2377 N N . ARG A 1 296 ? 23.738 3.469 -35.202 1.00 95.44 296 ARG A N 1
ATOM 2378 C CA . ARG A 1 296 ? 24.515 2.322 -35.692 1.00 95.44 296 ARG A CA 1
ATOM 2379 C C . ARG A 1 296 ? 24.333 2.125 -37.196 1.00 95.44 296 ARG A C 1
ATOM 2381 O O . ARG A 1 296 ? 25.315 2.014 -37.930 1.00 95.44 296 ARG A O 1
ATOM 2388 N N . MET A 1 297 ? 23.090 2.148 -37.677 1.00 94.19 297 MET A N 1
ATOM 2389 C CA . MET A 1 297 ? 22.774 2.021 -39.103 1.00 94.19 297 MET A CA 1
ATOM 2390 C C . MET A 1 297 ? 23.304 3.199 -39.928 1.00 94.19 297 MET A C 1
ATOM 2392 O O . MET A 1 297 ? 23.815 2.998 -41.032 1.00 94.19 297 MET A O 1
ATOM 2396 N N . SER A 1 298 ? 23.240 4.421 -39.393 1.00 93.12 298 SER A N 1
ATOM 2397 C CA . SER A 1 298 ? 23.862 5.591 -40.019 1.00 93.12 298 SER A CA 1
ATOM 2398 C C . SER A 1 298 ? 25.385 5.455 -40.081 1.00 93.12 298 SER A C 1
ATOM 2400 O O . SER A 1 298 ? 25.973 5.742 -41.120 1.00 93.12 298 SER A O 1
ATOM 2402 N N . GLY A 1 299 ? 26.021 4.965 -39.014 1.00 94.00 299 GLY A N 1
ATOM 2403 C CA . GLY A 1 299 ? 27.457 4.685 -38.969 1.00 94.00 299 GLY A CA 1
ATOM 2404 C C . GLY A 1 299 ? 27.881 3.678 -40.039 1.00 94.00 299 GLY A C 1
ATOM 2405 O O . GLY A 1 299 ? 28.790 3.961 -40.817 1.00 94.00 299 GLY A O 1
ATOM 2406 N N . LEU A 1 300 ? 27.155 2.561 -40.167 1.00 95.31 300 LEU A N 1
ATOM 2407 C CA . LEU A 1 300 ? 27.380 1.575 -41.232 1.00 95.31 300 LEU A CA 1
ATOM 2408 C C . LEU A 1 300 ? 27.207 2.179 -42.632 1.00 95.31 300 LEU A C 1
ATOM 2410 O O . LEU A 1 300 ? 27.968 1.859 -43.544 1.00 95.31 300 LEU A O 1
ATOM 2414 N N . ARG A 1 301 ? 26.218 3.059 -42.827 1.00 94.75 301 ARG A N 1
ATOM 2415 C CA . ARG A 1 301 ? 26.028 3.763 -44.103 1.00 94.75 301 ARG A CA 1
ATOM 2416 C C . ARG A 1 301 ? 27.207 4.685 -44.414 1.00 94.75 301 ARG A C 1
ATOM 2418 O O . ARG A 1 301 ? 27.675 4.671 -45.549 1.00 94.75 301 ARG A O 1
ATOM 2425 N N . CYS A 1 302 ? 27.680 5.457 -43.437 1.00 92.56 302 CYS A N 1
ATOM 2426 C CA . CYS A 1 302 ? 28.858 6.309 -43.594 1.00 92.56 302 CYS A CA 1
ATOM 2427 C C . CYS A 1 302 ? 30.092 5.478 -43.949 1.00 92.56 302 CYS A C 1
ATOM 2429 O O . CYS A 1 302 ? 30.767 5.810 -44.915 1.00 92.56 302 CYS A O 1
ATOM 2431 N N . GLN A 1 303 ? 30.322 4.361 -43.254 1.00 95.00 303 GLN A N 1
ATOM 2432 C CA . GLN A 1 303 ? 31.436 3.461 -43.546 1.00 95.00 303 GLN A CA 1
ATOM 2433 C C . GLN A 1 303 ? 31.388 2.938 -44.987 1.00 95.00 303 GLN A C 1
ATOM 2435 O O . GLN A 1 303 ? 32.362 3.082 -45.714 1.00 95.00 303 GLN A O 1
ATOM 2440 N N . ARG A 1 304 ? 30.231 2.450 -45.457 1.00 94.94 304 ARG A N 1
ATOM 2441 C CA . ARG A 1 304 ? 30.073 2.016 -46.860 1.00 94.94 304 ARG A CA 1
ATOM 2442 C C . ARG A 1 304 ? 30.346 3.135 -47.867 1.00 94.94 304 ARG A C 1
ATOM 2444 O O . ARG A 1 304 ? 30.870 2.872 -48.945 1.00 94.94 304 ARG A O 1
ATOM 2451 N N . LEU A 1 305 ? 29.947 4.372 -47.557 1.00 94.94 305 LEU A N 1
ATOM 2452 C CA . LEU A 1 305 ? 30.241 5.521 -48.416 1.00 94.94 305 LEU A CA 1
ATOM 2453 C C . LEU A 1 305 ? 31.740 5.839 -48.424 1.00 94.94 305 LEU A C 1
ATOM 2455 O O . LEU A 1 305 ? 32.272 6.142 -49.488 1.00 94.94 305 LEU A O 1
ATOM 2459 N N . THR A 1 306 ? 32.416 5.732 -47.279 1.00 95.06 306 THR A N 1
ATOM 2460 C CA . THR A 1 306 ? 33.873 5.867 -47.178 1.00 95.06 306 THR A CA 1
ATOM 2461 C C . THR A 1 306 ? 34.588 4.786 -47.985 1.00 95.06 306 THR A C 1
ATOM 2463 O O . THR A 1 306 ? 35.455 5.121 -48.786 1.00 95.06 306 THR A O 1
ATOM 2466 N N . ASP A 1 307 ? 34.187 3.521 -47.853 1.00 96.00 307 ASP A N 1
ATOM 2467 C CA . ASP A 1 307 ? 34.770 2.408 -48.610 1.00 96.00 307 ASP A CA 1
ATOM 2468 C C . ASP A 1 307 ? 34.598 2.625 -50.118 1.00 96.00 307 ASP A C 1
ATOM 2470 O O . ASP A 1 307 ? 35.557 2.527 -50.882 1.00 96.00 307 ASP A O 1
ATOM 2474 N N . LYS A 1 308 ? 33.393 3.026 -50.549 1.00 96.12 308 LYS A N 1
ATOM 2475 C CA . LYS A 1 308 ? 33.117 3.353 -51.952 1.00 96.12 308 LYS A CA 1
ATOM 2476 C C . LYS A 1 308 ? 33.940 4.545 -52.441 1.00 96.12 308 LYS A C 1
ATOM 2478 O O . LYS A 1 308 ? 34.410 4.541 -53.574 1.00 96.12 308 LYS A O 1
ATOM 2483 N N . PHE A 1 309 ? 34.126 5.570 -51.609 1.00 95.06 309 PHE A N 1
ATOM 2484 C CA . PHE A 1 309 ? 34.982 6.705 -51.945 1.00 95.06 309 PHE A CA 1
ATOM 2485 C C . PHE A 1 309 ? 36.438 6.262 -52.149 1.00 95.06 309 PHE A C 1
ATOM 2487 O O . PHE A 1 309 ? 37.050 6.629 -53.153 1.00 95.06 309 PHE A O 1
ATOM 2494 N N . LEU A 1 310 ? 36.974 5.430 -51.253 1.00 95.94 310 LEU A N 1
ATOM 2495 C CA . LEU A 1 310 ? 38.324 4.875 -51.377 1.00 95.94 310 LEU A CA 1
ATOM 2496 C C . LEU A 1 310 ? 38.472 4.014 -52.637 1.00 95.94 310 LEU A C 1
ATOM 2498 O O . LEU A 1 310 ? 39.438 4.179 -53.378 1.00 95.94 310 LEU A O 1
ATOM 2502 N N . GLU A 1 311 ? 37.489 3.164 -52.938 1.00 95.56 311 GLU A N 1
ATOM 2503 C CA . GLU A 1 311 ? 37.452 2.385 -54.179 1.00 95.56 311 GLU A CA 1
ATOM 2504 C C . GLU A 1 311 ? 37.479 3.303 -55.410 1.00 95.56 311 GLU A C 1
ATOM 2506 O O . GLU A 1 311 ? 38.307 3.126 -56.305 1.00 95.56 311 GLU A O 1
ATOM 2511 N N . THR A 1 312 ? 36.647 4.351 -55.434 1.00 94.06 312 THR A N 1
ATOM 2512 C CA . THR A 1 312 ? 36.664 5.317 -56.542 1.00 94.06 312 THR A CA 1
ATOM 2513 C C . THR A 1 312 ? 38.000 6.051 -56.656 1.00 94.06 312 THR A C 1
ATOM 2515 O O . THR A 1 312 ? 38.473 6.258 -57.774 1.00 94.06 312 THR A O 1
ATOM 2518 N N . GLN A 1 313 ? 38.664 6.384 -55.544 1.00 94.31 313 GLN A N 1
ATOM 2519 C CA . GLN A 1 313 ? 40.010 6.959 -55.593 1.00 94.31 313 GLN A CA 1
ATOM 2520 C C . GLN A 1 313 ? 41.021 5.999 -56.221 1.00 94.31 313 GLN A C 1
ATOM 2522 O O . GLN A 1 313 ? 41.763 6.416 -57.108 1.00 94.31 313 GLN A O 1
ATOM 2527 N N . LEU A 1 314 ? 41.008 4.720 -55.838 1.00 95.25 314 LEU A N 1
ATOM 2528 C CA . LEU A 1 314 ? 41.883 3.707 -56.433 1.00 95.25 314 LEU A CA 1
ATOM 2529 C C . LEU A 1 314 ? 41.646 3.573 -57.943 1.00 95.25 314 LEU A C 1
ATOM 2531 O O . LEU A 1 314 ? 42.601 3.535 -58.721 1.00 95.25 314 LEU A O 1
ATOM 2535 N N . THR A 1 315 ? 40.383 3.567 -58.388 1.00 93.31 315 THR A N 1
ATOM 2536 C CA . THR A 1 315 ? 40.075 3.538 -59.831 1.00 93.31 315 THR A CA 1
ATOM 2537 C C . THR A 1 315 ? 40.577 4.788 -60.555 1.00 93.31 315 THR A C 1
ATOM 2539 O O . THR A 1 315 ? 41.106 4.690 -61.663 1.00 93.31 315 THR A O 1
ATOM 2542 N N . LEU A 1 316 ? 40.481 5.961 -59.922 1.00 93.19 316 LEU A N 1
ATOM 2543 C CA . LEU A 1 316 ? 40.950 7.227 -60.478 1.00 93.19 316 LEU A CA 1
ATOM 2544 C C . LEU A 1 316 ? 42.482 7.283 -60.561 1.00 93.19 316 LEU A C 1
ATOM 2546 O O . LEU A 1 316 ? 43.024 7.791 -61.541 1.00 93.19 316 LEU A O 1
ATOM 2550 N N . GLU A 1 317 ? 43.196 6.727 -59.583 1.00 92.62 317 GLU A N 1
ATOM 2551 C CA . GLU A 1 317 ? 44.646 6.528 -59.675 1.00 92.62 317 GLU A CA 1
ATOM 2552 C C . GLU A 1 317 ? 45.021 5.576 -60.817 1.00 92.62 317 GLU A C 1
ATOM 2554 O O . GLU A 1 317 ? 45.956 5.859 -61.571 1.00 92.62 317 GLU A O 1
ATOM 2559 N N . GLY A 1 318 ? 44.266 4.487 -60.998 1.00 93.06 318 GLY A N 1
ATOM 2560 C CA . GLY A 1 318 ? 44.402 3.595 -62.151 1.00 93.06 318 GLY A CA 1
ATOM 2561 C C . GLY A 1 318 ? 44.221 4.332 -63.482 1.00 93.06 318 GLY A C 1
ATOM 2562 O O . GLY A 1 318 ? 45.047 4.197 -64.387 1.00 93.06 318 GLY A O 1
ATOM 2563 N N . PHE A 1 319 ? 43.200 5.187 -63.580 1.00 91.19 319 PHE A N 1
ATOM 2564 C CA . PHE A 1 319 ? 42.957 6.013 -64.762 1.00 91.19 319 PHE A CA 1
ATOM 2565 C C . PHE A 1 319 ? 44.093 7.012 -65.018 1.00 91.19 319 PHE A C 1
ATOM 2567 O O . PHE A 1 319 ? 44.547 7.138 -66.153 1.00 91.19 319 PHE A O 1
ATOM 2574 N N . LYS A 1 320 ? 44.615 7.673 -63.975 1.00 93.75 320 LYS A N 1
ATOM 2575 C CA . LYS A 1 320 ? 45.780 8.569 -64.092 1.00 93.75 320 LYS A CA 1
ATOM 2576 C C . LYS A 1 320 ? 47.007 7.840 -64.641 1.00 93.75 320 LYS A C 1
ATOM 2578 O O . LYS A 1 320 ? 47.676 8.371 -65.523 1.00 93.75 320 LYS A O 1
ATOM 2583 N N . LYS A 1 321 ? 47.289 6.617 -64.174 1.00 93.06 321 LYS A N 1
ATOM 2584 C CA . LYS A 1 321 ? 48.387 5.792 -64.715 1.00 93.06 321 LYS A CA 1
ATOM 2585 C C . LYS A 1 321 ? 48.180 5.484 -66.199 1.00 93.06 321 LYS A C 1
ATOM 2587 O O . LYS A 1 321 ? 49.103 5.669 -66.986 1.00 93.06 321 LYS A O 1
ATOM 2592 N N . CYS A 1 322 ? 46.966 5.089 -66.585 1.00 90.88 322 CYS A N 1
ATOM 2593 C CA . CYS A 1 322 ? 46.612 4.847 -67.985 1.00 90.88 322 CYS A CA 1
ATOM 2594 C C . CYS A 1 322 ? 46.762 6.116 -68.843 1.00 90.88 322 CYS A C 1
ATOM 2596 O O . CYS A 1 322 ? 47.309 6.064 -69.940 1.00 90.88 322 CYS A O 1
ATOM 2598 N N . GLN A 1 323 ? 46.354 7.279 -68.328 1.00 93.00 323 GLN A N 1
ATOM 2599 C CA . GLN A 1 323 ? 46.515 8.563 -69.011 1.00 93.00 323 GLN A CA 1
ATOM 2600 C C . GLN A 1 323 ? 47.992 8.905 -69.246 1.00 93.00 323 GLN A C 1
ATOM 2602 O O . GLN A 1 323 ? 48.348 9.313 -70.351 1.00 93.00 323 GLN A O 1
ATOM 2607 N N . ILE A 1 324 ? 48.848 8.710 -68.238 1.00 92.94 324 ILE A N 1
ATOM 2608 C CA . ILE A 1 324 ? 50.300 8.906 -68.364 1.00 92.94 324 ILE A CA 1
ATOM 2609 C C . ILE A 1 324 ? 50.871 7.959 -69.426 1.00 92.94 324 ILE A C 1
ATOM 2611 O O . ILE A 1 324 ? 51.613 8.401 -70.301 1.00 92.94 324 ILE A O 1
ATOM 2615 N N . GLN A 1 325 ? 50.486 6.681 -69.402 1.00 92.75 325 GLN A N 1
ATOM 2616 C CA . GLN A 1 325 ? 50.918 5.707 -70.405 1.00 92.75 325 GLN A CA 1
ATOM 2617 C C . GLN A 1 325 ? 50.467 6.108 -71.817 1.00 92.75 325 GLN A C 1
ATOM 2619 O O . GLN A 1 325 ? 51.261 6.083 -72.751 1.00 92.75 325 GLN A O 1
ATOM 2624 N N . ASN A 1 326 ? 49.219 6.551 -71.977 1.00 91.88 326 ASN A N 1
ATOM 2625 C CA . ASN A 1 326 ? 48.707 7.024 -73.260 1.00 91.88 326 ASN A CA 1
ATOM 2626 C C . ASN A 1 326 ? 49.481 8.254 -73.775 1.00 91.88 326 ASN A C 1
ATOM 2628 O O . ASN A 1 326 ? 49.784 8.345 -74.963 1.00 91.88 326 ASN A O 1
ATOM 2632 N N . GLN A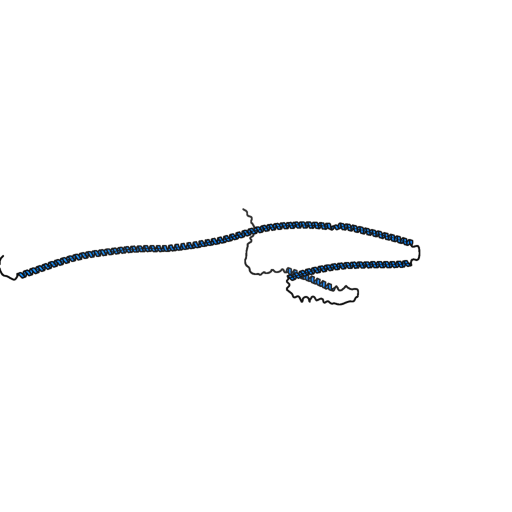 1 327 ? 49.858 9.189 -72.896 1.00 92.75 327 GLN A N 1
ATOM 2633 C CA . GLN A 1 327 ? 50.705 10.333 -73.259 1.00 92.75 327 GLN A CA 1
ATOM 2634 C C . GLN A 1 327 ? 52.110 9.899 -73.701 1.00 92.75 327 GLN A C 1
ATOM 2636 O O . GLN A 1 327 ? 52.634 10.425 -74.687 1.00 92.75 327 GLN A O 1
ATOM 2641 N N . GLN A 1 328 ? 52.708 8.923 -73.012 1.00 92.88 328 GLN A N 1
ATOM 2642 C CA . GLN A 1 328 ? 54.000 8.346 -73.393 1.00 92.88 328 GLN A CA 1
ATOM 2643 C C . GLN A 1 328 ? 53.929 7.673 -74.769 1.00 92.88 328 GLN A C 1
ATOM 2645 O O . GLN A 1 328 ? 54.745 7.981 -75.636 1.00 92.88 328 GLN A O 1
ATOM 2650 N N . GLU A 1 329 ? 52.922 6.829 -75.011 1.00 90.50 329 GLU A N 1
ATOM 2651 C CA . GLU A 1 329 ? 52.723 6.172 -76.310 1.00 90.50 329 GLU A CA 1
ATOM 2652 C C . GLU A 1 329 ? 52.430 7.178 -77.428 1.00 90.50 329 GLU A C 1
ATOM 2654 O O . GLU A 1 329 ? 52.981 7.074 -78.521 1.00 90.50 329 GLU A O 1
ATOM 2659 N N . THR A 1 330 ? 51.644 8.221 -77.152 1.00 91.25 330 THR A N 1
ATOM 2660 C CA . THR A 1 330 ? 51.401 9.306 -78.118 1.00 91.25 330 THR A CA 1
ATOM 2661 C C . THR A 1 330 ? 52.705 10.023 -78.488 1.00 91.25 330 THR A C 1
ATOM 2663 O O . THR A 1 330 ? 52.940 10.331 -79.659 1.00 91.25 330 THR A O 1
ATOM 2666 N N . THR A 1 331 ? 53.583 10.258 -77.508 1.00 92.06 331 THR A N 1
ATOM 2667 C CA . THR A 1 331 ? 54.901 10.874 -77.733 1.00 92.06 331 THR A CA 1
ATOM 2668 C C . THR A 1 331 ? 55.785 9.963 -78.582 1.00 92.06 331 THR A C 1
ATOM 2670 O O . THR A 1 331 ? 56.324 10.406 -79.597 1.00 92.06 331 THR A O 1
ATOM 2673 N N . ARG A 1 332 ? 55.847 8.670 -78.242 1.00 93.50 332 ARG A N 1
ATOM 2674 C CA . ARG A 1 332 ? 56.580 7.647 -78.998 1.00 93.50 332 ARG A CA 1
ATOM 2675 C C . ARG A 1 332 ? 56.101 7.544 -80.448 1.00 93.50 332 ARG A C 1
ATOM 2677 O O . ARG A 1 332 ? 56.918 7.507 -81.365 1.00 93.50 332 ARG A O 1
ATOM 2684 N N . LEU A 1 333 ? 54.786 7.519 -80.675 1.00 92.06 333 LEU A N 1
ATOM 2685 C CA . LEU A 1 333 ? 54.202 7.496 -82.020 1.00 92.06 333 LEU A CA 1
ATOM 2686 C C . LEU A 1 333 ? 54.539 8.767 -82.810 1.00 92.06 333 LEU A C 1
ATOM 2688 O O . LEU A 1 333 ? 54.836 8.684 -83.999 1.00 92.06 333 LEU A O 1
ATOM 2692 N N . SER A 1 334 ? 54.534 9.935 -82.162 1.00 91.69 334 SER A N 1
ATOM 2693 C CA . SER A 1 334 ? 54.917 11.209 -82.786 1.00 91.69 334 SER A CA 1
ATOM 2694 C C . SER A 1 334 ? 56.388 11.226 -83.216 1.00 91.69 334 SER A C 1
ATOM 2696 O O . SER A 1 334 ? 56.708 11.661 -84.325 1.00 91.69 334 SER A O 1
ATOM 2698 N N . GLU A 1 335 ? 57.292 10.708 -82.382 1.00 92.00 335 GLU A N 1
ATOM 2699 C CA . GLU A 1 335 ? 58.708 10.537 -82.729 1.00 92.00 335 GLU A CA 1
ATOM 2700 C C . GLU A 1 335 ? 58.888 9.570 -83.897 1.00 92.00 335 GLU A C 1
ATOM 2702 O O . GLU A 1 335 ? 59.553 9.905 -84.876 1.00 92.00 335 GLU A O 1
ATOM 2707 N N . LEU A 1 336 ? 58.230 8.410 -83.847 1.00 91.31 336 LEU A N 1
ATOM 2708 C CA . LEU A 1 336 ? 58.297 7.418 -84.915 1.00 91.31 336 LEU A CA 1
ATOM 2709 C C . LEU A 1 336 ? 57.766 7.984 -86.240 1.00 91.31 336 LEU A C 1
ATOM 2711 O O . LEU A 1 336 ? 58.381 7.785 -87.285 1.00 91.31 336 LEU A O 1
ATOM 2715 N N . LEU A 1 337 ? 56.685 8.769 -86.202 1.00 92.75 337 LEU A N 1
ATOM 2716 C CA . LEU A 1 337 ? 56.160 9.477 -87.369 1.00 92.75 337 LEU A CA 1
ATOM 2717 C C . LEU A 1 337 ? 57.165 10.493 -87.930 1.00 92.75 337 LEU A C 1
ATOM 2719 O O . LEU A 1 337 ? 57.292 10.602 -89.150 1.00 92.75 337 LEU A O 1
ATOM 2723 N N . LYS A 1 338 ? 57.892 11.233 -87.080 1.00 91.62 338 LYS A N 1
ATOM 2724 C CA . LYS A 1 338 ? 58.968 12.134 -87.534 1.00 91.62 338 LYS A CA 1
ATOM 2725 C C . LYS A 1 338 ? 60.081 11.351 -88.228 1.00 91.62 338 LYS A C 1
ATOM 2727 O O . LYS A 1 338 ? 60.508 11.757 -89.307 1.00 91.62 338 LYS A O 1
ATOM 2732 N N . THR A 1 339 ? 60.501 10.223 -87.657 1.00 90.75 339 THR A N 1
ATOM 2733 C CA . THR A 1 339 ? 61.524 9.354 -88.254 1.00 90.75 339 THR A CA 1
ATOM 2734 C C . THR A 1 339 ? 61.074 8.805 -89.603 1.00 90.75 339 THR A C 1
ATOM 2736 O O . THR A 1 339 ? 61.834 8.889 -90.566 1.00 90.75 339 THR A O 1
ATOM 2739 N N . VAL A 1 340 ? 59.831 8.318 -89.703 1.00 89.44 340 VAL A N 1
ATOM 2740 C CA . VAL A 1 340 ? 59.235 7.837 -90.962 1.00 89.44 340 VAL A CA 1
ATOM 2741 C C . VAL A 1 340 ? 59.151 8.958 -91.996 1.00 89.44 340 VAL A C 1
ATOM 2743 O O . VAL A 1 340 ? 59.522 8.754 -93.146 1.00 89.44 340 VAL A O 1
ATOM 2746 N N . LYS A 1 341 ? 58.729 10.170 -91.610 1.00 88.75 341 LYS A N 1
ATOM 2747 C CA . LYS A 1 341 ? 58.718 11.331 -92.517 1.00 88.75 341 LYS A CA 1
ATOM 2748 C C . LYS A 1 341 ? 60.117 11.671 -93.031 1.00 88.75 341 LYS A C 1
ATOM 2750 O O . LYS A 1 341 ? 60.264 11.938 -94.219 1.00 88.75 341 LYS A O 1
ATOM 2755 N N . ALA A 1 342 ? 61.133 11.634 -92.168 1.00 87.69 342 ALA A N 1
ATOM 2756 C CA . ALA A 1 342 ? 62.518 11.882 -92.562 1.00 87.69 342 ALA A CA 1
ATOM 2757 C C . ALA A 1 342 ? 63.046 10.805 -93.526 1.00 87.69 342 ALA A C 1
ATOM 2759 O O . ALA A 1 342 ? 63.653 11.136 -94.543 1.00 87.69 342 ALA A O 1
ATOM 2760 N N . THR A 1 343 ? 62.768 9.524 -93.254 1.00 87.94 343 THR A N 1
ATOM 2761 C CA . THR A 1 343 ? 63.155 8.423 -94.157 1.00 87.94 343 THR A CA 1
ATOM 2762 C C . THR A 1 343 ? 62.422 8.505 -95.488 1.00 87.94 343 THR A C 1
ATOM 2764 O O . THR A 1 343 ? 63.049 8.347 -96.530 1.00 87.94 343 THR A O 1
ATOM 2767 N N . ASN A 1 344 ? 61.124 8.811 -95.476 1.00 88.62 344 ASN A N 1
ATOM 2768 C CA . ASN A 1 344 ? 60.353 9.005 -96.699 1.00 88.62 344 ASN A CA 1
ATOM 2769 C C . ASN A 1 344 ? 60.875 10.194 -97.520 1.00 88.62 344 ASN A C 1
ATOM 2771 O O . ASN A 1 344 ? 60.992 10.087 -98.733 1.00 88.62 344 ASN A O 1
ATOM 2775 N N . GLY A 1 345 ? 61.258 11.297 -96.866 1.00 87.12 345 GLY A N 1
ATOM 2776 C CA . GLY A 1 345 ? 61.918 12.426 -97.526 1.00 87.12 345 GLY A CA 1
ATOM 2777 C C . GLY A 1 345 ? 63.244 12.032 -98.182 1.00 87.12 345 GLY A C 1
ATOM 2778 O O . GLY A 1 345 ? 63.479 12.371 -99.335 1.00 87.12 345 GLY A O 1
ATOM 2779 N N . SER A 1 346 ? 64.082 11.249 -97.494 1.00 88.19 346 SER A N 1
ATOM 2780 C CA . SER A 1 346 ? 65.333 10.724 -98.065 1.00 88.19 346 SER A CA 1
ATOM 2781 C C . SER A 1 346 ? 65.096 9.772 -99.245 1.00 88.19 346 SER A C 1
ATOM 2783 O O . SER A 1 346 ? 65.833 9.819 -100.229 1.00 88.19 346 SER A O 1
ATOM 2785 N N . LEU A 1 347 ? 64.066 8.923 -99.172 1.00 87.75 347 LEU A N 1
ATOM 2786 C CA . LEU A 1 347 ? 63.671 8.065 -100.289 1.00 87.75 347 LEU A CA 1
ATOM 2787 C C . LEU A 1 347 ? 63.161 8.880 -101.480 1.00 87.75 347 LEU A C 1
ATOM 2789 O O . LEU A 1 347 ? 63.504 8.544 -102.607 1.00 87.75 347 LEU A O 1
ATOM 2793 N N . GLN A 1 348 ? 62.399 9.951 -101.242 1.00 89.00 348 GLN A N 1
ATOM 2794 C CA . GLN A 1 348 ? 61.921 10.832 -102.306 1.00 89.00 348 GLN A CA 1
ATOM 2795 C C . GLN A 1 348 ? 63.086 11.497 -103.047 1.00 89.00 348 GLN A C 1
ATOM 2797 O O . GLN A 1 348 ? 63.126 11.420 -104.267 1.00 89.00 348 GLN A O 1
ATOM 2802 N N . VAL A 1 349 ? 64.081 12.029 -102.323 1.00 88.19 349 VAL A N 1
ATOM 2803 C CA . VAL A 1 349 ? 65.302 12.592 -102.934 1.00 88.19 349 VAL A CA 1
ATOM 2804 C C . VAL A 1 349 ? 65.983 11.570 -103.846 1.00 88.19 349 VAL A C 1
ATOM 2806 O O . VAL A 1 349 ? 66.314 11.881 -104.982 1.00 88.19 349 VAL A O 1
ATOM 2809 N N . ARG A 1 350 ? 66.122 10.318 -103.395 1.00 85.75 350 ARG A N 1
ATOM 2810 C CA . ARG A 1 350 ? 66.680 9.244 -104.231 1.00 85.75 350 ARG A CA 1
ATOM 2811 C C . ARG A 1 350 ? 65.839 8.934 -105.473 1.00 85.75 350 ARG A C 1
ATOM 2813 O O . ARG A 1 350 ? 66.395 8.573 -106.506 1.00 85.75 350 ARG A O 1
ATOM 2820 N N . VAL A 1 351 ? 64.512 8.979 -105.366 1.00 88.56 351 VAL A N 1
ATOM 2821 C CA . VAL A 1 351 ? 63.611 8.768 -106.513 1.00 88.56 351 VAL A CA 1
ATOM 2822 C C . VAL A 1 351 ? 63.758 9.908 -107.523 1.00 88.56 351 VAL A C 1
ATOM 2824 O O . VAL A 1 351 ? 63.784 9.650 -108.729 1.00 88.56 351 VAL A O 1
ATOM 2827 N N . ASP A 1 352 ? 63.908 11.140 -107.041 1.00 86.56 352 ASP A N 1
ATOM 2828 C CA . ASP A 1 352 ? 64.135 12.318 -107.876 1.00 86.56 352 ASP A CA 1
ATOM 2829 C C . ASP A 1 352 ? 65.503 12.219 -108.585 1.00 86.56 352 ASP A C 1
ATOM 2831 O O . ASP A 1 352 ? 65.562 12.350 -109.806 1.00 86.56 352 ASP A O 1
ATOM 2835 N N . GLU A 1 353 ? 66.571 11.838 -107.871 1.00 89.19 353 GLU A N 1
ATOM 2836 C CA . GLU A 1 353 ? 67.901 11.551 -108.446 1.00 89.19 353 GLU A CA 1
ATOM 2837 C C . GLU A 1 353 ? 67.842 10.458 -109.528 1.00 89.19 353 GLU A C 1
ATOM 2839 O O . GLU A 1 353 ? 68.402 10.612 -110.616 1.00 89.19 353 GLU A O 1
ATOM 2844 N N . MET A 1 354 ? 67.141 9.345 -109.269 1.00 85.69 354 MET A N 1
ATOM 2845 C CA . MET A 1 354 ? 66.951 8.288 -110.271 1.00 85.69 354 MET A CA 1
ATOM 2846 C C . MET A 1 354 ? 66.186 8.797 -111.498 1.00 85.69 354 MET A C 1
ATOM 2848 O O . MET A 1 354 ? 66.504 8.394 -112.617 1.00 85.69 354 MET A O 1
ATOM 2852 N N . SER A 1 355 ? 65.202 9.680 -111.309 1.00 88.62 355 SER A N 1
ATOM 2853 C CA . SER A 1 355 ? 64.448 10.290 -112.409 1.00 88.62 355 SER A CA 1
ATOM 2854 C C . SER A 1 355 ? 65.322 11.232 -113.243 1.00 88.62 355 SER A C 1
ATOM 2856 O O . SER A 1 355 ? 65.246 11.205 -114.470 1.00 88.62 355 SER A O 1
ATOM 2858 N N . GLU A 1 356 ? 66.201 12.016 -112.614 1.00 87.31 356 GLU A N 1
ATOM 2859 C CA . GLU A 1 356 ? 67.179 12.861 -113.314 1.00 87.31 356 GLU A CA 1
ATOM 2860 C C . GLU A 1 356 ? 68.183 12.034 -114.122 1.00 87.31 356 GLU A C 1
ATOM 2862 O O . GLU A 1 356 ? 68.407 12.320 -115.301 1.00 87.31 356 GLU A O 1
ATOM 2867 N N . ILE A 1 357 ? 68.737 10.970 -113.530 1.00 85.62 357 ILE A N 1
ATOM 2868 C CA . ILE A 1 357 ? 69.630 10.035 -114.231 1.00 85.62 357 ILE A CA 1
ATOM 2869 C C . ILE A 1 357 ? 68.912 9.422 -115.436 1.00 85.62 357 ILE A C 1
ATOM 2871 O O . ILE A 1 357 ? 69.479 9.369 -116.526 1.00 85.62 357 ILE A O 1
ATOM 2875 N N . MET A 1 358 ? 67.659 8.995 -115.265 1.00 86.50 358 MET A N 1
ATOM 2876 C CA . MET A 1 358 ? 66.855 8.404 -116.336 1.00 86.50 358 MET A CA 1
ATOM 2877 C C . MET A 1 358 ? 66.599 9.399 -117.476 1.00 86.50 358 MET A C 1
ATOM 2879 O O . MET A 1 358 ? 66.754 9.053 -118.646 1.00 86.50 358 MET A O 1
ATOM 2883 N N . ASN A 1 359 ? 66.280 10.655 -117.153 1.00 84.88 359 ASN A N 1
ATOM 2884 C CA . ASN A 1 359 ? 66.114 11.720 -118.144 1.00 84.88 359 ASN A CA 1
ATOM 2885 C C . ASN A 1 359 ? 67.422 12.022 -118.888 1.00 84.88 359 ASN A C 1
ATOM 2887 O O . ASN A 1 359 ? 67.417 12.176 -120.112 1.00 84.88 359 ASN A O 1
ATOM 2891 N N . HIS A 1 360 ? 68.552 12.063 -118.176 1.00 86.12 360 HIS A N 1
ATOM 2892 C CA . HIS A 1 360 ? 69.867 12.246 -118.784 1.00 86.12 360 HIS A CA 1
ATOM 2893 C C . HIS A 1 360 ? 70.222 11.086 -119.723 1.00 86.12 360 HIS A C 1
ATOM 2895 O O . HIS A 1 360 ? 70.634 11.321 -120.858 1.00 86.12 360 HIS A O 1
ATOM 2901 N N . GLN A 1 361 ? 69.996 9.839 -119.298 1.00 82.56 361 GLN A N 1
ATOM 2902 C CA . GLN A 1 361 ? 70.202 8.657 -120.136 1.00 82.56 361 GLN A CA 1
ATOM 2903 C C . GLN A 1 361 ? 69.327 8.686 -121.394 1.00 82.56 361 GLN A C 1
ATOM 2905 O O . GLN A 1 361 ? 69.840 8.440 -122.481 1.00 82.56 361 GLN A O 1
ATOM 2910 N N . ASN A 1 362 ? 68.047 9.053 -121.284 1.00 85.12 362 ASN A N 1
ATOM 2911 C CA . ASN A 1 362 ? 67.158 9.185 -122.444 1.00 85.12 362 ASN A CA 1
ATOM 2912 C C . ASN A 1 362 ? 67.642 10.251 -123.442 1.00 85.12 362 ASN A C 1
ATOM 2914 O O . ASN A 1 362 ? 67.564 10.039 -124.653 1.00 85.12 362 ASN A O 1
ATOM 2918 N N . SER A 1 363 ? 68.180 11.371 -122.952 1.00 84.81 363 SER A N 1
ATOM 2919 C CA . SER A 1 363 ? 68.790 12.410 -123.792 1.00 84.81 363 SER A CA 1
ATOM 2920 C C . SER A 1 363 ? 70.043 11.899 -124.516 1.00 84.81 363 SER A C 1
ATOM 2922 O O . SER A 1 363 ? 70.155 12.035 -125.734 1.00 84.81 363 SER A O 1
ATOM 2924 N N . VAL A 1 364 ? 70.949 11.221 -123.799 1.00 83.56 364 VAL A N 1
ATOM 2925 C CA . VAL A 1 364 ? 72.160 10.615 -124.385 1.00 83.56 364 VAL A CA 1
ATOM 292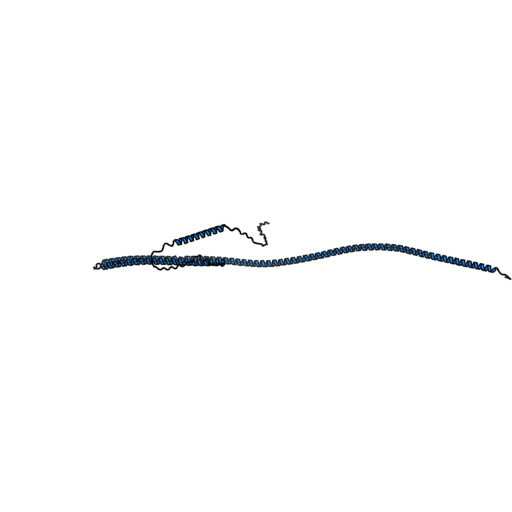6 C C . VAL A 1 364 ? 71.807 9.565 -125.437 1.00 83.56 364 VAL A C 1
ATOM 2928 O O . VAL A 1 364 ? 72.396 9.572 -126.514 1.00 83.56 364 VAL A O 1
ATOM 2931 N N . ILE A 1 365 ? 70.833 8.693 -125.159 1.00 82.94 365 ILE A N 1
ATOM 2932 C CA . ILE A 1 365 ? 70.362 7.677 -126.111 1.00 82.94 365 ILE A CA 1
ATOM 2933 C C . ILE A 1 365 ? 69.791 8.345 -127.364 1.00 82.94 365 ILE A C 1
ATOM 2935 O O . ILE A 1 365 ? 70.118 7.926 -128.471 1.00 82.94 365 ILE A O 1
ATOM 2939 N N . SER A 1 366 ? 68.989 9.401 -127.206 1.00 79.50 366 SER A N 1
ATOM 2940 C CA . SER A 1 366 ? 68.421 10.143 -128.341 1.00 79.50 366 SER A CA 1
ATOM 2941 C C . SER A 1 366 ? 69.523 10.761 -129.209 1.00 79.50 366 SER A C 1
ATOM 2943 O O . SER A 1 366 ? 69.516 10.592 -130.424 1.00 79.50 366 SER A O 1
ATOM 2945 N N . HIS A 1 367 ? 70.531 11.381 -128.588 1.00 82.06 367 HIS A N 1
ATOM 2946 C CA . HIS A 1 367 ? 71.666 11.968 -129.301 1.00 82.06 367 HIS A CA 1
ATOM 2947 C C . HIS A 1 367 ? 72.551 10.918 -129.998 1.00 82.06 367 HIS A C 1
ATOM 2949 O O . HIS A 1 367 ? 73.016 11.118 -131.123 1.00 82.06 367 HIS A O 1
ATOM 2955 N N . GLN A 1 368 ? 72.771 9.767 -129.355 1.00 82.06 368 GLN A N 1
ATOM 2956 C CA . GLN A 1 368 ? 73.463 8.636 -129.976 1.00 82.06 368 GLN A CA 1
ATOM 2957 C C . GLN A 1 368 ? 72.680 8.094 -131.174 1.00 82.06 368 GLN A C 1
ATOM 2959 O O . GLN A 1 368 ? 73.287 7.787 -132.198 1.00 82.06 368 GLN A O 1
ATOM 2964 N N . TYR A 1 369 ? 71.352 8.014 -131.070 1.00 84.12 369 TYR A N 1
ATOM 2965 C CA . TYR A 1 369 ? 70.483 7.578 -132.158 1.00 84.12 369 TYR A CA 1
ATOM 2966 C C . TYR A 1 369 ? 70.571 8.525 -133.362 1.00 84.12 369 TYR A C 1
ATOM 2968 O O . TYR A 1 369 ? 70.781 8.057 -134.476 1.00 84.12 369 TYR A O 1
ATOM 2976 N N . GLU A 1 370 ? 70.515 9.843 -133.142 1.00 79.12 370 GLU A N 1
ATOM 2977 C CA . GLU A 1 370 ? 70.729 10.858 -134.188 1.00 79.12 370 GLU A CA 1
ATOM 2978 C C . GLU A 1 370 ? 72.106 10.721 -134.850 1.00 79.12 370 GLU A C 1
ATOM 2980 O O . GLU A 1 370 ? 72.205 10.667 -136.072 1.00 79.12 370 GLU A O 1
ATOM 2985 N N . THR A 1 371 ? 73.168 10.570 -134.052 1.00 79.56 371 THR A N 1
ATOM 2986 C CA . THR A 1 371 ? 74.540 10.422 -134.568 1.00 79.56 371 THR A CA 1
ATOM 2987 C C . THR A 1 371 ? 74.700 9.159 -135.417 1.00 79.56 371 THR A C 1
ATOM 2989 O O . THR A 1 371 ? 75.390 9.174 -136.437 1.00 79.56 371 THR A O 1
ATOM 2992 N N . ILE A 1 372 ? 74.083 8.047 -135.005 1.00 80.00 372 ILE A N 1
ATOM 2993 C CA . ILE A 1 372 ? 74.065 6.804 -135.786 1.00 80.00 372 ILE A CA 1
ATOM 2994 C C . ILE A 1 372 ? 73.320 7.027 -137.102 1.00 80.00 372 ILE A C 1
ATOM 2996 O O . ILE A 1 372 ? 73.825 6.625 -138.147 1.00 80.00 372 ILE A O 1
ATOM 3000 N N . ASN A 1 373 ? 72.175 7.708 -137.064 1.00 83.38 373 ASN A N 1
ATOM 3001 C CA . ASN A 1 373 ? 71.375 8.002 -138.250 1.00 83.38 373 ASN A CA 1
ATOM 3002 C C . ASN A 1 373 ? 72.155 8.863 -139.261 1.00 83.38 373 ASN A C 1
ATOM 3004 O O . ASN A 1 373 ? 72.224 8.521 -140.440 1.00 83.38 373 ASN A O 1
ATOM 3008 N N . ASP A 1 374 ? 72.844 9.908 -138.791 1.00 80.06 374 ASP A N 1
ATOM 3009 C CA . ASP A 1 374 ? 73.733 10.740 -139.614 1.00 80.06 374 ASP A CA 1
ATOM 3010 C C . ASP A 1 374 ? 74.869 9.914 -140.239 1.00 80.06 374 ASP A C 1
ATOM 3012 O O . ASP A 1 374 ? 75.267 10.127 -141.388 1.00 80.06 374 ASP A O 1
ATOM 3016 N N . LYS A 1 375 ? 75.420 8.946 -139.492 1.00 80.69 375 LYS A N 1
ATOM 3017 C CA . LYS A 1 375 ? 76.465 8.043 -139.995 1.00 80.69 375 LYS A CA 1
ATOM 3018 C C . LYS A 1 375 ? 75.929 7.043 -141.014 1.00 80.69 375 LYS A C 1
ATOM 3020 O O . LYS A 1 375 ? 76.619 6.781 -142.001 1.00 80.69 375 LYS A O 1
ATOM 3025 N N . GLU A 1 376 ? 74.723 6.519 -140.824 1.00 79.69 376 GLU A N 1
ATOM 3026 C CA . GLU A 1 376 ? 74.034 5.696 -141.821 1.00 79.69 376 GLU A CA 1
ATOM 3027 C C . GLU A 1 376 ? 73.748 6.487 -143.104 1.00 79.69 376 GLU A C 1
ATOM 3029 O O . GLU A 1 376 ? 73.916 5.960 -144.206 1.00 79.69 376 GLU A O 1
ATOM 3034 N N . GLU A 1 377 ? 73.372 7.760 -142.989 1.00 78.56 377 GLU A N 1
ATOM 3035 C CA . GLU A 1 377 ? 73.124 8.633 -144.136 1.00 78.56 377 GLU A CA 1
ATOM 3036 C C . GLU A 1 377 ? 74.423 8.983 -144.884 1.00 78.56 377 GLU A C 1
ATOM 3038 O O . GLU A 1 377 ? 74.480 8.884 -146.113 1.00 78.56 377 GLU A O 1
ATOM 3043 N N . GLN A 1 378 ? 75.512 9.267 -144.157 1.00 76.62 378 GLN A N 1
ATOM 3044 C CA . GLN A 1 378 ? 76.858 9.415 -144.730 1.00 76.62 378 GLN A CA 1
ATOM 3045 C C . GLN A 1 378 ? 77.313 8.144 -145.464 1.00 76.62 378 GLN A C 1
ATOM 3047 O O . GLN A 1 378 ? 77.892 8.232 -146.549 1.00 76.62 378 GLN A O 1
ATOM 3052 N N . LEU A 1 379 ? 77.028 6.962 -144.909 1.00 78.19 379 LEU A N 1
ATOM 3053 C CA . LEU A 1 379 ? 77.319 5.676 -145.547 1.00 78.19 379 LEU A CA 1
ATOM 3054 C C . LEU A 1 379 ? 76.480 5.453 -146.810 1.00 78.19 379 LEU A C 1
ATOM 3056 O O . LEU A 1 379 ? 77.028 5.005 -147.816 1.00 78.19 379 LEU A O 1
ATOM 3060 N N . LYS A 1 380 ? 75.187 5.805 -146.803 1.00 78.19 380 LYS A N 1
ATOM 3061 C CA . LYS A 1 380 ? 74.329 5.760 -148.002 1.00 78.19 380 LYS A CA 1
ATOM 3062 C C . LYS A 1 380 ? 74.843 6.682 -149.102 1.00 78.19 380 LYS A C 1
ATOM 3064 O O . LYS A 1 380 ? 74.932 6.259 -150.252 1.00 78.19 380 LYS A O 1
ATOM 3069 N N . LEU A 1 381 ? 75.228 7.911 -148.757 1.00 79.00 381 LEU A N 1
ATOM 3070 C CA . LEU A 1 381 ? 75.821 8.863 -149.698 1.00 79.00 381 LEU A CA 1
ATOM 3071 C C . LEU A 1 381 ? 77.138 8.340 -150.275 1.00 79.00 381 LEU A C 1
ATOM 3073 O O . LEU A 1 381 ? 77.338 8.402 -151.486 1.00 79.00 381 LEU A O 1
ATOM 3077 N N . ALA A 1 382 ? 78.020 7.785 -149.441 1.00 73.38 382 ALA A N 1
ATOM 3078 C CA . ALA A 1 382 ? 79.264 7.171 -149.900 1.00 73.38 382 ALA A CA 1
ATOM 3079 C C . ALA A 1 382 ? 79.002 5.973 -150.829 1.00 73.38 382 ALA A C 1
ATOM 3081 O O . ALA A 1 382 ? 79.646 5.854 -151.871 1.00 73.38 382 ALA A O 1
ATOM 3082 N N . TYR A 1 383 ? 78.028 5.127 -150.489 1.00 79.06 383 TYR A N 1
ATOM 3083 C CA . TYR A 1 383 ? 77.620 3.982 -151.300 1.00 79.06 383 TYR A CA 1
ATOM 3084 C C . TYR A 1 383 ? 77.074 4.405 -152.672 1.00 79.06 383 TYR A C 1
ATOM 3086 O O . TYR A 1 383 ? 77.520 3.885 -153.695 1.00 79.06 383 TYR A O 1
ATOM 3094 N N . GLU A 1 384 ? 76.173 5.390 -152.723 1.00 79.31 384 GLU A N 1
ATOM 3095 C CA . GLU A 1 384 ? 75.662 5.938 -153.987 1.00 79.31 384 GLU A CA 1
ATOM 3096 C C . GLU A 1 384 ? 76.774 6.605 -154.813 1.00 79.31 384 GLU A C 1
ATOM 3098 O O . GLU A 1 384 ? 76.811 6.455 -156.032 1.00 79.31 384 GLU A O 1
ATOM 3103 N N . ASN A 1 385 ? 77.748 7.262 -154.176 1.00 76.94 385 ASN A N 1
ATOM 3104 C CA . ASN A 1 385 ? 78.886 7.866 -154.875 1.00 76.94 385 ASN A CA 1
ATOM 3105 C C . ASN A 1 385 ? 79.816 6.803 -155.502 1.00 76.94 385 ASN A C 1
ATOM 3107 O O . ASN A 1 385 ? 80.247 6.948 -156.646 1.00 76.94 385 ASN A O 1
ATOM 3111 N N . ILE A 1 386 ? 80.069 5.694 -154.796 1.00 76.19 386 ILE A N 1
ATOM 3112 C CA . ILE A 1 386 ? 80.824 4.537 -155.317 1.00 76.19 386 ILE A CA 1
ATOM 3113 C C . ILE A 1 386 ? 80.080 3.879 -156.486 1.00 76.19 386 ILE A C 1
ATOM 3115 O O . ILE A 1 386 ? 80.683 3.543 -157.509 1.00 76.19 386 ILE A O 1
ATOM 3119 N N . LYS A 1 387 ? 78.759 3.726 -156.369 1.00 75.81 387 LYS A N 1
ATOM 3120 C CA . LYS A 1 387 ? 77.896 3.197 -157.432 1.00 75.81 387 LYS A CA 1
ATOM 3121 C C . LYS A 1 387 ? 77.927 4.085 -158.682 1.00 75.81 387 LYS A C 1
ATOM 3123 O O . LYS A 1 387 ? 78.066 3.571 -159.790 1.00 75.81 387 LYS A O 1
ATOM 3128 N N . LEU A 1 388 ? 77.899 5.407 -158.506 1.00 76.00 388 LEU A N 1
ATOM 3129 C CA . LEU A 1 388 ? 78.012 6.382 -159.595 1.00 76.00 388 LEU A CA 1
ATOM 3130 C C . LEU A 1 388 ? 79.390 6.333 -160.279 1.00 76.00 388 LEU A C 1
ATOM 3132 O O . LEU A 1 388 ? 79.486 6.437 -161.502 1.00 76.00 388 LEU A O 1
ATOM 3136 N N . GLN A 1 389 ? 80.467 6.157 -159.507 1.00 71.38 389 GLN A N 1
ATOM 3137 C CA . GLN A 1 389 ? 81.811 5.958 -160.059 1.00 71.38 389 GLN A CA 1
ATOM 3138 C C . GLN A 1 389 ? 81.933 4.640 -160.831 1.00 71.38 389 GLN A C 1
ATOM 3140 O O . GLN A 1 389 ? 82.560 4.616 -161.887 1.00 71.38 389 GLN A O 1
ATOM 3145 N N . SER A 1 390 ? 81.285 3.577 -160.351 1.00 70.75 390 SER A N 1
ATOM 3146 C CA . SER A 1 390 ? 81.247 2.277 -161.033 1.00 70.75 390 SER A CA 1
ATOM 3147 C C . SER A 1 390 ? 80.511 2.365 -162.380 1.00 70.75 390 SER A C 1
ATOM 3149 O O . SER A 1 390 ? 81.009 1.856 -163.378 1.00 70.75 390 SER A O 1
ATOM 3151 N N . GLN A 1 391 ? 79.398 3.108 -162.455 1.00 70.81 391 GLN A N 1
ATOM 3152 C CA . GLN A 1 391 ? 78.699 3.381 -163.724 1.00 70.81 391 GLN A CA 1
ATOM 3153 C C . GLN A 1 391 ? 79.532 4.215 -164.708 1.00 70.81 391 GLN A C 1
ATOM 3155 O O . GLN A 1 391 ? 79.538 3.939 -165.905 1.00 70.81 391 GLN A O 1
ATOM 3160 N N . ARG A 1 392 ? 80.282 5.213 -164.222 1.00 68.00 392 ARG A N 1
ATOM 3161 C CA . ARG A 1 392 ? 81.187 6.011 -165.073 1.00 68.00 392 ARG A CA 1
ATOM 3162 C C . ARG A 1 392 ? 82.333 5.184 -165.660 1.00 68.00 392 ARG A C 1
ATOM 3164 O O . ARG A 1 392 ? 82.795 5.496 -166.754 1.00 68.00 392 ARG A O 1
ATOM 3171 N N . LEU A 1 393 ? 82.792 4.160 -164.941 1.00 62.19 393 LEU A N 1
ATOM 3172 C CA . LEU A 1 393 ? 83.790 3.210 -165.435 1.00 62.19 393 LEU A CA 1
ATOM 3173 C C . LEU A 1 393 ? 83.205 2.292 -166.522 1.00 62.19 393 LEU A C 1
ATOM 3175 O O . LEU A 1 393 ? 83.838 2.131 -167.563 1.00 62.19 393 LEU A O 1
ATOM 3179 N N . GLU A 1 394 ? 81.975 1.792 -166.353 1.00 64.25 394 GLU A N 1
ATOM 3180 C CA . GLU A 1 394 ? 81.284 0.993 -167.384 1.00 64.25 394 GLU A CA 1
ATOM 3181 C C . GLU A 1 394 ? 81.017 1.777 -168.687 1.00 64.25 394 GLU A C 1
ATOM 3183 O O . GLU A 1 394 ? 81.121 1.222 -169.784 1.00 64.25 394 GLU A O 1
ATOM 3188 N N . ASP A 1 395 ? 80.708 3.075 -168.602 1.00 61.84 395 ASP A N 1
ATOM 3189 C CA . ASP A 1 395 ? 80.484 3.923 -169.785 1.00 61.84 395 ASP A CA 1
ATOM 3190 C C . ASP A 1 395 ? 81.780 4.251 -170.555 1.00 61.84 395 ASP A C 1
ATOM 3192 O O . ASP A 1 395 ? 81.740 4.509 -171.763 1.00 61.84 395 ASP A O 1
ATOM 3196 N N . LEU A 1 396 ? 82.939 4.218 -169.887 1.00 60.09 396 LEU A N 1
ATOM 3197 C CA . LEU A 1 396 ? 84.247 4.394 -170.525 1.00 60.09 396 LEU A CA 1
ATOM 3198 C C . LEU A 1 396 ? 84.708 3.128 -171.262 1.00 60.09 396 LEU A C 1
ATOM 3200 O O . LEU A 1 396 ? 85.312 3.241 -172.329 1.00 60.09 396 LEU A O 1
ATOM 3204 N N . GLU A 1 397 ? 84.367 1.936 -170.767 1.00 59.97 397 GLU A N 1
ATOM 3205 C CA . GLU A 1 397 ? 84.701 0.670 -171.438 1.00 59.97 397 GLU A CA 1
ATOM 3206 C C . GLU A 1 397 ? 83.917 0.467 -172.749 1.00 59.97 397 GLU A C 1
ATOM 3208 O O . GLU A 1 397 ? 84.488 -0.007 -173.738 1.00 59.97 397 GLU A O 1
ATOM 3213 N N . ARG A 1 398 ? 82.656 0.925 -172.836 1.00 59.78 398 ARG A N 1
ATOM 3214 C CA . ARG A 1 398 ? 81.830 0.808 -174.061 1.00 59.78 398 ARG A CA 1
ATOM 3215 C C . ARG A 1 398 ? 82.282 1.683 -175.238 1.00 59.78 398 ARG A C 1
ATOM 3217 O O . ARG A 1 398 ? 81.906 1.396 -176.370 1.00 59.78 398 ARG A O 1
ATOM 3224 N N . LYS A 1 399 ? 83.096 2.723 -175.021 1.00 56.19 399 LYS A N 1
ATOM 3225 C CA . LYS A 1 399 ? 83.569 3.625 -176.095 1.00 56.19 399 LYS A CA 1
ATOM 3226 C C . LYS A 1 399 ? 84.791 3.118 -176.870 1.00 56.19 399 LYS A C 1
ATOM 3228 O O . LYS A 1 399 ? 85.219 3.778 -177.810 1.00 56.19 399 LYS A O 1
ATOM 3233 N N . SER A 1 400 ? 85.359 1.969 -176.505 1.00 49.84 400 SER A N 1
ATOM 3234 C CA . SER A 1 400 ? 86.647 1.527 -177.049 1.00 49.84 400 SER A CA 1
ATOM 3235 C C . SER A 1 400 ? 86.583 0.684 -178.332 1.00 49.84 400 SER A C 1
ATOM 3237 O O . SER A 1 400 ? 87.626 0.526 -178.962 1.00 49.84 400 SER A O 1
ATOM 3239 N N . HIS A 1 401 ? 85.433 0.153 -178.777 1.00 45.25 401 HIS A N 1
ATOM 3240 C CA . HIS A 1 401 ? 85.367 -0.769 -179.931 1.00 45.25 401 HIS A CA 1
ATOM 3241 C C . HIS A 1 401 ? 84.214 -0.454 -180.909 1.00 45.25 401 HIS A C 1
ATOM 3243 O O . HIS A 1 401 ? 83.130 -1.021 -180.796 1.00 45.25 401 HIS A O 1
ATOM 3249 N N . SER A 1 402 ? 84.448 0.443 -181.878 1.00 42.91 402 SER A N 1
ATOM 3250 C CA . SER A 1 402 ? 84.027 0.343 -183.300 1.00 42.91 402 SER A CA 1
ATOM 3251 C C . SER A 1 402 ? 84.175 1.691 -184.034 1.00 42.91 402 SER A C 1
ATOM 3253 O O . SER A 1 402 ? 83.700 2.724 -183.579 1.00 42.91 402 SER A O 1
ATOM 3255 N N . THR A 1 403 ? 84.838 1.670 -185.187 1.00 43.75 403 THR A N 1
ATOM 3256 C CA . THR A 1 403 ? 84.823 2.693 -186.258 1.00 43.75 403 THR A CA 1
ATOM 3257 C C . THR A 1 403 ? 84.276 2.003 -187.522 1.00 43.75 403 THR A C 1
ATOM 3259 O O . THR A 1 403 ? 84.410 0.773 -187.582 1.00 43.75 403 THR A O 1
ATOM 3262 N N . PRO A 1 404 ? 83.653 2.684 -188.518 1.00 54.22 404 PRO A N 1
ATOM 3263 C CA . PRO A 1 404 ? 84.251 3.807 -189.269 1.00 54.22 404 PRO A CA 1
ATOM 3264 C C . PRO A 1 404 ? 83.265 4.878 -189.812 1.00 54.22 404 PRO A C 1
ATOM 3266 O O . PRO A 1 404 ? 82.069 4.800 -189.570 1.00 54.22 404 PRO A O 1
ATOM 3269 N N . GLU A 1 405 ? 83.823 5.820 -190.588 1.00 44.12 405 GLU A N 1
ATOM 3270 C CA . GLU A 1 405 ? 83.193 6.854 -191.444 1.00 44.12 405 GLU A CA 1
ATOM 3271 C C . GLU A 1 405 ? 83.011 8.263 -190.835 1.00 44.12 405 GLU A C 1
ATOM 3273 O O . GLU A 1 405 ? 82.296 8.459 -189.858 1.00 44.12 405 GLU A O 1
ATOM 3278 N N . ASP A 1 406 ? 83.767 9.210 -191.422 1.00 39.28 406 ASP A N 1
ATOM 3279 C CA . ASP A 1 406 ? 83.391 10.541 -191.945 1.00 39.28 406 ASP A CA 1
ATOM 3280 C C . ASP A 1 406 ? 82.183 11.281 -191.333 1.00 39.28 406 ASP A C 1
ATOM 3282 O O . ASP A 1 406 ? 81.123 10.708 -191.126 1.00 39.28 406 ASP A O 1
ATOM 3286 N N . LEU A 1 407 ? 82.155 12.605 -191.147 1.00 38.94 407 LEU A N 1
ATOM 3287 C CA . LEU A 1 407 ? 83.058 13.743 -191.362 1.00 38.94 407 LEU A CA 1
ATOM 3288 C C . LEU A 1 407 ? 82.327 14.968 -190.754 1.00 38.94 407 LEU A C 1
ATOM 3290 O O . LEU A 1 407 ? 81.101 15.031 -190.781 1.00 38.94 407 LEU A O 1
ATOM 3294 N N . GLU A 1 408 ? 83.112 15.942 -190.287 1.00 40.94 408 GLU A N 1
ATOM 3295 C CA . GLU A 1 408 ? 82.811 17.385 -190.164 1.00 40.94 408 GLU A CA 1
ATOM 3296 C C . GLU A 1 408 ? 81.591 17.846 -189.344 1.00 40.94 408 GLU A C 1
ATOM 3298 O O . GLU A 1 408 ? 80.496 18.059 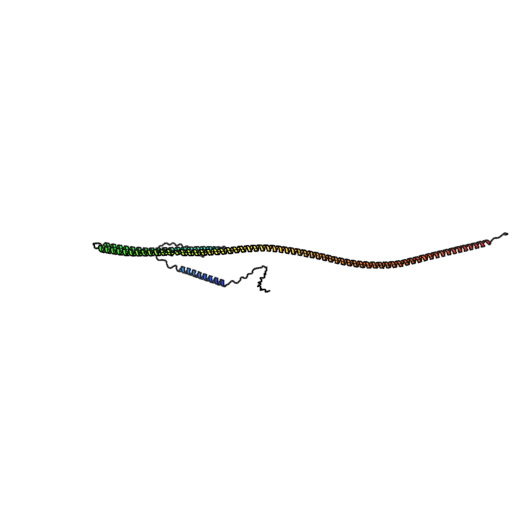-189.862 1.00 40.94 408 GLU A O 1
ATOM 3303 N N . ALA A 1 409 ? 81.846 18.174 -188.071 1.00 38.62 409 ALA A N 1
ATOM 3304 C CA . ALA A 1 409 ? 81.978 19.564 -187.595 1.00 38.62 409 ALA A CA 1
ATOM 3305 C C . ALA A 1 409 ? 82.479 19.616 -186.141 1.00 38.62 409 ALA A C 1
ATOM 3307 O O . ALA A 1 409 ? 81.983 18.812 -185.318 1.00 38.62 409 ALA A O 1
#